Protein AF-M5RND0-F1 (afdb_monomer_lite)

Sequence (489 aa):
MNADRYARVRDLFFAADELSGPARQNFLENEIGDDKELMAEVLSLLGEHDAEHAQREGAKALPVPAPRELGQPVDVLEDAVEKAEPRRAAEATKVPSTSELTYPPRKKLSRKKSSRTKPSQPDPLDTKRGEKKVSASEITQRGAERTHASPKDFESRGSKDRTSPSELLLASKSRRARRINSGWLWLAAVLPTLVVGYLTYHSVSDSVQLALRNELTGVSNSVELATGRFLDDKAQLVQSWARQSLIRDSILGLVELSDRKSKLDVAESSPLAAQILSELKVLSGKPDVKFVVWNQSFTTIASWREDHSDLGQPVIPSGTSDVARVLRGETVVYGPDRGDGPASLTEVEVGTADESIEPMMACIVPIRDENSEVVAALLVNSIGLFKEFNELFHESSVTSGLDIYAINRDGKMISVSPHAASLFHRSQFDMDPDTIVASLRVSDPGAVITDSIRDQLVRRSLPLTESASSATLGESLVRLDPYSNYARR

Foldseek 3Di:
DDPVLVVVLVVLLVVLLPDDDPRSLVSLCVPVPPPPVSSVSSVVVSVVPPVVVVVVVVVVDDPDPPDPPPDDDPDDDDDDDDDDDDDDDDDDDDDDDDDDDDDDDDDDDDDDDDDDDDDDDDDDDDDDDDDDDDDDDDDDDDDDDDDDDDDDDDDDDDDDDDDDPDPPPPPPDDPPPPPDPPVVVVCVVVVVVVVVVVVVVVVVVVVVVVVVLVVLLVLVVVLVVVLVVLVVVVLVLVQVLLPDCLLLVLLVVLLVVVVVVPDPPVLLPDCSLVSNLVSCCVSLVHNPKWKWKAFPVQATSHTPDNVCPRHRPHFDPVLPVVQVVQLVFDKDKDDQAPPCGRRNVPDDPPPDPPPDLAGWIWIKHFRADPVRHGGMIMIITPSCSQVVSQVSQVVSCVVSVHFGFDAELLQQTQHFTPVQCVCVVVVLHVAHSSRRHNNDRWFFPVDADDPVCVVVDPRSPGHHDPCSVCVSVVHDDDDPDDGGISRGD

Structure (mmCIF, N/CA/C/O backbone):
data_AF-M5RND0-F1
#
_entry.id   AF-M5RND0-F1
#
loop_
_atom_site.group_PDB
_atom_site.id
_atom_site.type_symbol
_atom_site.label_atom_id
_atom_site.label_alt_id
_atom_site.label_comp_id
_atom_site.label_asym_id
_atom_site.label_entity_id
_atom_site.label_seq_id
_atom_site.pdbx_PDB_ins_code
_atom_site.Cartn_x
_atom_site.Cartn_y
_atom_site.Cartn_z
_atom_site.occupancy
_atom_site.B_iso_or_equiv
_atom_site.auth_seq_id
_atom_site.auth_comp_id
_atom_site.auth_asym_id
_atom_site.auth_atom_id
_atom_site.pdbx_PDB_model_num
ATOM 1 N N . MET A 1 1 ? -32.284 -32.608 -20.291 1.00 66.94 1 MET A N 1
ATOM 2 C CA . MET A 1 1 ? -31.852 -31.295 -20.806 1.00 66.94 1 MET A CA 1
ATOM 3 C C . MET A 1 1 ? -31.089 -31.534 -22.104 1.00 66.94 1 MET A C 1
ATOM 5 O O . MET A 1 1 ? -30.235 -32.412 -22.109 1.00 66.94 1 MET A O 1
ATOM 9 N N . ASN A 1 2 ? -31.435 -30.856 -23.201 1.00 93.06 2 ASN A N 1
ATOM 10 C CA . ASN A 1 2 ? -30.706 -31.000 -24.469 1.00 93.06 2 ASN A CA 1
ATOM 11 C C . ASN A 1 2 ? -29.373 -30.244 -24.394 1.00 93.06 2 ASN A C 1
ATOM 13 O O . ASN A 1 2 ? -29.317 -29.183 -23.773 1.00 93.06 2 ASN A O 1
ATOM 17 N N . ALA A 1 3 ? -28.325 -30.771 -25.033 1.00 90.56 3 ALA A N 1
ATOM 18 C CA . ALA A 1 3 ? -26.987 -30.171 -25.011 1.00 90.56 3 ALA A CA 1
ATOM 19 C C . ALA A 1 3 ? -26.990 -28.709 -25.501 1.00 90.56 3 ALA A C 1
ATOM 21 O O . ALA A 1 3 ? -26.355 -27.857 -24.885 1.00 90.56 3 ALA A O 1
ATOM 22 N N . ASP A 1 4 ? -27.788 -28.404 -26.528 1.00 95.12 4 ASP A N 1
ATOM 23 C CA . ASP A 1 4 ? -27.912 -27.048 -27.076 1.00 95.12 4 ASP A CA 1
ATOM 24 C C . ASP A 1 4 ? -28.575 -26.074 -26.091 1.00 95.12 4 ASP A C 1
ATOM 26 O O . ASP A 1 4 ? -28.142 -24.932 -25.952 1.00 95.12 4 ASP A O 1
ATOM 30 N N . ARG A 1 5 ? -29.590 -26.538 -25.344 1.00 95.94 5 ARG A N 1
ATOM 31 C CA . ARG A 1 5 ? -30.251 -25.726 -24.308 1.00 95.94 5 ARG A CA 1
ATOM 32 C C . ARG A 1 5 ? -29.283 -25.424 -23.167 1.00 95.94 5 ARG A C 1
ATOM 34 O O . ARG A 1 5 ? -29.218 -24.286 -22.727 1.00 95.94 5 ARG A O 1
ATOM 41 N N . TYR A 1 6 ? -28.486 -26.406 -22.744 1.00 94.62 6 TYR A N 1
ATOM 42 C CA . TYR A 1 6 ? -27.465 -26.199 -21.714 1.00 94.62 6 TYR A CA 1
ATOM 43 C C . TYR A 1 6 ? -26.387 -25.197 -22.154 1.00 94.62 6 TYR A C 1
ATOM 45 O O . TYR A 1 6 ? -26.042 -24.298 -21.391 1.00 94.62 6 TYR A O 1
ATOM 53 N N . ALA A 1 7 ? -25.887 -25.312 -23.390 1.00 94.25 7 ALA A N 1
ATOM 54 C CA . ALA A 1 7 ? -24.927 -24.354 -23.937 1.00 94.25 7 ALA A CA 1
ATOM 55 C C . ALA A 1 7 ? -25.505 -22.929 -23.950 1.00 94.25 7 ALA A C 1
ATOM 57 O O . ALA A 1 7 ? -24.847 -22.001 -23.486 1.00 94.25 7 ALA A O 1
ATOM 58 N N . ARG A 1 8 ? -26.768 -22.770 -24.375 1.00 97.31 8 ARG A N 1
ATOM 59 C CA . ARG A 1 8 ? -27.447 -21.467 -24.376 1.00 97.31 8 ARG A CA 1
ATOM 60 C C . ARG A 1 8 ? -27.646 -20.906 -22.964 1.00 97.31 8 ARG A C 1
ATOM 62 O O . ARG A 1 8 ? -27.377 -19.727 -22.765 1.00 97.31 8 ARG A O 1
ATOM 69 N N . VAL A 1 9 ? -28.061 -21.725 -21.990 1.00 97.19 9 VAL A N 1
ATOM 70 C CA . VAL A 1 9 ? -28.179 -21.317 -20.572 1.00 97.19 9 VAL A CA 1
ATOM 71 C C . VAL A 1 9 ? -26.840 -20.814 -20.043 1.00 97.19 9 VAL A C 1
ATOM 73 O O . VAL A 1 9 ? -26.784 -19.750 -19.436 1.00 97.19 9 VAL A O 1
ATOM 76 N N . ARG A 1 10 ? -25.756 -21.554 -20.297 1.00 95.44 10 ARG A N 1
ATOM 77 C CA . ARG A 1 10 ? -24.412 -21.206 -19.828 1.00 95.44 10 ARG A CA 1
ATOM 78 C C . ARG A 1 10 ? -23.929 -19.872 -20.401 1.00 95.44 10 ARG A C 1
ATOM 80 O O . ARG A 1 10 ? -23.399 -19.051 -19.661 1.00 95.44 10 ARG A O 1
ATOM 87 N N . ASP A 1 11 ? -24.108 -19.660 -21.701 1.00 96.56 11 ASP A N 1
ATOM 88 C CA . ASP A 1 11 ? -23.637 -18.441 -22.360 1.00 96.56 11 ASP A CA 1
ATOM 89 C C . ASP A 1 11 ? -24.455 -17.212 -21.904 1.00 96.56 11 ASP A C 1
ATOM 91 O O . ASP A 1 11 ? -23.884 -16.156 -21.634 1.00 96.56 11 ASP A O 1
ATOM 95 N N . LEU A 1 12 ? -25.777 -17.367 -21.726 1.00 97.56 12 LEU A N 1
ATOM 96 C CA . LEU A 1 12 ? -26.648 -16.325 -21.160 1.00 97.56 12 LEU A CA 1
ATOM 97 C C . LEU A 1 12 ? -26.305 -16.011 -19.702 1.00 97.56 12 LEU A C 1
ATOM 99 O O . LEU A 1 12 ? -26.307 -14.845 -19.318 1.00 97.56 12 LEU A O 1
ATOM 103 N N . PHE A 1 13 ? -26.001 -17.035 -18.903 1.00 97.06 13 PHE A N 1
ATOM 104 C CA . PHE A 1 13 ? -25.611 -16.884 -17.506 1.00 97.06 13 PHE A CA 1
ATOM 105 C C . PHE A 1 13 ? -24.348 -16.024 -17.370 1.00 97.06 13 PHE A C 1
ATOM 107 O O . PHE A 1 13 ? -24.379 -15.029 -16.653 1.00 97.06 13 PHE A O 1
ATOM 114 N N . PHE A 1 14 ? -23.273 -16.340 -18.102 1.00 94.19 14 PHE A N 1
ATOM 115 C CA . PHE A 1 14 ? -22.026 -15.570 -18.014 1.00 94.19 14 PHE A CA 1
ATOM 116 C C . PHE A 1 14 ? -22.185 -14.122 -18.485 1.00 94.19 14 PHE A C 1
ATOM 118 O O . PHE A 1 14 ? -21.657 -13.219 -17.847 1.00 94.19 14 PHE A O 1
ATOM 125 N N . ALA A 1 15 ? -22.942 -13.883 -19.559 1.00 95.69 15 ALA A N 1
ATOM 126 C CA . ALA A 1 15 ? -23.191 -12.524 -20.033 1.00 95.69 15 ALA A CA 1
ATOM 127 C C . ALA A 1 15 ? -24.067 -11.709 -19.059 1.00 95.69 15 ALA A C 1
ATOM 129 O O . ALA A 1 15 ? -23.870 -10.507 -18.896 1.00 95.69 15 ALA A O 1
ATOM 130 N N . ALA A 1 16 ? -25.030 -12.356 -18.396 1.00 96.19 16 ALA A N 1
ATOM 131 C CA . ALA A 1 16 ? -25.930 -11.711 -17.445 1.00 96.19 16 ALA A CA 1
ATOM 132 C C . ALA A 1 16 ? -25.289 -11.464 -16.065 1.00 96.19 16 ALA A C 1
ATOM 134 O O . ALA A 1 16 ? -25.651 -10.489 -15.401 1.00 96.19 16 ALA A O 1
ATOM 135 N N . ASP A 1 17 ? -24.347 -12.308 -15.636 1.00 95.00 17 ASP A N 1
ATOM 136 C CA . ASP A 1 17 ? -23.634 -12.173 -14.357 1.00 95.00 17 ASP A CA 1
ATOM 137 C C . ASP A 1 17 ? -22.833 -10.859 -14.277 1.00 95.00 17 ASP A C 1
ATOM 139 O O . ASP A 1 17 ? -22.801 -10.197 -13.239 1.00 95.00 17 ASP A O 1
ATOM 143 N N . GLU A 1 18 ? -22.292 -10.400 -15.408 1.00 89.62 18 GLU A N 1
ATOM 144 C CA . GLU A 1 18 ? -21.536 -9.144 -15.508 1.00 89.62 18 GLU A CA 1
ATOM 145 C C . GLU A 1 18 ? -22.409 -7.879 -15.412 1.00 89.62 18 GLU A C 1
ATOM 147 O O . GLU A 1 18 ? -21.898 -6.781 -15.172 1.00 89.62 18 GLU A O 1
ATOM 152 N N . LEU A 1 19 ? -23.727 -8.009 -15.588 1.00 92.62 19 LEU A N 1
ATOM 153 C CA . LEU A 1 19 ? -24.665 -6.889 -15.606 1.00 92.62 19 LEU A CA 1
ATOM 154 C C . LEU A 1 19 ? -25.348 -6.712 -14.244 1.00 92.62 19 LEU A C 1
ATOM 156 O O . LEU A 1 19 ? -25.730 -7.680 -13.582 1.00 92.62 19 LEU A O 1
ATOM 160 N N . SER A 1 20 ? -25.559 -5.460 -13.831 1.00 89.44 20 SER A N 1
ATOM 161 C CA . SER A 1 20 ? -26.235 -5.122 -12.573 1.00 89.44 20 SER A CA 1
ATOM 162 C C . SER A 1 20 ? -27.763 -5.054 -12.732 1.00 89.44 20 SER A C 1
ATOM 164 O O . SER A 1 20 ? -28.278 -4.601 -13.755 1.00 89.44 20 SER A O 1
ATOM 166 N N . GLY A 1 21 ? -28.488 -5.511 -11.701 1.00 87.56 21 GLY A N 1
ATOM 167 C CA . GLY A 1 21 ? -29.948 -5.431 -11.509 1.00 87.56 21 GLY A CA 1
ATOM 168 C C . GLY A 1 21 ? -30.809 -5.224 -12.772 1.00 87.56 21 GLY A C 1
ATOM 169 O O . GLY A 1 21 ? -31.097 -6.189 -13.480 1.00 87.56 21 GLY A O 1
ATOM 170 N N . PRO A 1 22 ? -31.248 -3.987 -13.074 1.00 93.50 22 PRO A N 1
ATOM 171 C CA . PRO A 1 22 ? -32.165 -3.720 -14.184 1.00 93.50 22 PRO A CA 1
ATOM 172 C C . PRO A 1 22 ? -31.542 -3.945 -15.573 1.00 93.50 22 PRO A C 1
ATOM 174 O O . PRO A 1 22 ? -32.249 -4.335 -16.500 1.00 93.50 22 PRO A O 1
ATOM 177 N N . ALA A 1 23 ? -30.227 -3.749 -15.737 1.00 94.38 23 ALA A N 1
ATOM 178 C CA . ALA A 1 23 ? -29.544 -4.003 -17.009 1.00 94.38 23 ALA A CA 1
ATOM 179 C C . ALA A 1 23 ? -29.507 -5.502 -17.335 1.00 94.38 23 ALA A C 1
ATOM 181 O O . ALA A 1 23 ? -29.701 -5.888 -18.486 1.00 94.38 23 ALA A O 1
ATOM 182 N N . ARG A 1 24 ? -29.336 -6.341 -16.307 1.00 96.06 24 ARG A N 1
ATOM 183 C CA . ARG A 1 24 ? -29.378 -7.805 -16.409 1.00 96.06 24 ARG A CA 1
ATOM 184 C C . ARG A 1 24 ? -30.735 -8.302 -16.897 1.00 96.06 24 ARG A C 1
ATOM 186 O O . ARG A 1 24 ? -30.794 -9.118 -17.810 1.00 96.06 24 ARG A O 1
ATOM 193 N N . GLN A 1 25 ? -31.821 -7.792 -16.318 1.00 95.62 25 GLN A N 1
ATOM 194 C CA . GLN A 1 25 ? -33.169 -8.207 -16.701 1.00 95.62 25 GLN A CA 1
ATOM 195 C C . GLN A 1 25 ? -33.511 -7.776 -18.135 1.00 95.62 25 GLN A C 1
ATOM 197 O O . GLN A 1 25 ? -33.952 -8.605 -18.925 1.00 95.62 25 GLN A O 1
ATOM 202 N N . ASN A 1 26 ? -33.191 -6.533 -18.508 1.00 96.31 26 ASN A N 1
ATOM 203 C CA . ASN A 1 26 ? -33.378 -6.046 -19.879 1.00 96.31 26 ASN A CA 1
ATOM 204 C C . ASN A 1 26 ? -32.550 -6.844 -20.902 1.00 96.31 26 ASN A C 1
ATOM 206 O O . ASN A 1 26 ? -33.016 -7.106 -22.009 1.00 96.31 26 ASN A O 1
ATOM 210 N N . PHE A 1 27 ? -31.318 -7.230 -20.552 1.00 97.88 27 PHE A N 1
ATOM 211 C CA . PHE A 1 27 ? -30.475 -8.069 -21.405 1.00 97.88 27 PHE A CA 1
ATOM 212 C C . PHE A 1 27 ? -31.101 -9.448 -21.635 1.00 97.88 27 PHE A C 1
ATOM 214 O O . PHE A 1 27 ? -31.217 -9.882 -22.779 1.00 97.88 27 PHE A O 1
ATOM 221 N N . LEU A 1 28 ? -31.559 -10.107 -20.565 1.00 97.56 28 LEU A N 1
ATOM 222 C CA . LEU A 1 28 ? -32.197 -11.420 -20.659 1.00 97.56 28 LEU A CA 1
ATOM 223 C C . LEU A 1 28 ? -33.506 -11.366 -21.459 1.00 97.56 28 LEU A C 1
ATOM 225 O O . LEU A 1 28 ? -33.722 -12.232 -22.301 1.00 97.56 28 LEU A O 1
ATOM 229 N N . GLU A 1 29 ? -34.337 -10.338 -21.265 1.00 97.25 29 GLU A N 1
ATOM 230 C CA . GLU A 1 29 ? -35.573 -10.147 -22.040 1.00 97.25 29 GLU A CA 1
ATOM 231 C C . GLU A 1 29 ? -35.289 -9.979 -23.544 1.00 97.25 29 GLU A C 1
ATOM 233 O O . GLU A 1 29 ? -35.990 -10.557 -24.377 1.00 97.25 29 GLU A O 1
ATOM 238 N N . ASN A 1 30 ? -34.220 -9.262 -23.903 1.00 97.81 30 ASN A N 1
ATOM 239 C CA . ASN A 1 30 ? -33.830 -9.059 -25.299 1.00 97.81 30 ASN A CA 1
ATOM 240 C C . ASN A 1 30 ? -33.213 -10.312 -25.951 1.00 97.81 30 ASN A C 1
ATOM 242 O O . ASN A 1 30 ? -33.497 -10.592 -27.114 1.00 97.81 30 ASN A O 1
ATOM 246 N N . GLU A 1 31 ? -32.370 -11.063 -25.233 1.00 98.00 31 GLU A N 1
ATOM 247 C CA . GLU A 1 31 ? -31.629 -12.213 -25.787 1.00 98.00 31 GLU A CA 1
ATOM 248 C C . GLU A 1 31 ? -32.408 -13.537 -25.786 1.00 98.00 31 GLU A C 1
ATOM 250 O O . GLU A 1 31 ? -32.096 -14.448 -26.566 1.00 98.00 31 GLU A O 1
ATOM 255 N N . ILE A 1 32 ? -33.385 -13.682 -24.888 1.00 97.50 32 ILE A N 1
ATOM 256 C CA . ILE A 1 32 ? -34.194 -14.901 -24.743 1.00 97.50 32 ILE A CA 1
ATOM 257 C C . ILE A 1 32 ? -35.490 -14.811 -25.561 1.00 97.50 32 ILE A C 1
ATOM 259 O O . ILE A 1 32 ? -35.977 -15.831 -26.056 1.00 97.50 32 ILE A O 1
ATOM 263 N N . GLY A 1 33 ? -36.035 -13.605 -25.749 1.00 95.69 33 GLY A N 1
ATOM 264 C CA . GLY A 1 33 ? -37.317 -13.401 -26.419 1.00 95.69 33 GLY A CA 1
ATOM 265 C C . GLY A 1 33 ? -38.484 -13.974 -25.606 1.00 95.69 33 GLY A C 1
ATOM 266 O O . GLY A 1 33 ? -38.606 -13.713 -24.412 1.00 95.69 33 GLY A O 1
ATOM 267 N N . ASP A 1 34 ? -39.348 -14.770 -26.243 1.00 97.38 34 ASP A N 1
ATOM 268 C CA . ASP A 1 34 ? -40.590 -15.278 -25.631 1.00 97.38 34 ASP A CA 1
ATOM 269 C C . ASP A 1 34 ? -40.420 -16.566 -24.788 1.00 97.38 34 ASP A C 1
ATOM 271 O O . ASP A 1 34 ? -41.399 -17.071 -24.226 1.00 97.38 34 ASP A O 1
ATOM 275 N N . ASP A 1 35 ? -39.207 -17.125 -24.674 1.00 97.50 35 ASP A N 1
ATOM 276 C CA . ASP A 1 35 ? -38.960 -18.363 -23.917 1.00 97.50 35 ASP A CA 1
ATOM 277 C C . ASP A 1 35 ? -38.870 -18.110 -22.400 1.00 97.50 35 ASP A C 1
ATOM 279 O O . ASP A 1 35 ? -37.803 -17.968 -21.795 1.00 97.50 35 ASP A O 1
ATOM 283 N N . LYS A 1 36 ? -40.042 -18.074 -21.759 1.00 97.31 36 LYS A N 1
ATOM 284 C CA . LYS A 1 36 ? -40.173 -17.838 -20.313 1.00 97.31 36 LYS A CA 1
ATOM 285 C C . LYS A 1 36 ? -39.525 -18.921 -19.451 1.00 97.31 36 LYS A C 1
ATOM 287 O O . LYS A 1 36 ? -39.136 -18.625 -18.323 1.00 97.31 36 LYS A O 1
ATOM 292 N N . GLU A 1 37 ? -39.425 -20.157 -19.944 1.00 97.00 37 GLU A N 1
ATOM 293 C CA . GLU A 1 37 ? -38.797 -21.242 -19.186 1.00 97.00 37 GLU A CA 1
ATOM 294 C C . GLU A 1 37 ? -37.285 -21.047 -19.115 1.00 97.00 37 GLU A C 1
ATOM 296 O O . GLU A 1 37 ? -36.703 -21.188 -18.040 1.00 97.00 37 GLU A O 1
ATOM 301 N N . LEU A 1 38 ? -36.660 -20.673 -20.236 1.00 97.06 38 LEU A N 1
ATOM 302 C CA . LEU A 1 38 ? -35.227 -20.389 -20.288 1.00 97.06 38 LEU A CA 1
ATOM 303 C C . LEU A 1 38 ? -34.859 -19.182 -19.412 1.00 97.06 38 LEU A C 1
ATOM 305 O O . LEU A 1 38 ? -33.856 -19.216 -18.702 1.00 97.06 38 LEU A O 1
ATOM 309 N N . MET A 1 39 ? -35.695 -18.139 -19.411 1.00 97.50 39 MET A N 1
ATOM 310 C CA . MET A 1 39 ? -35.486 -16.963 -18.561 1.00 97.50 39 MET A CA 1
ATOM 311 C C . MET A 1 39 ? -35.565 -17.306 -17.070 1.00 97.50 39 MET A C 1
ATOM 313 O O . MET A 1 39 ? -34.702 -16.887 -16.300 1.00 97.50 39 MET A O 1
ATOM 317 N N . ALA A 1 40 ? -36.562 -18.095 -16.657 1.00 97.00 40 ALA A N 1
ATOM 318 C CA . ALA A 1 40 ? -36.686 -18.541 -15.270 1.00 97.00 40 ALA A CA 1
ATOM 319 C C . ALA A 1 40 ? -35.495 -19.412 -14.836 1.00 97.00 40 ALA A C 1
ATOM 321 O O . ALA A 1 40 ? -35.010 -19.279 -13.716 1.00 97.00 40 ALA A O 1
ATOM 322 N N . GLU A 1 41 ? -34.998 -20.264 -15.733 1.00 97.19 41 GLU A N 1
ATOM 323 C CA . GLU A 1 41 ? -33.845 -21.134 -15.502 1.00 97.19 41 GLU A CA 1
ATOM 324 C C . GLU A 1 41 ? -32.547 -20.332 -15.295 1.00 97.19 41 GLU A C 1
ATOM 326 O O . GLU A 1 41 ? -31.840 -20.550 -14.311 1.00 97.19 41 GLU A O 1
ATOM 331 N N . VAL A 1 42 ? -32.271 -19.340 -16.151 1.00 96.94 42 VAL A N 1
ATOM 332 C CA . VAL A 1 42 ? -31.094 -18.462 -16.010 1.00 96.94 42 VAL A CA 1
ATOM 333 C C . VAL A 1 42 ? -31.196 -17.578 -14.761 1.00 96.94 42 VAL A C 1
ATOM 335 O O . VAL A 1 42 ? -30.213 -17.433 -14.037 1.00 96.94 42 VAL A O 1
ATOM 338 N N . LEU A 1 43 ? -32.378 -17.027 -14.456 1.00 95.12 43 LEU A N 1
ATOM 339 C CA . LEU A 1 43 ? -32.587 -16.227 -13.243 1.00 95.12 43 LEU A CA 1
ATOM 340 C C . LEU A 1 43 ? -32.458 -17.059 -11.961 1.00 95.12 43 LEU A C 1
ATOM 342 O O . LEU A 1 43 ? -31.914 -16.562 -10.978 1.00 95.12 43 LEU A O 1
ATOM 346 N N . SER A 1 44 ? -32.908 -18.318 -11.971 1.00 95.19 44 SER A N 1
ATOM 347 C CA . SER A 1 44 ? -32.714 -19.241 -10.848 1.00 95.19 44 SER A CA 1
ATOM 348 C C . SER A 1 44 ? -31.228 -19.493 -10.598 1.00 95.19 44 SER A C 1
ATOM 350 O O . SER A 1 44 ? -30.780 -19.396 -9.460 1.00 95.19 44 SER A O 1
ATOM 352 N N . LEU A 1 45 ? -30.451 -19.748 -11.658 1.00 95.12 45 LEU A N 1
ATOM 353 C CA . LEU A 1 45 ? -29.002 -19.947 -11.549 1.00 95.12 45 LEU A CA 1
ATOM 354 C C . LEU A 1 45 ? -28.281 -18.689 -11.055 1.00 95.12 45 LEU A C 1
ATOM 356 O O . LEU A 1 45 ? -27.397 -18.791 -10.214 1.00 95.12 45 LEU A O 1
ATOM 360 N N . LEU A 1 46 ? -28.663 -17.504 -11.538 1.00 93.62 46 LEU A N 1
ATOM 361 C CA . LEU A 1 46 ? -28.093 -16.232 -11.072 1.00 93.62 46 LEU A CA 1
ATOM 362 C C . LEU A 1 46 ? -28.465 -15.920 -9.617 1.00 93.62 46 LEU A C 1
ATOM 364 O O . LEU A 1 46 ? -27.696 -15.256 -8.931 1.00 93.62 46 LEU A O 1
ATOM 368 N N . GLY A 1 47 ? -29.626 -16.385 -9.146 1.00 90.38 47 GLY A N 1
ATOM 369 C CA . GLY A 1 47 ? -30.031 -16.271 -7.745 1.00 90.38 47 GLY A CA 1
ATOM 370 C C . GLY A 1 47 ? -29.267 -17.220 -6.819 1.00 90.38 47 GLY A C 1
ATOM 371 O O . GLY A 1 47 ? -28.935 -16.843 -5.700 1.00 90.38 47 GLY A O 1
ATOM 372 N N . GLU A 1 48 ? -28.960 -18.435 -7.281 1.00 88.62 48 GLU A N 1
ATOM 373 C CA . GLU A 1 48 ? -28.101 -19.378 -6.548 1.00 88.62 48 GLU A CA 1
ATOM 374 C C . GLU A 1 48 ? -26.624 -18.954 -6.579 1.00 88.62 48 GLU A C 1
ATOM 376 O O . GLU A 1 48 ? -25.902 -19.149 -5.604 1.00 88.62 48 GLU A O 1
ATOM 381 N N . HIS A 1 49 ? -26.186 -18.319 -7.669 1.00 84.12 49 HIS A N 1
ATOM 382 C CA . HIS A 1 49 ? -24.841 -17.774 -7.850 1.00 84.12 49 HIS A CA 1
ATOM 383 C C . HIS A 1 49 ? -24.736 -16.311 -7.388 1.00 84.12 49 HIS A C 1
ATOM 385 O O . HIS A 1 49 ? -24.063 -15.481 -8.003 1.00 84.12 49 HIS A O 1
ATOM 391 N N . ASP A 1 50 ? -25.401 -15.975 -6.286 1.00 77.06 50 ASP A N 1
ATOM 392 C CA . ASP A 1 50 ? -25.113 -14.733 -5.587 1.00 77.06 50 ASP A CA 1
ATOM 393 C C . ASP A 1 50 ? -23.705 -14.850 -4.982 1.00 77.06 50 ASP A C 1
ATOM 395 O O . ASP A 1 50 ? -23.446 -15.687 -4.110 1.00 77.06 50 ASP A O 1
ATOM 399 N N . ALA A 1 51 ? -22.775 -14.027 -5.474 1.00 68.88 51 ALA A N 1
ATOM 400 C CA . ALA A 1 51 ? -21.396 -13.994 -5.000 1.00 68.88 51 ALA A CA 1
ATOM 401 C C . ALA A 1 51 ? -21.334 -13.794 -3.478 1.00 68.88 51 ALA A C 1
ATOM 403 O O . ALA A 1 51 ? -20.477 -14.384 -2.819 1.00 68.88 51 ALA A O 1
ATOM 404 N N . GLU A 1 52 ? -22.281 -13.049 -2.900 1.00 71.06 52 GLU A N 1
ATOM 405 C CA . GLU A 1 52 ? -22.379 -12.899 -1.453 1.00 71.06 52 GLU A CA 1
ATOM 406 C C . GLU A 1 52 ? -22.840 -14.184 -0.762 1.00 71.06 52 GLU A C 1
ATOM 408 O O . GLU A 1 52 ? -22.399 -14.474 0.351 1.00 71.06 52 GLU A O 1
ATOM 413 N N . HIS A 1 53 ? -23.717 -14.972 -1.389 1.00 73.94 53 HIS A N 1
ATOM 414 C CA . HIS A 1 53 ? -24.163 -16.250 -0.842 1.00 73.94 53 HIS A CA 1
ATOM 415 C C . HIS A 1 53 ? -23.037 -17.285 -0.867 1.00 73.94 53 HIS A C 1
ATOM 417 O O . HIS A 1 53 ? -22.777 -17.915 0.158 1.00 73.94 53 HIS A O 1
ATOM 423 N N . ALA A 1 54 ? -22.288 -17.369 -1.971 1.00 70.38 54 ALA A N 1
ATOM 424 C CA . ALA A 1 54 ? -21.095 -18.209 -2.075 1.00 70.38 54 ALA A CA 1
ATOM 425 C C . ALA A 1 54 ? -20.016 -17.803 -1.053 1.00 70.38 54 ALA A C 1
ATOM 427 O O . ALA A 1 54 ? -19.381 -18.659 -0.435 1.00 70.38 54 ALA A O 1
ATOM 428 N N . GLN A 1 55 ? -19.838 -16.500 -0.809 1.00 70.50 55 GLN A N 1
ATOM 429 C CA . GLN A 1 55 ? -18.903 -15.997 0.199 1.00 70.50 55 GLN A CA 1
ATOM 430 C C . GLN A 1 55 ? -19.384 -16.305 1.630 1.00 70.50 55 GLN A C 1
ATOM 432 O O . GLN A 1 55 ? -18.587 -16.726 2.470 1.00 70.50 55 GLN A O 1
ATOM 437 N N . ARG A 1 56 ? -20.693 -16.185 1.902 1.00 77.62 56 ARG A N 1
ATOM 438 C CA . ARG A 1 56 ? -21.318 -16.561 3.186 1.00 77.62 56 ARG A CA 1
ATOM 439 C C . ARG A 1 56 ? -21.274 -18.069 3.446 1.00 77.62 56 ARG A C 1
ATOM 441 O O . ARG A 1 56 ? -21.113 -18.474 4.597 1.00 77.62 56 ARG A O 1
ATOM 448 N N . GLU A 1 57 ? -21.430 -18.899 2.420 1.00 76.75 57 GLU A N 1
ATOM 449 C CA . GLU A 1 57 ? -21.345 -20.359 2.526 1.00 76.75 57 GLU A CA 1
ATOM 450 C C . GLU A 1 57 ? -19.891 -20.819 2.694 1.00 76.75 57 GLU A C 1
ATOM 452 O O . GLU A 1 57 ? -19.595 -21.593 3.605 1.00 76.75 57 GLU A O 1
ATOM 457 N N . GLY A 1 58 ? -18.961 -20.253 1.919 1.00 75.62 58 GLY A N 1
ATOM 458 C CA . GLY A 1 58 ? -17.523 -20.480 2.078 1.00 75.62 58 GLY A CA 1
ATOM 459 C C . GLY A 1 58 ? -17.007 -20.074 3.461 1.00 75.62 58 GLY A C 1
ATOM 460 O O . GLY A 1 58 ? -16.213 -20.798 4.055 1.00 75.62 58 GLY A O 1
ATOM 461 N N . ALA A 1 59 ? -17.518 -18.979 4.031 1.00 74.25 59 ALA A N 1
ATOM 462 C CA . ALA A 1 59 ? -17.188 -18.555 5.393 1.00 74.25 59 ALA A CA 1
ATOM 463 C C . ALA A 1 59 ? -17.738 -19.496 6.484 1.00 74.25 59 ALA A C 1
ATOM 465 O O . ALA A 1 59 ? -17.213 -19.522 7.597 1.00 74.25 59 ALA A O 1
ATOM 466 N N . LYS A 1 60 ? -18.786 -20.277 6.185 1.00 79.50 60 LYS A N 1
ATOM 467 C CA . LYS A 1 60 ? -19.356 -21.287 7.095 1.00 79.50 60 LYS A CA 1
ATOM 468 C C . LYS A 1 60 ? -18.735 -22.672 6.926 1.00 79.50 60 LYS A C 1
ATOM 470 O O . LYS A 1 60 ? -18.982 -23.542 7.765 1.00 79.50 60 LYS A O 1
ATOM 475 N N . ALA A 1 61 ? -17.958 -22.901 5.869 1.00 71.06 61 ALA A N 1
ATOM 476 C CA . ALA A 1 61 ? -17.296 -24.175 5.655 1.00 71.06 61 ALA A CA 1
ATOM 477 C C . ALA A 1 61 ? -16.268 -24.415 6.770 1.00 71.06 61 ALA A C 1
ATOM 479 O O . ALA A 1 61 ? -15.315 -23.656 6.949 1.00 71.06 61 ALA A O 1
ATOM 480 N N . LEU A 1 62 ? -16.478 -25.484 7.542 1.00 63.56 62 LEU A N 1
ATOM 481 C CA . LEU A 1 62 ? -15.527 -25.932 8.555 1.00 63.56 62 LEU A CA 1
ATOM 482 C C . LEU A 1 62 ? -14.161 -26.165 7.890 1.00 63.56 62 LEU A C 1
ATOM 484 O O . LEU A 1 62 ? -14.112 -26.802 6.833 1.00 63.56 62 LEU A O 1
ATOM 488 N N . PRO A 1 63 ? -13.055 -25.690 8.490 1.00 62.78 63 PRO A N 1
ATOM 489 C CA . PRO A 1 63 ? -11.729 -25.898 7.933 1.00 62.78 63 PRO A CA 1
ATOM 490 C C . PRO A 1 63 ? -11.484 -27.399 7.792 1.00 62.78 63 PRO A C 1
ATOM 492 O O . PRO A 1 63 ? -11.470 -28.136 8.781 1.00 62.78 63 PRO A O 1
ATOM 495 N N . VAL A 1 64 ? -11.313 -27.860 6.551 1.00 63.72 64 VAL A N 1
ATOM 496 C CA . VAL A 1 64 ? -10.911 -29.239 6.287 1.00 63.72 64 VAL A CA 1
ATOM 497 C C . VAL A 1 64 ? -9.507 -29.389 6.870 1.00 63.72 64 VAL A C 1
ATOM 499 O O . VAL A 1 64 ? -8.608 -28.652 6.455 1.00 63.72 64 VAL A O 1
ATOM 502 N N . PRO A 1 65 ? -9.291 -30.284 7.850 1.00 58.28 65 PRO A N 1
ATOM 503 C CA . PRO A 1 65 ? -7.962 -30.499 8.389 1.00 58.28 65 PRO A CA 1
ATOM 504 C C . PRO A 1 65 ? -7.053 -30.911 7.234 1.00 58.28 65 PRO A C 1
ATOM 506 O O . PRO A 1 65 ? -7.345 -31.876 6.523 1.00 58.28 65 PRO A O 1
ATOM 509 N N . ALA A 1 66 ? -5.983 -30.141 7.027 1.00 56.12 66 ALA A N 1
ATOM 510 C CA . ALA A 1 66 ? -5.010 -30.420 5.984 1.00 56.12 66 ALA A CA 1
ATOM 511 C C . ALA A 1 66 ? -4.564 -31.891 6.090 1.00 56.12 66 ALA A C 1
ATOM 513 O O . ALA A 1 66 ? -4.350 -32.374 7.212 1.00 56.12 66 ALA A O 1
ATOM 514 N N . PRO A 1 67 ? -4.439 -32.618 4.963 1.00 58.78 67 PRO A N 1
ATOM 515 C CA . PRO A 1 67 ? -3.886 -33.962 4.968 1.00 58.78 67 PRO A CA 1
ATOM 516 C C . PRO A 1 67 ? -2.554 -33.923 5.710 1.00 58.78 67 PRO A C 1
ATOM 518 O O . PRO A 1 67 ? -1.637 -33.216 5.295 1.00 58.78 67 PRO A O 1
ATOM 521 N N . ARG A 1 68 ? -2.478 -34.625 6.847 1.00 53.09 68 ARG A N 1
ATOM 522 C CA . ARG A 1 68 ? -1.241 -34.752 7.620 1.00 53.09 68 ARG A CA 1
ATOM 523 C C . ARG A 1 68 ? -0.141 -35.182 6.660 1.00 53.09 68 ARG A C 1
ATOM 525 O O . ARG A 1 68 ? -0.271 -36.226 6.021 1.00 53.09 68 ARG A O 1
ATOM 532 N N . GLU A 1 69 ? 0.904 -34.369 6.562 1.00 49.81 69 GLU A N 1
ATOM 533 C CA . GLU A 1 69 ? 2.095 -34.683 5.788 1.00 49.81 69 GLU A CA 1
ATOM 534 C C . GLU A 1 69 ? 2.614 -36.063 6.214 1.00 49.81 69 GLU A C 1
ATOM 536 O O . GLU A 1 69 ? 3.101 -36.269 7.328 1.00 49.81 69 GLU A O 1
ATOM 541 N N . LEU A 1 70 ? 2.460 -37.034 5.315 1.00 50.81 70 LEU A N 1
ATOM 542 C CA . LEU A 1 70 ? 3.133 -38.325 5.354 1.00 50.81 70 LEU A CA 1
ATOM 543 C C . LEU A 1 70 ? 4.632 -38.063 5.175 1.00 50.81 70 LEU A C 1
ATOM 545 O O . LEU A 1 70 ? 5.137 -38.087 4.057 1.00 50.81 70 LEU A O 1
ATOM 549 N N . GLY A 1 71 ? 5.337 -37.747 6.261 1.00 46.16 71 GLY A N 1
ATOM 550 C CA . GLY A 1 71 ? 6.758 -37.423 6.144 1.00 46.16 71 GLY A CA 1
ATOM 551 C C . GLY A 1 71 ? 7.574 -37.272 7.421 1.00 46.16 71 GLY A C 1
ATOM 552 O O . GLY A 1 71 ? 8.782 -37.096 7.304 1.00 46.16 71 GLY A O 1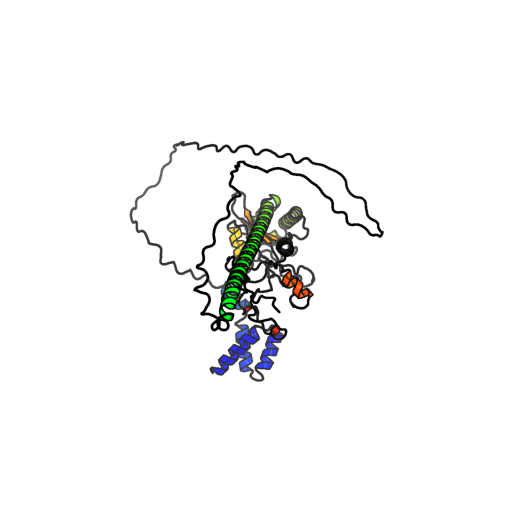
ATOM 553 N N . GLN A 1 72 ? 6.995 -37.367 8.623 1.00 44.62 72 GLN A N 1
ATOM 554 C CA . GLN A 1 72 ? 7.814 -37.405 9.839 1.00 44.62 72 GLN A CA 1
ATOM 555 C C . GLN A 1 72 ? 8.079 -38.854 10.270 1.00 44.62 72 GLN A C 1
ATOM 557 O O . GLN A 1 72 ? 7.122 -39.591 10.529 1.00 44.62 72 GLN A O 1
ATOM 562 N N . PRO A 1 73 ? 9.353 -39.291 10.334 1.00 43.91 73 PRO A N 1
ATOM 563 C CA . PRO A 1 73 ? 9.695 -40.587 10.890 1.00 43.91 73 PRO A CA 1
ATOM 564 C C . PRO A 1 73 ? 9.370 -40.572 12.384 1.00 43.91 73 PRO A C 1
ATOM 566 O O . PRO A 1 73 ? 9.853 -39.730 13.139 1.00 43.91 73 PRO A O 1
ATOM 569 N N . VAL A 1 74 ? 8.510 -41.499 12.793 1.00 43.09 74 VAL A N 1
ATOM 570 C CA . VAL A 1 74 ? 8.248 -41.791 14.199 1.00 43.09 74 VAL A CA 1
ATOM 571 C C . VAL A 1 74 ? 9.484 -42.510 14.728 1.00 43.09 74 VAL A C 1
ATOM 573 O O . VAL A 1 74 ? 9.646 -43.707 14.494 1.00 43.09 74 VAL A O 1
ATOM 576 N N . ASP A 1 75 ? 10.369 -41.773 15.398 1.00 42.25 75 ASP A N 1
ATOM 577 C CA . ASP A 1 75 ? 11.393 -42.387 16.236 1.00 42.25 75 ASP A CA 1
ATOM 578 C C . ASP A 1 75 ? 10.697 -43.012 17.445 1.00 42.25 75 ASP A C 1
ATOM 580 O O . ASP A 1 75 ? 10.127 -42.348 18.315 1.00 42.25 75 ASP A O 1
ATOM 584 N N . VAL A 1 76 ? 10.697 -44.337 17.420 1.00 52.09 76 VAL A N 1
ATOM 585 C CA . VAL A 1 76 ? 10.262 -45.217 18.490 1.00 52.09 76 VAL A CA 1
ATOM 586 C C . VAL A 1 76 ? 11.308 -45.149 19.595 1.00 52.09 76 VAL A C 1
ATOM 588 O O . VAL A 1 76 ? 12.441 -45.577 19.390 1.00 52.09 76 VAL A O 1
ATOM 591 N N . LEU A 1 77 ? 10.916 -44.694 20.783 1.00 46.78 77 LEU A N 1
ATOM 592 C CA . LEU A 1 77 ? 11.549 -45.155 22.013 1.00 46.78 77 LEU A CA 1
ATOM 593 C C . LEU A 1 77 ? 10.480 -45.420 23.076 1.00 46.78 77 LEU A C 1
ATOM 595 O O . LEU A 1 77 ? 9.886 -44.506 23.649 1.00 46.78 77 LEU A O 1
ATOM 599 N N . GLU A 1 78 ? 10.226 -46.713 23.263 1.00 44.41 78 GLU A N 1
ATOM 600 C CA . GLU A 1 78 ? 9.656 -47.309 24.467 1.00 44.41 78 GLU A CA 1
ATOM 601 C C . GLU A 1 78 ? 10.668 -47.265 25.630 1.00 44.41 78 GLU A C 1
ATOM 603 O O . GLU A 1 78 ? 11.870 -47.100 25.416 1.00 44.41 78 GLU A O 1
ATOM 608 N N . ASP A 1 79 ? 10.133 -47.490 26.836 1.00 41.38 79 ASP A N 1
ATOM 609 C CA . ASP A 1 79 ? 10.760 -47.610 28.165 1.00 41.38 79 ASP A CA 1
ATOM 610 C C . ASP A 1 79 ? 11.046 -46.273 28.892 1.00 41.38 79 ASP A C 1
ATOM 612 O O . ASP A 1 79 ? 11.727 -45.393 28.388 1.00 41.38 79 ASP A O 1
ATOM 616 N N . ALA A 1 80 ? 10.575 -46.001 30.116 1.00 37.19 80 ALA A N 1
ATOM 617 C CA . ALA A 1 80 ? 10.113 -46.883 31.179 1.00 37.19 80 ALA A CA 1
ATOM 618 C C . ALA A 1 80 ? 9.149 -46.175 32.154 1.00 37.19 80 ALA A C 1
ATOM 620 O O . ALA A 1 80 ? 9.220 -44.974 32.415 1.00 37.19 80 ALA A O 1
ATOM 621 N N . VAL A 1 81 ? 8.283 -46.995 32.743 1.00 47.19 81 VAL A N 1
ATOM 622 C CA . VAL A 1 81 ? 7.483 -46.749 33.945 1.00 47.19 81 VAL A CA 1
ATOM 623 C C . VAL A 1 81 ? 8.387 -46.825 35.183 1.00 47.19 81 VAL A C 1
ATOM 625 O O . VAL A 1 81 ? 8.977 -47.876 35.387 1.00 47.19 81 VAL A O 1
ATOM 628 N N . GLU A 1 82 ? 8.421 -45.804 36.054 1.00 37.56 82 GLU A N 1
ATOM 629 C CA . GLU A 1 82 ? 8.247 -45.995 37.510 1.00 37.56 82 GLU A CA 1
ATOM 630 C C . GLU A 1 82 ? 8.130 -44.694 38.330 1.00 37.56 82 GLU A C 1
ATOM 632 O O . GLU A 1 82 ? 8.585 -43.619 37.957 1.00 37.56 82 GLU A O 1
ATOM 637 N N . LYS A 1 83 ? 7.444 -44.849 39.464 1.00 44.16 83 LYS A N 1
ATOM 638 C CA . LYS A 1 83 ? 6.916 -43.877 40.433 1.00 44.16 83 LYS A CA 1
ATOM 639 C C . LYS A 1 83 ? 7.975 -43.023 41.152 1.00 44.16 83 LYS A C 1
ATOM 641 O O . LYS A 1 83 ? 9.014 -43.549 41.526 1.00 44.16 83 LYS A O 1
ATOM 646 N N . ALA A 1 84 ? 7.589 -41.801 41.551 1.00 31.30 84 ALA A N 1
ATOM 647 C CA . ALA A 1 84 ? 7.422 -41.367 42.958 1.00 31.30 84 ALA A CA 1
ATOM 648 C C . ALA A 1 84 ? 7.587 -39.838 43.135 1.00 31.30 84 ALA A C 1
ATOM 650 O O . ALA A 1 84 ? 8.645 -39.274 42.879 1.00 31.30 84 ALA A O 1
ATOM 651 N N . GLU A 1 85 ? 6.558 -39.182 43.671 1.00 40.53 85 GLU A N 1
ATOM 652 C CA . GLU A 1 85 ? 6.685 -37.956 44.480 1.00 40.53 85 GLU A CA 1
ATOM 653 C C . GLU A 1 85 ? 7.010 -38.327 45.951 1.00 40.53 85 GLU A C 1
ATOM 655 O O . GLU A 1 85 ? 6.833 -39.492 46.321 1.00 40.53 85 GLU A O 1
ATOM 660 N N . PRO A 1 86 ? 7.284 -37.382 46.883 1.00 64.31 86 PRO A N 1
ATOM 661 C CA . PRO A 1 86 ? 7.907 -36.051 46.779 1.00 64.31 86 PRO A CA 1
ATOM 662 C C . PRO A 1 86 ? 9.015 -35.848 47.850 1.00 64.31 86 PRO A C 1
ATOM 664 O O . PRO A 1 86 ? 9.027 -36.546 48.864 1.00 64.31 86 PRO A O 1
ATOM 667 N N . ARG A 1 87 ? 9.877 -34.817 47.732 1.00 32.47 87 ARG A N 1
ATOM 668 C CA . ARG A 1 87 ? 10.360 -34.021 48.895 1.00 32.47 87 ARG A CA 1
ATOM 669 C C . ARG A 1 87 ? 11.259 -32.828 48.540 1.00 32.47 87 ARG A C 1
ATOM 671 O O . ARG A 1 87 ? 12.167 -32.914 47.727 1.00 32.47 87 ARG A O 1
ATOM 678 N N . ARG A 1 88 ? 10.997 -31.744 49.280 1.00 37.38 88 ARG A N 1
ATOM 679 C CA . ARG A 1 88 ? 11.817 -30.547 49.543 1.00 37.38 88 ARG A CA 1
ATOM 680 C C . ARG A 1 88 ? 13.306 -30.852 49.772 1.00 37.38 88 ARG A C 1
ATOM 682 O O . ARG A 1 88 ? 13.599 -31.715 50.593 1.00 37.38 88 ARG A O 1
ATOM 689 N N . ALA A 1 89 ? 14.194 -30.000 49.259 1.00 33.56 89 ALA A N 1
ATOM 690 C CA . ALA A 1 89 ? 15.016 -29.052 50.033 1.00 33.56 89 ALA A CA 1
ATOM 691 C C . ALA A 1 89 ? 16.071 -28.385 49.132 1.00 33.56 89 ALA A C 1
ATOM 693 O O . ALA A 1 89 ? 16.457 -28.917 48.100 1.00 33.56 89 ALA A O 1
ATOM 694 N N . ALA A 1 90 ? 16.472 -27.188 49.552 1.00 39.00 90 ALA A N 1
ATOM 695 C CA . ALA A 1 90 ? 17.432 -26.283 48.940 1.00 39.00 90 ALA A CA 1
ATOM 696 C C . ALA A 1 90 ? 18.803 -26.903 48.633 1.00 39.00 90 ALA A C 1
ATOM 698 O O . ALA A 1 90 ? 19.288 -27.689 49.434 1.00 39.00 90 ALA A O 1
ATOM 699 N N . GLU A 1 91 ? 19.485 -26.403 47.598 1.00 33.91 91 GLU A N 1
ATOM 700 C CA . GLU A 1 91 ? 20.806 -25.793 47.781 1.00 33.91 91 GLU A CA 1
ATOM 701 C C . GLU A 1 91 ? 21.277 -25.023 46.547 1.00 33.91 91 GLU A C 1
ATOM 703 O O . GLU A 1 91 ? 20.892 -25.275 45.409 1.00 33.91 91 GLU A O 1
ATOM 708 N N . ALA A 1 92 ? 22.095 -24.022 46.842 1.00 40.62 92 ALA A N 1
ATOM 709 C CA . ALA A 1 92 ? 22.686 -23.068 45.934 1.00 40.62 92 ALA A CA 1
ATOM 710 C C . ALA A 1 92 ? 23.704 -23.707 44.985 1.00 40.62 92 ALA A C 1
ATOM 712 O O . ALA A 1 92 ? 24.510 -24.543 45.387 1.00 40.62 92 ALA A O 1
ATOM 713 N N . THR A 1 93 ? 23.801 -23.193 43.758 1.00 35.56 93 THR A N 1
ATOM 714 C CA . THR A 1 93 ? 25.055 -23.276 43.000 1.00 35.56 93 THR A CA 1
ATOM 715 C C . THR A 1 93 ? 25.245 -22.027 42.143 1.00 35.56 93 THR A C 1
ATOM 717 O O . THR A 1 93 ? 24.546 -21.787 41.165 1.00 35.56 93 THR A O 1
ATOM 720 N N . LYS A 1 94 ? 26.217 -21.217 42.573 1.00 38.72 94 LYS A N 1
ATOM 721 C CA . LYS A 1 94 ? 26.911 -20.175 41.809 1.00 38.72 94 LYS A CA 1
ATOM 722 C C . LYS A 1 94 ? 27.610 -20.790 40.597 1.00 38.72 94 LYS A C 1
ATOM 724 O O . LYS A 1 94 ? 28.380 -21.707 40.841 1.00 38.72 94 LYS A O 1
ATOM 729 N N . VAL A 1 95 ? 27.509 -20.194 39.405 1.00 38.72 95 VAL A N 1
ATOM 730 C CA . VAL A 1 95 ? 28.619 -19.993 38.433 1.00 38.72 95 VAL A CA 1
ATOM 731 C C . VAL A 1 95 ? 28.188 -18.915 37.387 1.00 38.72 95 VAL A C 1
ATOM 733 O O . VAL A 1 95 ? 27.048 -18.466 37.461 1.00 38.72 95 VAL A O 1
ATOM 736 N N . PRO A 1 96 ? 29.049 -18.390 36.486 1.00 43.38 96 PRO A N 1
ATOM 737 C CA . PRO A 1 96 ? 29.784 -17.148 36.688 1.00 43.38 96 PRO A CA 1
ATOM 738 C C . PRO A 1 96 ? 29.471 -16.033 35.666 1.00 43.38 96 PRO A C 1
ATOM 740 O O . PRO A 1 96 ? 28.939 -16.237 34.579 1.00 43.38 96 PRO A O 1
ATOM 743 N N . SER A 1 97 ? 29.941 -14.847 36.042 1.00 40.47 97 SER A N 1
ATOM 744 C CA . SER A 1 97 ? 30.219 -13.661 35.232 1.00 40.47 97 SER A CA 1
ATOM 745 C C . SER A 1 97 ? 30.739 -13.934 33.813 1.00 40.47 97 SER A C 1
ATOM 747 O O . SER A 1 97 ? 31.763 -14.599 33.643 1.00 40.47 97 SER A O 1
ATOM 749 N N . THR A 1 98 ? 30.120 -13.292 32.822 1.00 37.47 98 THR A N 1
ATOM 750 C CA . THR A 1 98 ? 30.694 -13.075 31.488 1.00 37.47 98 THR A CA 1
ATOM 751 C C . THR A 1 98 ? 30.576 -11.598 31.098 1.00 37.47 98 THR A C 1
ATOM 753 O O . THR A 1 98 ? 29.498 -11.080 30.841 1.00 37.47 98 THR A O 1
ATOM 756 N N . SER A 1 99 ? 31.743 -10.951 31.101 1.00 37.03 99 SER A N 1
ATOM 757 C CA . SER A 1 99 ? 32.248 -10.068 30.042 1.00 37.03 99 SER A CA 1
ATOM 758 C C . SER A 1 99 ? 31.449 -8.813 29.671 1.00 37.03 99 SER A C 1
ATOM 760 O O . SER A 1 99 ? 30.626 -8.813 28.760 1.00 37.03 99 SER A O 1
ATOM 762 N N . GLU A 1 100 ? 31.842 -7.700 30.292 1.00 33.25 100 GLU A N 1
ATOM 763 C CA . GLU A 1 100 ? 31.668 -6.342 29.777 1.00 33.25 100 GLU A CA 1
ATOM 764 C C . GLU A 1 100 ? 32.318 -6.189 28.389 1.00 33.25 100 GLU A C 1
ATOM 766 O O . GLU A 1 100 ? 33.521 -6.396 28.218 1.00 33.25 100 GLU A O 1
ATOM 771 N N . LEU A 1 101 ? 31.525 -5.775 27.400 1.00 36.41 101 LEU A N 1
ATOM 772 C CA . LEU A 1 101 ? 32.003 -5.265 26.116 1.00 36.41 101 LEU A CA 1
ATOM 773 C C . LEU A 1 101 ? 31.841 -3.742 26.112 1.00 36.41 101 LEU A C 1
ATOM 775 O O . LEU A 1 101 ? 30.783 -3.183 25.828 1.00 36.41 101 LEU A O 1
ATOM 779 N N . THR A 1 102 ? 32.933 -3.082 26.481 1.00 35.22 102 THR A N 1
ATOM 780 C CA . THR A 1 102 ? 33.125 -1.633 26.473 1.00 35.22 102 THR A CA 1
ATOM 781 C C . THR A 1 102 ? 33.138 -1.105 25.036 1.00 35.22 102 THR A C 1
ATOM 783 O O . THR A 1 102 ? 34.089 -1.333 24.291 1.00 35.22 102 THR A O 1
ATOM 786 N N . TYR A 1 103 ? 32.105 -0.355 24.647 1.00 46.12 103 TYR A N 1
ATOM 787 C CA . TYR A 1 103 ? 32.106 0.446 23.418 1.00 46.12 103 TYR A CA 1
ATOM 788 C C . TYR A 1 103 ? 32.727 1.834 23.669 1.00 46.12 103 TYR A C 1
ATOM 790 O O . TYR A 1 103 ? 32.461 2.447 24.706 1.00 46.12 103 TYR A O 1
ATOM 798 N N . PRO A 1 104 ? 33.530 2.381 22.736 1.00 55.28 104 PRO A N 1
ATOM 799 C CA . PRO A 1 104 ? 34.122 3.705 22.892 1.00 55.28 104 PRO A CA 1
ATOM 800 C C . PRO A 1 104 ? 33.091 4.831 22.667 1.00 55.28 104 PRO A C 1
ATOM 802 O O . PRO A 1 104 ? 32.181 4.696 21.843 1.00 55.28 104 PRO A O 1
ATOM 805 N N . PRO A 1 105 ? 33.237 5.988 23.343 1.00 49.06 105 PRO A N 1
ATOM 806 C CA . PRO A 1 105 ? 32.288 7.088 23.238 1.00 49.06 105 PRO A CA 1
ATOM 807 C C . PRO A 1 105 ? 32.409 7.823 21.896 1.00 49.06 105 PRO A C 1
ATOM 809 O O . PRO A 1 105 ? 33.471 8.308 21.496 1.00 49.06 105 PRO A O 1
ATOM 812 N N . ARG A 1 106 ? 31.270 7.952 21.211 1.00 40.72 106 ARG A N 1
ATOM 813 C CA . ARG A 1 106 ? 31.106 8.691 19.955 1.00 40.72 106 ARG A CA 1
ATOM 814 C C . ARG A 1 106 ? 31.213 10.201 20.223 1.00 40.72 106 ARG A C 1
ATOM 816 O O . ARG A 1 106 ? 30.451 10.765 21.009 1.00 40.72 106 ARG A O 1
ATOM 823 N N . LYS A 1 107 ? 32.175 10.862 19.570 1.00 40.16 107 LYS A N 1
ATOM 824 C CA . LYS A 1 107 ? 32.409 12.314 19.652 1.00 40.16 107 LYS A CA 1
ATOM 825 C C . LYS A 1 107 ? 31.182 13.100 19.173 1.00 40.16 107 LYS A C 1
ATOM 827 O O . LYS A 1 107 ? 30.710 12.918 18.055 1.00 40.16 107 LYS A O 1
ATOM 832 N N . LYS A 1 108 ? 30.713 14.014 20.026 1.00 36.56 108 LYS A N 1
ATOM 833 C CA . LYS A 1 108 ? 29.672 15.008 19.739 1.00 36.56 108 LYS A CA 1
ATOM 834 C C . LYS A 1 108 ? 30.224 16.064 18.772 1.00 36.56 108 LYS A C 1
ATOM 836 O O . LYS A 1 108 ? 31.105 16.833 19.145 1.00 36.56 108 LYS A O 1
ATOM 841 N N . LEU A 1 109 ? 29.696 16.117 17.550 1.00 43.38 109 LEU A N 1
ATOM 842 C CA . LEU A 1 109 ? 29.870 17.255 16.645 1.00 43.38 109 LEU A CA 1
ATOM 843 C C . LEU A 1 109 ? 28.866 18.342 17.041 1.00 43.38 109 LEU A C 1
ATOM 845 O O . LEU A 1 109 ? 27.655 18.195 16.881 1.00 43.38 109 LEU A O 1
ATOM 849 N N . SER A 1 110 ? 29.389 19.425 17.609 1.00 36.34 110 SER A N 1
ATOM 850 C CA . SER A 1 110 ? 28.652 20.631 17.963 1.00 36.34 110 SER A CA 1
ATOM 851 C C . SER A 1 110 ? 28.245 21.388 16.696 1.00 36.34 110 SER A C 1
ATOM 853 O O . SER A 1 110 ? 29.047 22.041 16.030 1.00 36.34 110 SER A O 1
ATOM 855 N N . ARG A 1 111 ? 26.958 21.314 16.348 1.00 38.97 111 ARG A N 1
ATOM 856 C CA . ARG A 1 111 ? 26.371 22.108 15.267 1.00 38.97 111 ARG A CA 1
ATOM 857 C C . ARG A 1 111 ? 26.061 23.511 15.796 1.00 38.97 111 ARG A C 1
ATOM 859 O O . ARG A 1 111 ? 25.154 23.718 16.599 1.00 38.97 111 ARG A O 1
ATOM 866 N N . LYS A 1 112 ? 26.888 24.463 15.368 1.00 38.88 112 LYS A N 1
ATOM 867 C CA . LYS A 1 112 ? 26.825 25.895 15.674 1.00 38.88 112 LYS A CA 1
ATOM 868 C C . LYS A 1 112 ? 25.526 26.485 15.108 1.00 38.88 112 LYS A C 1
ATOM 870 O O . LYS A 1 112 ? 25.303 26.455 13.902 1.00 38.88 112 LYS A O 1
ATOM 875 N N . LYS A 1 113 ? 24.669 27.005 15.992 1.00 36.81 113 LYS A N 1
ATOM 876 C CA . LYS A 1 113 ? 23.489 27.813 15.651 1.00 36.81 113 LYS A CA 1
ATOM 877 C C . LYS A 1 113 ? 23.953 29.184 15.150 1.00 36.81 113 LYS A C 1
ATOM 879 O O . LYS A 1 113 ? 24.604 29.910 15.896 1.00 36.81 113 LYS A O 1
ATOM 884 N N . SER A 1 114 ? 23.582 29.555 13.928 1.00 38.53 114 SER A N 1
ATOM 885 C CA . SER A 1 114 ? 23.542 30.950 13.482 1.00 38.53 114 SER A CA 1
ATOM 886 C C . SER A 1 114 ? 22.090 31.337 13.229 1.00 38.53 114 SER A C 1
ATOM 888 O O . SER A 1 114 ? 21.466 30.914 12.261 1.00 38.53 114 SER A O 1
ATOM 890 N N . SER A 1 115 ? 21.557 32.125 14.149 1.00 38.75 115 SER A N 1
ATOM 891 C CA . SER A 1 115 ? 20.326 32.891 14.018 1.00 38.75 115 SER A CA 1
ATOM 892 C C . SER A 1 115 ? 20.549 34.101 13.108 1.00 38.75 115 SER A C 1
ATOM 894 O O . SER A 1 115 ? 21.470 34.867 13.396 1.00 38.75 115 SER A O 1
ATOM 896 N N . ARG A 1 116 ? 19.673 34.355 12.124 1.00 38.88 116 ARG A N 1
ATOM 897 C CA . ARG A 1 116 ? 19.150 35.715 11.884 1.00 38.88 116 ARG A CA 1
ATOM 898 C C . ARG A 1 116 ? 18.015 35.797 10.846 1.00 38.88 116 ARG A C 1
ATOM 900 O O . ARG A 1 116 ? 18.197 35.455 9.690 1.00 38.88 116 ARG A O 1
ATOM 907 N N . THR A 1 117 ? 16.937 36.415 11.330 1.00 36.31 117 THR A N 1
ATOM 908 C CA . THR A 1 117 ? 15.986 37.355 10.696 1.00 36.31 117 THR A CA 1
ATOM 909 C C . THR A 1 117 ? 14.937 36.885 9.681 1.00 36.31 117 THR A C 1
ATOM 911 O O . THR A 1 117 ? 15.226 36.348 8.621 1.00 36.31 117 THR A O 1
ATOM 914 N N . LYS A 1 118 ? 13.697 37.209 10.069 1.00 44.72 118 LYS A N 1
ATOM 915 C CA . LYS A 1 118 ? 12.407 37.170 9.370 1.00 44.72 118 LYS A CA 1
ATOM 916 C C . LYS A 1 118 ? 12.234 38.348 8.371 1.00 44.72 118 LYS A C 1
ATOM 918 O O . LYS A 1 118 ? 13.093 39.230 8.354 1.00 44.72 118 LYS A O 1
ATOM 923 N N . PRO A 1 119 ? 11.144 38.357 7.569 1.00 50.50 119 PRO A N 1
ATOM 924 C CA . PRO A 1 119 ? 11.093 38.909 6.214 1.00 50.50 119 PRO A CA 1
ATOM 925 C C . PRO A 1 119 ? 10.408 40.280 6.113 1.00 50.50 119 PRO A C 1
ATOM 927 O O . PRO A 1 119 ? 9.647 40.674 6.995 1.00 50.50 119 PRO A O 1
ATOM 930 N N . SER A 1 120 ? 10.611 40.953 4.980 1.00 40.75 120 SER A N 1
ATOM 931 C CA . SER A 1 120 ? 9.805 42.087 4.519 1.00 40.75 120 SER A CA 1
ATOM 932 C C . SER A 1 120 ? 9.191 41.786 3.149 1.00 40.75 120 SER A C 1
ATOM 934 O O . SER A 1 120 ? 9.805 41.128 2.313 1.00 40.75 120 SER A O 1
ATOM 936 N N . GLN A 1 121 ? 7.954 42.250 3.003 1.00 45.31 121 GLN A N 1
ATOM 937 C CA . GLN A 1 121 ? 6.984 42.046 1.927 1.00 45.31 121 GLN A CA 1
ATOM 938 C C . GLN A 1 121 ? 7.372 42.620 0.542 1.00 45.31 121 GLN A C 1
ATOM 940 O O . GLN A 1 121 ? 8.360 43.350 0.448 1.00 45.31 121 GLN A O 1
ATOM 945 N N . PRO A 1 122 ? 6.604 42.268 -0.516 1.00 56.91 122 PRO A N 1
ATOM 946 C CA . PRO A 1 122 ? 6.922 42.518 -1.923 1.00 56.91 122 PRO A CA 1
ATOM 947 C C . PRO A 1 122 ? 6.259 43.793 -2.463 1.00 56.91 122 PRO A C 1
ATOM 949 O O . PRO A 1 122 ? 5.248 44.204 -1.905 1.00 56.91 122 PRO A O 1
ATOM 952 N N . ASP A 1 123 ? 6.812 44.368 -3.546 1.00 42.19 123 ASP A N 1
ATOM 953 C CA . ASP A 1 123 ? 6.061 44.972 -4.671 1.00 42.19 123 ASP A CA 1
ATOM 954 C C . ASP A 1 123 ? 6.992 45.532 -5.787 1.00 42.19 123 ASP A C 1
ATOM 956 O O . ASP A 1 123 ? 8.212 45.493 -5.608 1.00 42.19 123 ASP A O 1
ATOM 960 N N . PRO A 1 124 ? 6.485 45.909 -6.991 1.00 59.09 124 PRO A N 1
ATOM 961 C CA . PRO A 1 124 ? 6.877 45.243 -8.238 1.00 59.09 124 PRO A CA 1
ATOM 962 C C . PRO A 1 124 ? 7.555 46.156 -9.286 1.00 59.09 124 PRO A C 1
ATOM 964 O O . PRO A 1 124 ? 7.739 47.347 -9.067 1.00 59.09 124 PRO A O 1
ATOM 967 N N . LEU A 1 125 ? 7.800 45.563 -10.469 1.00 42.69 125 LEU A N 1
ATOM 968 C CA . LEU A 1 125 ? 8.150 46.180 -11.764 1.00 42.69 125 LEU A CA 1
ATOM 969 C C . LEU A 1 125 ? 9.572 46.771 -11.844 1.00 42.69 125 LEU A C 1
ATOM 971 O O . LEU A 1 125 ? 9.922 47.702 -11.137 1.00 42.69 125 LEU A O 1
ATOM 975 N N . ASP A 1 126 ? 10.412 46.287 -12.762 1.00 35.97 126 ASP A N 1
ATOM 976 C CA . ASP A 1 126 ? 10.473 46.804 -14.135 1.00 35.97 126 ASP A CA 1
ATOM 977 C C . ASP A 1 126 ? 11.696 46.246 -14.911 1.00 35.97 126 ASP A C 1
ATOM 979 O O . ASP A 1 126 ? 12.735 45.889 -14.367 1.00 35.97 126 ASP A O 1
ATOM 983 N N . THR A 1 127 ? 11.477 46.162 -16.216 1.00 39.66 127 THR A N 1
ATOM 984 C CA . THR A 1 127 ? 12.326 46.013 -17.409 1.00 39.66 127 THR A CA 1
ATOM 985 C C . THR A 1 127 ? 13.879 45.927 -17.404 1.00 39.66 127 THR A C 1
ATOM 987 O O . THR A 1 127 ? 14.598 46.650 -16.729 1.00 39.66 127 THR A O 1
ATOM 990 N N . LYS A 1 128 ? 14.346 45.191 -18.443 1.00 37.28 128 LYS A N 1
ATOM 991 C CA . LYS A 1 128 ? 15.539 45.379 -19.325 1.00 37.28 128 LYS A CA 1
ATOM 992 C C . LYS A 1 128 ? 16.862 44.622 -19.047 1.00 37.28 128 LYS A C 1
ATOM 994 O O . LYS A 1 128 ? 17.667 44.999 -18.216 1.00 37.28 128 LYS A O 1
ATOM 999 N N . ARG A 1 129 ? 17.133 43.684 -19.975 1.00 38.09 129 ARG A N 1
ATOM 1000 C CA . ARG A 1 129 ? 18.191 43.703 -21.025 1.00 38.09 129 ARG A CA 1
ATOM 1001 C C . ARG A 1 129 ? 19.682 43.771 -20.609 1.00 38.09 129 ARG A C 1
ATOM 1003 O O . ARG A 1 129 ? 20.147 44.791 -20.126 1.00 38.09 129 ARG A O 1
ATOM 1010 N N . GLY A 1 130 ? 20.441 42.768 -21.082 1.00 36.41 130 GLY A N 1
ATOM 1011 C CA . GLY A 1 130 ? 21.919 42.725 -21.160 1.00 36.41 130 GLY A CA 1
ATOM 1012 C C . GLY A 1 130 ? 22.541 42.029 -19.943 1.00 36.41 130 GLY A C 1
ATOM 1013 O O . GLY A 1 130 ? 22.018 42.152 -18.854 1.00 36.41 130 GLY A O 1
ATOM 1014 N N . GLU A 1 131 ? 23.606 41.236 -19.981 1.00 37.75 131 GLU A N 1
ATOM 1015 C CA . GLU A 1 131 ? 24.637 40.899 -20.959 1.00 37.75 131 GLU A CA 1
ATOM 1016 C C . GLU A 1 131 ? 25.272 39.568 -20.508 1.00 37.75 131 GLU A C 1
ATOM 1018 O O . GLU A 1 131 ? 25.301 39.241 -19.322 1.00 37.75 131 GLU A O 1
ATOM 1023 N N . LYS A 1 132 ? 25.843 38.818 -21.456 1.00 46.59 132 LYS A N 1
ATOM 1024 C CA . LYS A 1 132 ? 26.744 37.692 -21.181 1.00 46.59 132 LYS A CA 1
ATOM 1025 C C . LYS A 1 132 ? 28.007 38.182 -20.463 1.00 46.59 132 LYS A C 1
ATOM 1027 O O . LYS A 1 132 ? 28.748 38.973 -21.041 1.00 46.59 132 LYS A O 1
ATOM 1032 N N . LYS A 1 133 ? 28.339 37.598 -19.306 1.00 42.44 133 LYS A N 1
ATOM 1033 C CA . LYS A 1 133 ? 29.724 37.506 -18.815 1.00 42.44 133 LYS A CA 1
ATOM 1034 C C . LYS A 1 133 ? 30.002 36.121 -18.239 1.00 42.44 133 LYS A C 1
ATOM 1036 O O . LYS A 1 133 ? 29.406 35.697 -17.259 1.00 42.44 133 LYS A O 1
ATOM 1041 N N . VAL A 1 134 ? 30.926 35.440 -18.907 1.00 45.06 134 VAL A N 1
ATOM 1042 C CA . VAL A 1 134 ? 31.632 34.242 -18.453 1.00 45.06 134 VAL A CA 1
ATOM 1043 C C . VAL A 1 134 ? 32.579 34.677 -17.334 1.00 45.06 134 VAL A C 1
ATOM 1045 O O . VAL A 1 134 ? 33.357 35.608 -17.548 1.00 45.06 134 VAL A O 1
ATOM 1048 N N . SER A 1 135 ? 32.532 34.032 -16.164 1.00 44.97 135 SER A N 1
ATOM 1049 C CA . SER A 1 135 ? 33.557 34.216 -15.132 1.00 44.97 135 SER A CA 1
ATOM 1050 C C . SER A 1 135 ? 34.489 33.015 -15.075 1.00 44.97 135 SER A C 1
ATOM 1052 O O . SER A 1 135 ? 34.070 31.883 -14.839 1.00 44.97 135 SER A O 1
ATOM 1054 N N . ALA A 1 136 ? 35.766 33.318 -15.261 1.00 43.69 136 ALA A N 1
ATOM 1055 C CA . ALA A 1 136 ? 36.890 32.486 -14.901 1.00 43.69 136 ALA A CA 1
ATOM 1056 C C . ALA A 1 136 ? 37.046 32.424 -13.373 1.00 43.69 136 ALA A C 1
ATOM 1058 O O . ALA A 1 136 ? 37.016 33.453 -12.702 1.00 43.69 136 ALA A O 1
ATOM 1059 N N . SER A 1 137 ? 37.289 31.225 -12.854 1.00 48.81 137 SER A N 1
ATOM 1060 C CA . SER A 1 137 ? 37.967 31.007 -11.575 1.00 48.81 137 SER A CA 1
ATOM 1061 C C . SER A 1 137 ? 38.771 29.708 -11.666 1.00 48.81 137 SER A C 1
ATOM 1063 O O . SER A 1 137 ? 38.274 28.611 -11.437 1.00 48.81 137 SER A O 1
ATOM 1065 N N . GLU A 1 138 ? 39.973 29.867 -12.205 1.00 43.81 138 GLU A N 1
ATOM 1066 C CA . GLU A 1 138 ? 41.262 29.457 -11.643 1.00 43.81 138 GLU A CA 1
ATOM 1067 C C . GLU A 1 138 ? 41.313 28.532 -10.398 1.00 43.81 138 GLU A C 1
ATOM 1069 O O . GLU A 1 138 ? 40.596 28.724 -9.422 1.00 43.81 138 GLU A O 1
ATOM 1074 N N . ILE A 1 139 ? 42.345 27.667 -10.422 1.00 41.19 139 ILE A N 1
ATOM 1075 C CA . ILE A 1 139 ? 43.095 27.049 -9.303 1.00 41.19 139 ILE A CA 1
ATOM 1076 C C . ILE A 1 139 ? 42.731 25.594 -8.936 1.00 41.19 139 ILE A C 1
ATOM 1078 O O . ILE A 1 139 ? 41.925 25.308 -8.060 1.00 41.19 139 ILE A O 1
ATOM 1082 N N . THR A 1 140 ? 43.486 24.642 -9.497 1.00 49.22 140 THR A N 1
ATOM 1083 C CA . THR A 1 140 ? 44.559 23.956 -8.740 1.00 49.22 140 THR A CA 1
ATOM 1084 C C . THR A 1 140 ? 45.521 23.210 -9.672 1.00 49.22 140 THR A C 1
ATOM 1086 O O . THR A 1 140 ? 45.156 22.324 -10.436 1.00 49.22 140 THR A O 1
ATOM 1089 N N . GLN A 1 141 ? 46.789 23.619 -9.598 1.00 52.22 141 GLN A N 1
ATOM 1090 C CA . GLN A 1 141 ? 47.960 22.936 -10.140 1.00 52.22 141 GLN A CA 1
ATOM 1091 C C . GLN A 1 141 ? 48.262 21.666 -9.330 1.00 52.22 141 GLN A C 1
ATOM 1093 O O . GLN A 1 141 ? 48.204 21.715 -8.103 1.00 52.22 141 GLN A O 1
ATOM 1098 N N . ARG A 1 142 ? 48.759 20.616 -9.995 1.00 42.97 142 ARG A N 1
ATOM 1099 C CA . ARG A 1 142 ? 50.104 20.011 -9.817 1.00 42.97 142 ARG A CA 1
ATOM 1100 C C . ARG A 1 142 ? 50.083 18.536 -10.224 1.00 42.97 142 ARG A C 1
ATOM 1102 O O . ARG A 1 142 ? 49.238 17.781 -9.768 1.00 42.97 142 ARG A O 1
ATOM 1109 N N . GLY A 1 143 ? 51.069 18.134 -11.025 1.00 41.16 143 GLY A N 1
ATOM 1110 C CA . GLY A 1 143 ? 51.349 16.722 -11.297 1.00 41.16 143 GLY A CA 1
ATOM 1111 C C . GLY A 1 143 ? 52.066 16.471 -12.619 1.00 41.16 143 GLY A C 1
ATOM 1112 O O . GLY A 1 143 ? 51.628 15.632 -13.393 1.00 41.16 143 GLY A O 1
ATOM 1113 N N . ALA A 1 144 ? 53.130 17.225 -12.910 1.00 47.09 144 ALA A N 1
ATOM 1114 C CA . ALA A 1 144 ? 54.039 16.931 -14.013 1.00 47.09 144 ALA A CA 1
ATOM 1115 C C . ALA A 1 144 ? 55.299 16.279 -13.435 1.00 47.09 144 ALA A C 1
ATOM 1117 O O . ALA A 1 144 ? 56.165 16.978 -12.912 1.00 47.09 144 ALA A O 1
ATOM 1118 N N . GLU A 1 145 ? 55.404 14.958 -13.543 1.00 56.41 145 GLU A N 1
ATOM 1119 C CA . GLU A 1 145 ? 56.666 14.248 -13.358 1.00 56.41 145 GLU A CA 1
ATOM 1120 C C . GLU A 1 145 ? 57.247 13.922 -14.733 1.00 56.41 145 GLU A C 1
ATOM 1122 O O . GLU A 1 145 ? 56.740 13.101 -15.495 1.00 56.41 145 GLU A O 1
ATOM 1127 N N . ARG A 1 146 ? 58.306 14.663 -15.063 1.00 48.19 146 ARG A N 1
ATOM 1128 C CA . ARG A 1 146 ? 59.246 14.375 -16.140 1.00 48.19 146 ARG A CA 1
ATOM 1129 C C . ARG A 1 146 ? 60.385 13.545 -15.553 1.00 48.19 146 ARG A C 1
ATOM 1131 O O . ARG A 1 146 ? 61.043 14.000 -14.624 1.00 48.19 146 ARG A O 1
ATOM 1138 N N . THR A 1 147 ? 60.697 12.419 -16.178 1.00 56.69 147 THR A N 1
ATOM 1139 C CA . THR A 1 147 ? 62.019 11.778 -16.137 1.00 56.69 147 THR A CA 1
ATOM 1140 C C . THR A 1 147 ? 62.440 11.567 -17.595 1.00 56.69 147 THR A C 1
ATOM 1142 O O . THR A 1 147 ? 61.684 11.047 -18.403 1.00 56.69 147 THR A O 1
ATOM 1145 N N . HIS A 1 148 ? 63.398 12.354 -18.085 1.00 52.38 148 HIS A N 1
ATOM 1146 C CA . HIS A 1 148 ? 64.849 12.135 -18.061 1.00 52.38 148 HIS A CA 1
ATOM 1147 C C . HIS A 1 148 ? 65.340 11.092 -19.081 1.00 52.38 148 HIS A C 1
ATOM 1149 O O . HIS A 1 148 ? 64.957 9.933 -19.028 1.00 52.38 148 HIS A O 1
ATOM 1155 N N . ALA A 1 149 ? 66.299 11.561 -19.892 1.00 47.22 149 ALA A N 1
ATOM 1156 C CA . ALA A 1 149 ? 67.452 10.855 -20.467 1.00 47.22 149 ALA A CA 1
ATOM 1157 C C . ALA A 1 149 ? 67.506 10.717 -22.007 1.00 47.22 149 ALA A C 1
ATOM 1159 O O . ALA A 1 149 ? 66.709 10.051 -22.652 1.00 47.22 149 ALA A O 1
ATOM 1160 N N . SER A 1 150 ? 68.525 11.400 -22.540 1.00 53.97 150 SER A N 1
ATOM 1161 C CA . SER A 1 150 ? 69.131 11.409 -23.887 1.00 53.97 150 SER A CA 1
ATOM 1162 C C . SER A 1 150 ? 69.942 10.105 -24.166 1.00 53.97 150 SER A C 1
ATOM 1164 O O . SER A 1 150 ? 69.981 9.311 -23.226 1.00 53.97 150 SER A O 1
ATOM 1166 N N . PRO A 1 151 ? 70.688 9.864 -25.288 1.00 54.91 151 PRO A N 1
ATOM 1167 C CA . PRO A 1 151 ? 71.504 10.821 -26.063 1.00 54.91 151 PRO A CA 1
ATOM 1168 C C . PRO A 1 151 ? 71.614 10.621 -27.599 1.00 54.91 151 PRO A C 1
ATOM 1170 O O . PRO A 1 151 ? 71.056 9.711 -28.200 1.00 54.91 151 PRO A O 1
ATOM 1173 N N . LYS A 1 152 ? 72.357 11.575 -28.182 1.00 48.19 152 LYS A N 1
ATOM 1174 C CA . LYS A 1 152 ? 72.993 11.665 -29.510 1.00 48.19 152 LYS A CA 1
ATOM 1175 C C . LYS A 1 152 ? 73.564 10.339 -30.043 1.00 48.19 152 LYS A C 1
ATOM 1177 O O . LYS A 1 152 ? 74.063 9.559 -29.246 1.00 48.19 152 LYS A O 1
ATOM 1182 N N . ASP A 1 153 ? 73.641 10.191 -31.372 1.00 38.72 153 ASP A N 1
ATOM 1183 C CA . ASP A 1 153 ? 74.939 10.212 -32.072 1.00 38.72 153 ASP A CA 1
ATOM 1184 C C . ASP A 1 153 ? 74.850 10.254 -33.610 1.00 38.72 153 ASP A C 1
ATOM 1186 O O . ASP A 1 153 ? 73.802 10.077 -34.225 1.00 38.72 153 ASP A O 1
ATOM 1190 N N . PHE A 1 154 ? 76.004 10.638 -34.153 1.00 44.75 154 PHE A N 1
ATOM 1191 C CA . PHE A 1 154 ? 76.458 10.867 -35.521 1.00 44.75 154 PHE A CA 1
ATOM 1192 C C . PHE A 1 154 ? 76.039 9.834 -36.581 1.00 44.75 154 PHE A C 1
ATOM 1194 O O . PHE A 1 154 ? 75.966 8.650 -36.293 1.00 44.75 154 PHE A O 1
ATOM 1201 N N . GLU A 1 155 ? 75.915 10.291 -37.837 1.00 39.50 155 GLU A N 1
ATOM 1202 C CA . GLU A 1 155 ? 76.756 9.890 -38.993 1.00 39.50 155 GLU A CA 1
ATOM 1203 C C . GLU A 1 155 ? 76.147 10.462 -40.295 1.00 39.50 155 GLU A C 1
ATOM 1205 O O . GLU A 1 155 ? 74.965 10.328 -40.580 1.00 39.50 155 GLU A O 1
ATOM 1210 N N . SER A 1 156 ? 76.809 11.422 -40.939 1.00 43.59 156 SER A N 1
ATOM 1211 C CA . SER A 1 156 ? 77.836 11.261 -41.982 1.00 43.59 156 SER A CA 1
ATOM 1212 C C . SER A 1 156 ? 77.243 11.493 -43.387 1.00 43.59 156 SER A C 1
ATOM 1214 O O . SER A 1 156 ? 76.608 10.668 -44.034 1.00 43.59 156 SER A O 1
ATOM 1216 N N . ARG A 1 157 ? 77.446 12.725 -43.866 1.00 44.56 157 ARG A N 1
ATOM 1217 C CA . ARG A 1 157 ? 77.395 13.067 -45.289 1.00 44.56 157 ARG A CA 1
ATOM 1218 C C . ARG A 1 157 ? 78.641 12.479 -45.950 1.00 44.56 157 ARG A C 1
ATOM 1220 O O . ARG A 1 157 ? 79.741 12.876 -45.577 1.00 44.56 157 ARG A O 1
ATOM 1227 N N . GLY A 1 158 ? 78.477 11.671 -46.996 1.00 47.94 158 GLY A N 1
ATOM 1228 C CA . GLY A 1 158 ? 79.523 11.500 -48.008 1.00 47.94 158 GLY A CA 1
ATOM 1229 C C . GLY A 1 158 ? 79.541 10.159 -48.742 1.00 47.94 158 GLY A C 1
ATOM 1230 O O . GLY A 1 158 ? 79.799 9.132 -48.131 1.00 47.94 158 GLY A O 1
ATOM 1231 N N . SER A 1 159 ? 79.379 10.251 -50.070 1.00 44.47 159 SER A N 1
ATOM 1232 C CA . SER A 1 159 ? 79.630 9.293 -51.179 1.00 44.47 159 SER A CA 1
ATOM 1233 C C . SER A 1 159 ? 78.318 9.019 -51.935 1.00 44.47 159 SER A C 1
ATOM 1235 O O . SER A 1 159 ? 77.327 8.640 -51.335 1.00 44.47 159 SER A O 1
ATOM 1237 N N . LYS A 1 160 ? 78.106 9.373 -53.213 1.00 50.41 160 LYS A N 1
ATOM 1238 C CA . LYS A 1 160 ? 78.931 9.233 -54.426 1.00 50.41 160 LYS A CA 1
ATOM 1239 C C . LYS A 1 160 ? 79.560 7.850 -54.509 1.00 50.41 160 LYS A C 1
ATOM 1241 O O . LYS A 1 160 ? 80.731 7.711 -54.199 1.00 50.41 160 LYS A O 1
ATOM 1246 N N . ASP A 1 161 ? 78.781 6.880 -54.986 1.00 40.44 161 ASP A N 1
ATOM 1247 C CA . ASP A 1 161 ? 79.260 6.001 -56.047 1.00 40.44 161 ASP A CA 1
ATOM 1248 C C . ASP A 1 161 ? 78.149 5.173 -56.719 1.00 40.44 161 ASP A C 1
ATOM 1250 O O . ASP A 1 161 ? 77.287 4.588 -56.076 1.00 40.44 161 ASP A O 1
ATOM 1254 N N . ARG A 1 162 ? 78.273 5.119 -58.050 1.00 44.22 162 ARG A N 1
ATOM 1255 C CA . ARG A 1 162 ? 78.112 3.934 -58.908 1.00 44.22 162 ARG A CA 1
ATOM 1256 C C . ARG A 1 162 ? 76.713 3.348 -59.122 1.00 44.22 162 ARG A C 1
ATOM 1258 O O . ARG A 1 162 ? 76.249 2.438 -58.450 1.00 44.22 162 ARG A O 1
ATOM 1265 N N . THR A 1 163 ? 76.137 3.799 -60.237 1.00 50.62 163 THR A N 1
ATOM 1266 C CA . THR A 1 163 ? 75.745 2.947 -61.377 1.00 50.62 163 THR A CA 1
ATOM 1267 C C . THR A 1 163 ? 75.825 1.431 -61.131 1.00 50.62 163 THR A C 1
ATOM 1269 O O . THR A 1 163 ? 76.903 0.843 -61.240 1.00 50.62 163 THR A O 1
ATOM 1272 N N . SER A 1 164 ? 74.673 0.793 -60.918 1.00 46.34 164 SER A N 1
ATOM 1273 C CA . SER A 1 164 ? 74.476 -0.626 -61.227 1.00 46.34 164 SER A CA 1
ATOM 1274 C C . SER A 1 164 ? 73.466 -0.741 -62.384 1.00 46.34 164 SER A C 1
ATOM 1276 O O . SER A 1 164 ? 72.341 -0.252 -62.277 1.00 46.34 164 SER A O 1
ATOM 1278 N N . PRO A 1 165 ? 73.860 -1.303 -63.540 1.00 53.53 165 PRO A N 1
ATOM 1279 C CA . PRO A 1 165 ? 72.972 -1.513 -64.671 1.00 53.53 165 PRO A CA 1
ATOM 1280 C C . PRO A 1 165 ? 72.385 -2.925 -64.588 1.00 53.53 165 PRO A C 1
ATOM 1282 O O . PRO A 1 165 ? 72.907 -3.862 -65.186 1.00 53.53 165 PRO A O 1
ATOM 1285 N N . SER A 1 166 ? 71.301 -3.101 -63.838 1.00 49.31 166 SER A N 1
ATOM 1286 C CA . SER A 1 166 ? 70.517 -4.347 -63.890 1.00 49.31 166 SER A CA 1
ATOM 1287 C C . SER A 1 166 ? 68.999 -4.146 -63.824 1.00 49.31 166 SER A C 1
ATOM 1289 O O . SER A 1 166 ? 68.254 -5.117 -63.924 1.00 49.31 166 SER A O 1
ATOM 1291 N N . GLU A 1 167 ? 68.506 -2.903 -63.809 1.00 47.44 167 GLU A N 1
ATOM 1292 C CA . GLU A 1 167 ? 67.061 -2.607 -63.829 1.00 47.44 167 GLU A CA 1
ATOM 1293 C C . GLU A 1 167 ? 66.398 -2.655 -65.225 1.00 47.44 167 GLU A C 1
ATOM 1295 O O . GLU A 1 167 ? 65.222 -2.330 -65.371 1.00 47.44 167 GLU A O 1
ATOM 1300 N N . LEU A 1 168 ? 67.101 -3.092 -66.276 1.00 51.03 168 LEU A N 1
ATOM 1301 C CA . LEU A 1 168 ? 66.594 -3.033 -67.660 1.00 51.03 168 LEU A CA 1
ATOM 1302 C C . LEU A 1 168 ? 66.177 -4.376 -68.284 1.00 51.03 168 LEU A C 1
ATOM 1304 O O . LEU A 1 168 ? 65.954 -4.434 -69.491 1.00 51.03 168 LEU A O 1
ATOM 1308 N N . LEU A 1 169 ? 65.995 -5.445 -67.498 1.00 53.53 169 LEU A N 1
ATOM 1309 C CA . LEU A 1 169 ? 65.549 -6.752 -68.026 1.00 53.53 169 LEU A CA 1
ATOM 1310 C C . LEU A 1 169 ? 64.277 -7.332 -67.386 1.00 53.53 169 LEU A C 1
ATOM 1312 O O . LEU A 1 169 ? 63.988 -8.513 -67.548 1.00 53.53 169 LEU A O 1
ATOM 1316 N N . LEU A 1 170 ? 63.453 -6.498 -66.745 1.00 54.50 170 LEU A N 1
ATOM 1317 C CA . LEU A 1 170 ? 62.101 -6.874 -66.287 1.00 54.50 170 LEU A CA 1
ATOM 1318 C C . LEU A 1 170 ? 61.012 -5.877 -66.732 1.00 54.50 170 LEU A C 1
ATOM 1320 O O . LEU A 1 170 ? 59.916 -5.838 -66.179 1.00 54.50 170 LEU A O 1
ATOM 1324 N N . ALA A 1 171 ? 61.282 -5.082 -67.774 1.00 53.94 171 ALA A N 1
ATOM 1325 C CA . ALA A 1 171 ? 60.399 -4.002 -68.227 1.00 53.94 171 ALA A CA 1
ATOM 1326 C C . ALA A 1 171 ? 59.477 -4.349 -69.420 1.00 53.94 171 ALA A C 1
ATOM 1328 O O . ALA A 1 171 ? 58.797 -3.466 -69.944 1.00 53.94 171 ALA A O 1
ATOM 1329 N N . SER A 1 172 ? 59.398 -5.607 -69.870 1.00 54.47 172 SER A N 1
ATOM 1330 C CA . SER A 1 172 ? 58.710 -5.932 -71.133 1.00 54.47 172 SER A CA 1
ATOM 1331 C C . SER A 1 172 ? 57.761 -7.132 -71.080 1.00 54.47 172 SER A C 1
ATOM 1333 O O . SER A 1 172 ? 57.745 -7.942 -71.999 1.00 54.47 172 SER A O 1
ATOM 1335 N N . LYS A 1 173 ? 56.893 -7.244 -70.060 1.00 52.62 173 LYS A N 1
ATOM 1336 C CA . LYS A 1 173 ? 55.713 -8.138 -70.155 1.00 52.62 173 LYS A CA 1
ATOM 1337 C C . LYS A 1 173 ? 54.611 -7.871 -69.114 1.00 52.62 173 LYS A C 1
ATOM 1339 O O . LYS A 1 173 ? 54.328 -8.720 -68.284 1.00 52.62 173 LYS A O 1
ATOM 1344 N N . SER A 1 174 ? 53.922 -6.722 -69.141 1.00 54.41 174 SER A N 1
ATOM 1345 C CA . SER A 1 174 ? 52.677 -6.591 -68.336 1.00 54.41 174 SER A CA 1
ATOM 1346 C C . SER A 1 174 ? 51.662 -5.524 -68.777 1.00 54.41 174 SER A C 1
ATOM 1348 O O . SER A 1 174 ? 50.817 -5.100 -67.990 1.00 54.41 174 SER A O 1
ATOM 1350 N N . ARG A 1 175 ? 51.646 -5.098 -70.048 1.00 54.47 175 ARG A N 1
ATOM 1351 C CA . ARG A 1 175 ? 50.661 -4.092 -70.512 1.00 54.47 175 ARG A CA 1
ATOM 1352 C C . ARG A 1 175 ? 49.254 -4.636 -70.817 1.00 54.47 175 ARG A C 1
ATOM 1354 O O . ARG A 1 175 ? 48.385 -3.846 -71.163 1.00 54.47 175 ARG A O 1
ATOM 1361 N N . ARG A 1 176 ? 48.985 -5.941 -70.648 1.00 53.09 176 ARG A N 1
ATOM 1362 C CA . ARG A 1 176 ? 47.674 -6.549 -70.977 1.00 53.09 176 ARG A CA 1
ATOM 1363 C C . ARG A 1 176 ? 46.846 -7.073 -69.792 1.00 53.09 176 ARG A C 1
ATOM 1365 O O . ARG A 1 176 ? 45.781 -7.622 -70.025 1.00 53.09 176 ARG A O 1
ATOM 1372 N N . ALA A 1 177 ? 47.275 -6.850 -68.546 1.00 53.00 177 ALA A N 1
ATOM 1373 C CA . ALA A 1 177 ? 46.574 -7.331 -67.341 1.00 53.00 177 ALA A CA 1
ATOM 1374 C C . ALA A 1 177 ? 45.950 -6.215 -66.463 1.00 53.00 177 ALA A C 1
ATOM 1376 O O . ALA A 1 177 ? 45.497 -6.475 -65.355 1.00 53.00 177 ALA A O 1
ATOM 1377 N N . ARG A 1 178 ? 45.909 -4.955 -66.928 1.00 54.91 178 ARG A N 1
ATOM 1378 C CA . ARG A 1 178 ? 45.543 -3.782 -66.096 1.00 54.91 178 ARG A CA 1
ATOM 1379 C C . ARG A 1 178 ? 44.048 -3.435 -66.011 1.00 54.91 178 ARG A C 1
ATOM 1381 O O . ARG A 1 178 ? 43.725 -2.349 -65.545 1.00 54.91 178 ARG A O 1
ATOM 1388 N N . ARG A 1 179 ? 43.127 -4.296 -66.455 1.00 58.81 179 ARG A N 1
ATOM 1389 C CA . ARG A 1 179 ? 41.686 -3.956 -66.462 1.00 58.81 179 ARG A CA 1
ATOM 1390 C C . ARG A 1 179 ? 40.756 -4.904 -65.707 1.00 58.81 179 ARG A C 1
ATOM 1392 O O . ARG A 1 179 ? 39.561 -4.652 -65.726 1.00 58.81 179 ARG A O 1
ATOM 1399 N N . ILE A 1 180 ? 41.259 -5.945 -65.035 1.00 58.78 180 ILE A N 1
ATOM 1400 C CA . ILE A 1 180 ? 40.362 -6.980 -64.478 1.00 58.78 180 ILE A CA 1
ATOM 1401 C C . ILE A 1 180 ? 40.294 -7.019 -62.936 1.00 58.78 180 ILE A C 1
ATOM 1403 O O . ILE A 1 180 ? 39.329 -7.552 -62.420 1.00 58.78 180 ILE A O 1
ATOM 1407 N N . ASN A 1 181 ? 41.169 -6.353 -62.166 1.00 59.12 181 ASN A N 1
ATOM 1408 C CA . ASN A 1 181 ? 41.163 -6.509 -60.691 1.00 59.12 181 ASN A CA 1
ATOM 1409 C C . ASN A 1 181 ? 41.034 -5.221 -59.845 1.00 59.12 181 ASN A C 1
ATOM 1411 O O . ASN A 1 181 ? 41.384 -5.237 -58.668 1.00 59.12 181 ASN A O 1
ATOM 1415 N N . SER A 1 182 ? 40.509 -4.104 -60.366 1.00 70.12 182 SER A N 1
ATOM 1416 C CA . SER A 1 182 ? 40.254 -2.920 -59.513 1.00 70.12 182 SER A CA 1
ATOM 1417 C C . SER A 1 182 ? 39.040 -3.088 -58.589 1.00 70.12 182 SER A C 1
ATOM 1419 O O . SER A 1 182 ? 39.028 -2.526 -57.496 1.00 70.12 182 SER A O 1
ATOM 1421 N N . GLY A 1 183 ? 38.041 -3.883 -58.992 1.00 81.50 183 GLY A N 1
ATOM 1422 C CA . GLY A 1 183 ? 36.834 -4.118 -58.188 1.00 81.50 183 GLY A CA 1
ATOM 1423 C C . GLY A 1 183 ? 37.109 -4.871 -56.883 1.00 81.50 183 GLY A C 1
ATOM 1424 O O . GLY A 1 183 ? 36.533 -4.548 -55.849 1.00 81.50 183 GLY A O 1
ATOM 1425 N N . TRP A 1 184 ? 38.047 -5.824 -56.900 1.00 86.38 184 TRP A N 1
ATOM 1426 C CA . TRP A 1 184 ? 38.385 -6.613 -55.712 1.00 86.38 184 TRP A CA 1
ATOM 1427 C C . TRP A 1 184 ? 39.130 -5.795 -54.647 1.00 86.38 184 TRP A C 1
ATOM 1429 O O . TRP A 1 184 ? 38.873 -5.959 -53.460 1.00 86.38 184 TRP A O 1
ATOM 1439 N N . LEU A 1 185 ? 39.989 -4.853 -55.057 1.00 88.38 185 LEU A N 1
ATOM 1440 C CA . LEU A 1 185 ? 40.679 -3.958 -54.120 1.00 88.38 185 LEU A CA 1
ATOM 1441 C C . LEU A 1 185 ? 39.720 -2.979 -53.427 1.00 88.38 185 LEU A C 1
ATOM 1443 O O . LEU A 1 185 ? 39.900 -2.689 -52.248 1.00 88.38 185 LEU A O 1
ATOM 1447 N N . TRP A 1 186 ? 38.674 -2.511 -54.118 1.00 92.06 186 TRP A N 1
ATOM 1448 C CA . TRP A 1 186 ? 37.624 -1.700 -53.491 1.00 92.06 186 TRP A CA 1
ATOM 1449 C C . TRP A 1 186 ? 36.826 -2.496 -52.456 1.00 92.06 186 TRP A C 1
ATOM 1451 O O . TRP A 1 186 ? 36.611 -2.008 -51.349 1.00 92.06 186 TRP A O 1
ATOM 1461 N N . LEU A 1 187 ? 36.451 -3.739 -52.771 1.00 93.00 187 LEU A N 1
ATOM 1462 C CA . LEU A 1 187 ? 35.807 -4.631 -51.803 1.00 93.00 187 LEU A CA 1
ATOM 1463 C C . LEU A 1 187 ? 36.704 -4.900 -50.589 1.00 93.00 187 LEU A C 1
ATOM 1465 O O . LEU A 1 187 ? 36.228 -4.827 -49.461 1.00 93.00 187 LEU A O 1
ATOM 1469 N N . ALA A 1 188 ? 38.002 -5.136 -50.802 1.00 92.56 188 ALA A N 1
ATOM 1470 C CA . ALA A 1 188 ? 38.962 -5.350 -49.720 1.00 92.56 188 ALA A CA 1
ATOM 1471 C C . ALA A 1 188 ? 39.136 -4.121 -48.808 1.00 92.56 188 ALA A C 1
ATOM 1473 O O . ALA A 1 188 ? 39.486 -4.286 -47.645 1.00 92.56 188 ALA A O 1
ATOM 1474 N N . ALA A 1 189 ? 38.878 -2.907 -49.304 1.00 93.94 189 ALA A N 1
ATOM 1475 C CA . ALA A 1 189 ? 38.923 -1.685 -48.502 1.00 93.94 189 ALA A CA 1
ATOM 1476 C C . ALA A 1 189 ? 37.598 -1.392 -47.773 1.00 93.94 189 ALA A C 1
ATOM 1478 O O . ALA A 1 189 ? 37.612 -0.948 -46.628 1.00 93.94 189 ALA A O 1
ATOM 1479 N N . VAL A 1 190 ? 36.452 -1.643 -48.415 1.00 97.00 190 VAL A N 1
ATOM 1480 C CA . VAL A 1 190 ? 35.119 -1.334 -47.861 1.00 97.00 190 VAL A CA 1
ATOM 1481 C C . VAL A 1 190 ? 34.641 -2.400 -46.876 1.00 97.00 190 VAL A C 1
ATOM 1483 O O . VAL A 1 190 ? 33.986 -2.091 -45.887 1.00 97.00 190 VAL A O 1
ATOM 1486 N N . LEU A 1 191 ? 34.963 -3.670 -47.111 1.00 97.12 191 LEU A N 1
ATOM 1487 C CA . LEU A 1 191 ? 34.465 -4.752 -46.265 1.00 97.12 191 LEU A CA 1
ATOM 1488 C C . LEU A 1 191 ? 34.988 -4.657 -44.818 1.00 97.12 191 LEU A C 1
ATOM 1490 O O . LEU A 1 191 ? 34.165 -4.736 -43.907 1.00 97.12 191 LEU A O 1
ATOM 1494 N N . PRO A 1 192 ? 36.286 -4.404 -44.550 1.00 96.25 192 PRO A N 1
ATOM 1495 C CA . PRO A 1 192 ? 36.772 -4.242 -43.181 1.00 96.25 192 PRO A CA 1
ATOM 1496 C C . PRO A 1 192 ? 36.151 -3.044 -42.462 1.00 96.25 192 PRO A C 1
ATOM 1498 O O . PRO A 1 192 ? 35.870 -3.134 -41.272 1.00 96.25 192 PRO A O 1
ATOM 1501 N N . THR A 1 193 ? 35.900 -1.934 -43.164 1.00 96.94 193 THR A N 1
ATOM 1502 C CA . THR A 1 193 ? 35.280 -0.754 -42.545 1.00 96.94 193 THR A CA 1
ATOM 1503 C C . THR A 1 193 ? 33.816 -1.005 -42.202 1.00 96.94 193 THR A C 1
ATOM 1505 O O . THR A 1 193 ? 33.388 -0.624 -41.115 1.00 96.94 193 THR A O 1
ATOM 1508 N N . LEU A 1 194 ? 33.070 -1.717 -43.056 1.00 98.06 194 LEU A N 1
ATOM 1509 C CA . LEU A 1 194 ? 31.713 -2.171 -42.738 1.00 98.06 194 LEU A CA 1
ATOM 1510 C C . LEU A 1 194 ? 31.697 -3.125 -41.539 1.00 98.06 194 LEU A C 1
ATOM 1512 O O . LEU A 1 194 ? 30.862 -2.967 -40.652 1.00 98.06 194 LEU A O 1
ATOM 1516 N N . VAL A 1 195 ? 32.641 -4.070 -41.472 1.00 97.88 195 VAL A N 1
ATOM 1517 C CA . VAL A 1 195 ? 32.758 -5.005 -40.341 1.00 97.88 195 VAL A CA 1
ATOM 1518 C C . VAL A 1 195 ? 33.078 -4.261 -39.043 1.00 97.88 195 VAL A C 1
ATOM 1520 O O . VAL A 1 195 ? 32.393 -4.465 -38.045 1.00 97.88 195 VAL A O 1
ATOM 1523 N N . VAL A 1 196 ? 34.063 -3.357 -39.039 1.00 97.88 196 VAL A N 1
ATOM 1524 C CA . VAL A 1 196 ? 34.400 -2.549 -37.851 1.00 97.88 196 VAL A CA 1
ATOM 1525 C C . VAL A 1 196 ? 33.230 -1.655 -37.440 1.00 97.88 196 VAL A C 1
ATOM 1527 O O . VAL A 1 196 ? 32.948 -1.538 -36.248 1.00 97.88 196 VAL A O 1
ATOM 1530 N N . GLY A 1 197 ? 32.521 -1.062 -38.404 1.00 97.81 197 GLY A N 1
ATOM 1531 C CA . GLY A 1 197 ? 31.331 -0.252 -38.150 1.00 97.81 197 GLY A CA 1
ATOM 1532 C C . GLY A 1 197 ? 30.217 -1.057 -37.482 1.00 97.81 197 GLY A C 1
ATOM 1533 O O . GLY A 1 197 ? 29.686 -0.629 -36.462 1.00 97.81 197 GLY A O 1
ATOM 1534 N N . TYR A 1 198 ? 29.927 -2.251 -38.002 1.00 97.94 198 TYR A N 1
ATOM 1535 C CA . TYR A 1 198 ? 28.954 -3.178 -37.423 1.00 97.94 198 TYR A CA 1
ATOM 1536 C C . TYR A 1 198 ? 29.342 -3.613 -36.002 1.00 97.94 198 TYR A C 1
ATOM 1538 O O . TYR A 1 198 ? 28.521 -3.538 -35.090 1.00 97.94 198 TYR A O 1
ATOM 1546 N N . LEU A 1 199 ? 30.607 -3.991 -35.777 1.00 98.06 199 LEU A N 1
ATOM 1547 C CA . LEU A 1 199 ? 31.099 -4.387 -34.451 1.00 98.06 199 LEU A CA 1
ATOM 1548 C C . LEU A 1 199 ? 31.044 -3.235 -33.441 1.00 98.06 199 LEU A C 1
ATOM 1550 O O . LEU A 1 199 ? 30.648 -3.435 -32.295 1.00 98.06 199 LEU A O 1
ATOM 1554 N N . THR A 1 200 ? 31.409 -2.025 -33.868 1.00 97.69 200 THR A N 1
ATOM 1555 C CA . THR A 1 200 ? 31.352 -0.832 -33.014 1.00 97.69 200 THR A CA 1
ATOM 1556 C C . THR A 1 200 ? 29.907 -0.484 -32.677 1.00 97.69 200 THR A C 1
ATOM 1558 O O . THR A 1 200 ? 29.608 -0.205 -31.521 1.00 97.69 200 THR A O 1
ATOM 1561 N N . TYR A 1 201 ? 28.998 -0.549 -33.655 1.00 97.50 201 TYR A N 1
ATOM 1562 C CA . TYR A 1 201 ? 27.571 -0.324 -33.432 1.00 97.50 201 TYR A CA 1
ATOM 1563 C C . TYR A 1 201 ? 26.998 -1.298 -32.396 1.00 97.50 201 TYR A C 1
ATOM 1565 O O . TYR A 1 201 ? 26.352 -0.855 -31.449 1.00 97.50 201 TYR A O 1
ATOM 1573 N N . HIS A 1 202 ? 27.296 -2.595 -32.520 1.00 97.56 202 HIS A N 1
ATOM 1574 C CA . HIS A 1 202 ? 26.864 -3.591 -31.538 1.00 97.56 202 HIS A CA 1
ATOM 1575 C C . HIS A 1 202 ? 27.463 -3.341 -30.154 1.00 97.56 202 HIS A C 1
ATOM 1577 O O . HIS A 1 202 ? 26.725 -3.285 -29.180 1.00 97.56 202 HIS A O 1
ATOM 1583 N N . SER A 1 203 ? 28.768 -3.076 -30.061 1.00 96.75 203 SER A N 1
ATOM 1584 C CA . SER A 1 203 ? 29.415 -2.792 -28.776 1.00 96.75 203 SER A CA 1
ATOM 1585 C C . SER A 1 203 ? 28.849 -1.542 -28.088 1.00 96.75 203 SER A C 1
ATOM 1587 O O . SER A 1 203 ? 28.670 -1.542 -26.868 1.00 96.75 203 SER A O 1
ATOM 1589 N N . VAL A 1 204 ? 28.532 -0.489 -28.850 1.00 97.38 204 VAL A N 1
ATOM 1590 C CA . VAL A 1 204 ? 27.883 0.719 -28.319 1.00 97.38 204 VAL A CA 1
ATOM 1591 C C . VAL A 1 20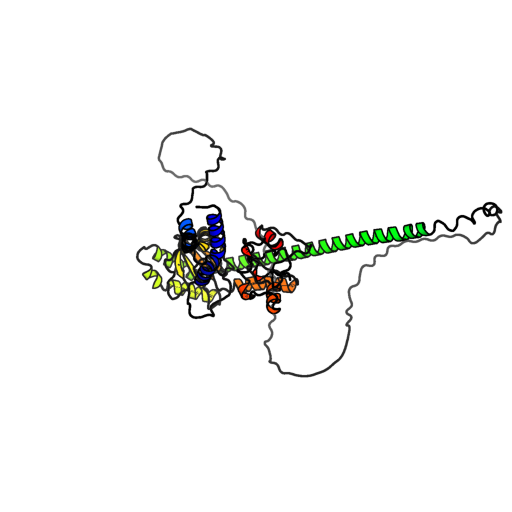4 ? 26.450 0.415 -27.889 1.00 97.38 204 VAL A C 1
ATOM 1593 O O . VAL A 1 204 ? 26.066 0.817 -26.795 1.00 97.38 204 VAL A O 1
ATOM 1596 N N . SER A 1 205 ? 25.679 -0.317 -28.699 1.00 95.94 205 SER A N 1
ATOM 1597 C CA . SER A 1 205 ? 24.311 -0.723 -28.355 1.00 95.94 205 SER A CA 1
ATOM 1598 C C . SER A 1 205 ? 24.279 -1.533 -27.058 1.00 95.94 205 SER A C 1
ATOM 1600 O O . SER A 1 205 ? 23.528 -1.193 -26.148 1.00 95.94 205 SER A O 1
ATOM 1602 N N . ASP A 1 206 ? 25.144 -2.540 -26.931 1.00 96.38 206 ASP A N 1
ATOM 1603 C CA . ASP A 1 206 ? 25.230 -3.391 -25.742 1.00 96.38 206 ASP A CA 1
ATOM 1604 C C . ASP A 1 206 ? 25.658 -2.583 -24.510 1.00 96.38 206 ASP A C 1
ATOM 1606 O O . ASP A 1 206 ? 25.111 -2.758 -23.423 1.00 96.38 206 ASP A O 1
ATOM 1610 N N . SER A 1 207 ? 26.594 -1.642 -24.676 1.00 96.56 207 SER A N 1
ATOM 1611 C CA . SER A 1 207 ? 27.038 -0.761 -23.588 1.00 96.56 207 SER A CA 1
ATOM 1612 C C . SER A 1 207 ? 25.928 0.185 -23.124 1.00 96.56 207 SER A C 1
ATOM 1614 O O . SER A 1 207 ? 25.759 0.386 -21.922 1.00 96.56 207 SER A O 1
ATOM 1616 N N . VAL A 1 208 ? 25.155 0.751 -24.058 1.00 96.44 208 VAL A N 1
ATOM 1617 C CA . VAL A 1 208 ? 23.998 1.606 -23.747 1.00 96.44 208 VAL A CA 1
ATOM 1618 C C . VAL A 1 208 ? 22.908 0.792 -23.053 1.00 96.44 208 VAL A C 1
ATOM 1620 O O . VAL A 1 208 ? 22.384 1.232 -22.034 1.00 96.44 208 VAL A O 1
ATOM 1623 N N . GLN A 1 209 ? 22.607 -0.414 -23.540 1.00 96.12 209 GLN A N 1
ATOM 1624 C CA . GLN A 1 209 ? 21.644 -1.311 -22.902 1.00 96.12 209 GLN A CA 1
ATOM 1625 C C . GLN A 1 209 ? 22.081 -1.704 -21.485 1.00 96.12 209 GLN A C 1
ATOM 1627 O O . GLN A 1 209 ? 21.282 -1.633 -20.554 1.00 96.12 209 GLN A O 1
ATOM 1632 N N . LEU A 1 210 ? 23.353 -2.056 -21.284 1.00 96.31 210 LEU A N 1
ATOM 1633 C CA . LEU A 1 210 ? 23.896 -2.367 -19.961 1.00 96.31 210 LEU A CA 1
ATOM 1634 C C . LEU A 1 210 ? 23.794 -1.161 -19.013 1.00 96.31 210 LEU A C 1
ATOM 1636 O O . LEU A 1 210 ? 23.400 -1.321 -17.859 1.00 96.31 210 LEU A O 1
ATOM 1640 N N . ALA A 1 211 ? 24.120 0.042 -19.495 1.00 96.56 211 ALA A N 1
ATOM 1641 C CA . ALA A 1 211 ? 24.015 1.269 -18.712 1.00 96.56 211 ALA A CA 1
ATOM 1642 C C . ALA A 1 211 ? 22.564 1.551 -18.291 1.00 96.56 211 ALA A C 1
ATOM 1644 O O . ALA A 1 211 ? 22.316 1.754 -17.104 1.00 96.56 211 ALA A O 1
ATOM 1645 N N . LEU A 1 212 ? 21.611 1.462 -19.226 1.00 95.62 212 LEU A N 1
ATOM 1646 C CA . LEU A 1 212 ? 20.179 1.620 -18.947 1.00 95.62 212 LEU A CA 1
ATOM 1647 C C . LEU A 1 212 ? 19.674 0.569 -17.958 1.00 95.62 212 LEU A C 1
ATOM 1649 O O . LEU A 1 212 ? 18.947 0.889 -17.024 1.00 95.62 212 LEU A O 1
ATOM 1653 N N . ARG A 1 213 ? 20.089 -0.692 -18.116 1.00 95.75 213 ARG A N 1
ATOM 1654 C CA . ARG A 1 213 ? 19.719 -1.761 -17.184 1.00 95.75 213 ARG A CA 1
ATOM 1655 C C . ARG A 1 213 ? 20.211 -1.469 -15.769 1.00 95.75 213 ARG A C 1
ATOM 1657 O O . ARG A 1 213 ? 19.456 -1.647 -14.814 1.00 95.75 213 ARG A O 1
ATOM 1664 N N . ASN A 1 214 ? 21.456 -1.020 -15.635 1.00 95.56 214 ASN A N 1
ATOM 1665 C CA . ASN A 1 214 ? 22.036 -0.664 -14.343 1.00 95.56 214 ASN A CA 1
ATOM 1666 C C . ASN A 1 214 ? 21.334 0.550 -13.720 1.00 95.56 214 ASN A C 1
ATOM 1668 O O . ASN A 1 214 ? 21.087 0.550 -12.517 1.00 95.56 214 ASN A O 1
ATOM 1672 N N . GLU A 1 215 ? 20.976 1.549 -14.527 1.00 95.38 215 GLU A N 1
ATOM 1673 C CA . GLU A 1 215 ? 20.219 2.722 -14.087 1.00 95.38 215 GLU A CA 1
ATOM 1674 C C . GLU A 1 215 ? 18.827 2.334 -13.575 1.00 95.38 215 GLU A C 1
ATOM 1676 O O . GLU A 1 215 ? 18.493 2.646 -12.433 1.00 95.38 215 GLU A O 1
ATOM 1681 N N . LEU A 1 216 ? 18.053 1.574 -14.359 1.00 94.94 216 LEU A N 1
ATOM 1682 C CA . LEU A 1 216 ? 16.715 1.109 -13.974 1.00 94.94 216 LEU A CA 1
ATOM 1683 C C . LEU A 1 216 ? 16.750 0.244 -12.709 1.00 94.94 216 LEU A C 1
ATOM 1685 O O . LEU A 1 216 ? 15.931 0.429 -11.810 1.00 94.94 216 LEU A O 1
ATOM 1689 N N . THR A 1 217 ? 17.733 -0.654 -12.603 1.00 94.56 217 THR A N 1
ATOM 1690 C CA . THR A 1 217 ? 17.938 -1.468 -11.393 1.00 94.56 217 THR A CA 1
ATOM 1691 C C . THR A 1 217 ? 18.266 -0.581 -10.189 1.00 94.56 217 THR A C 1
ATOM 1693 O O . THR A 1 217 ? 17.738 -0.785 -9.099 1.00 94.56 217 THR A O 1
ATOM 1696 N N . GLY A 1 218 ? 19.117 0.432 -10.378 1.00 95.25 218 GLY A N 1
ATOM 1697 C CA . GLY A 1 218 ? 19.474 1.390 -9.336 1.00 95.25 218 GLY A CA 1
ATOM 1698 C C . GLY A 1 218 ? 18.274 2.198 -8.840 1.00 95.25 218 GLY A C 1
ATOM 1699 O O . GLY A 1 218 ? 18.085 2.319 -7.629 1.00 95.25 218 GLY A O 1
ATOM 1700 N N . VAL A 1 219 ? 17.440 2.699 -9.757 1.00 95.06 219 VAL A N 1
ATOM 1701 C CA . VAL A 1 219 ? 16.204 3.420 -9.420 1.00 95.06 219 VAL A CA 1
ATOM 1702 C C . VAL A 1 219 ? 15.231 2.501 -8.684 1.00 95.06 219 VAL A C 1
ATOM 1704 O O . VAL A 1 219 ? 14.762 2.875 -7.612 1.00 95.06 219 VAL A O 1
ATOM 1707 N N . SER A 1 220 ? 14.990 1.286 -9.190 1.00 93.44 220 SER A N 1
ATOM 1708 C CA . SER A 1 220 ? 14.102 0.308 -8.547 1.00 93.44 220 SER A CA 1
ATOM 1709 C C . SER A 1 220 ? 14.532 0.010 -7.109 1.00 93.44 220 SER A C 1
ATOM 1711 O O . SER A 1 220 ? 13.731 0.148 -6.189 1.00 93.44 220 SER A O 1
ATOM 1713 N N . ASN A 1 221 ? 15.812 -0.310 -6.894 1.00 94.25 221 ASN A N 1
ATOM 1714 C CA . ASN A 1 221 ? 16.344 -0.607 -5.560 1.00 94.25 221 ASN A CA 1
ATOM 1715 C C . ASN A 1 221 ? 16.270 0.608 -4.623 1.00 94.25 221 ASN A C 1
ATOM 1717 O O . ASN A 1 221 ? 16.042 0.466 -3.422 1.00 94.25 221 ASN A O 1
ATOM 1721 N N . SER A 1 222 ? 16.478 1.817 -5.155 1.00 95.69 222 SER A N 1
ATOM 1722 C CA . SER A 1 222 ? 16.367 3.049 -4.372 1.00 95.69 222 SER A CA 1
ATOM 1723 C C . SER A 1 222 ? 14.927 3.304 -3.928 1.00 95.69 222 SER A C 1
ATOM 1725 O O . SER A 1 222 ? 14.711 3.661 -2.770 1.00 95.69 222 SER A O 1
ATOM 1727 N N . VAL A 1 223 ? 13.951 3.114 -4.822 1.00 95.50 223 VAL A N 1
ATOM 1728 C CA . VAL A 1 223 ? 12.522 3.280 -4.515 1.00 95.50 223 VAL A CA 1
ATOM 1729 C C . VAL A 1 223 ? 12.053 2.213 -3.532 1.00 95.50 223 VAL A C 1
ATOM 1731 O O . VAL A 1 223 ? 11.372 2.549 -2.566 1.00 95.50 223 VAL A O 1
ATOM 1734 N N . GLU A 1 224 ? 12.462 0.956 -3.714 1.00 94.75 224 GLU A N 1
ATOM 1735 C CA . GLU A 1 224 ? 12.163 -0.138 -2.784 1.00 94.75 224 GLU A CA 1
ATOM 1736 C C . GLU A 1 224 ? 12.687 0.175 -1.375 1.00 94.75 224 GLU A C 1
ATOM 1738 O O . GLU A 1 224 ? 11.935 0.132 -0.402 1.00 94.75 224 GLU A O 1
ATOM 1743 N N . LEU A 1 225 ? 13.953 0.591 -1.262 1.00 96.25 225 LEU A N 1
ATOM 1744 C CA . LEU A 1 225 ? 14.563 0.949 0.019 1.00 96.25 225 LEU A CA 1
ATOM 1745 C C . LEU A 1 225 ? 13.898 2.171 0.668 1.00 96.25 225 LEU A C 1
ATOM 1747 O O . LEU A 1 225 ? 13.713 2.194 1.886 1.00 96.25 225 LEU A O 1
ATOM 1751 N N . ALA A 1 226 ? 13.573 3.199 -0.120 1.00 96.75 226 ALA A N 1
ATOM 1752 C CA . ALA A 1 226 ? 12.893 4.393 0.373 1.00 96.75 226 ALA A CA 1
ATOM 1753 C C . ALA A 1 226 ? 11.486 4.056 0.881 1.00 96.75 226 ALA A C 1
ATOM 1755 O O . ALA A 1 226 ? 11.119 4.472 1.979 1.00 96.75 226 ALA A O 1
ATOM 1756 N N . THR A 1 227 ? 10.743 3.248 0.124 1.00 96.50 227 THR A N 1
ATOM 1757 C CA . THR A 1 227 ? 9.392 2.801 0.479 1.00 96.50 227 THR A CA 1
ATOM 1758 C C . THR A 1 227 ? 9.414 1.935 1.734 1.00 96.50 227 THR A C 1
ATOM 1760 O O . THR A 1 227 ? 8.649 2.191 2.658 1.00 96.50 227 THR A O 1
ATOM 1763 N N . GLY A 1 228 ? 10.326 0.960 1.819 1.00 96.44 228 GLY A N 1
ATOM 1764 C CA . GLY A 1 228 ? 10.469 0.107 3.001 1.00 96.44 228 GLY A CA 1
ATOM 1765 C C . GLY A 1 228 ? 10.751 0.918 4.266 1.00 96.44 228 GLY A C 1
ATOM 1766 O O . GLY A 1 228 ? 10.041 0.782 5.258 1.00 96.44 228 GLY A O 1
ATOM 1767 N N . ARG A 1 229 ? 11.710 1.852 4.201 1.00 97.88 229 ARG A N 1
ATOM 1768 C CA . ARG A 1 229 ? 12.006 2.763 5.321 1.00 97.88 229 ARG A CA 1
ATOM 1769 C C . ARG A 1 229 ? 10.814 3.627 5.706 1.00 97.88 229 ARG A C 1
ATOM 1771 O O . ARG A 1 229 ? 10.541 3.780 6.887 1.00 97.88 229 ARG A O 1
ATOM 1778 N N . PHE A 1 230 ? 10.110 4.183 4.723 1.00 97.69 230 PHE A N 1
ATOM 1779 C CA . PHE A 1 230 ? 8.922 4.991 4.970 1.00 97.69 230 PHE A CA 1
ATOM 1780 C C . PHE A 1 230 ? 7.846 4.199 5.729 1.00 97.69 230 PHE A C 1
ATOM 1782 O O . PHE A 1 230 ? 7.321 4.683 6.733 1.00 97.69 230 PHE A O 1
ATOM 1789 N N . LEU A 1 231 ? 7.545 2.975 5.284 1.00 97.25 231 LEU A N 1
ATOM 1790 C CA . LEU A 1 231 ? 6.557 2.115 5.935 1.00 97.25 231 LEU A CA 1
ATOM 1791 C C . LEU A 1 231 ? 7.000 1.723 7.353 1.00 97.25 231 LEU A C 1
ATOM 1793 O O . LEU A 1 231 ? 6.193 1.804 8.279 1.00 97.25 231 LEU A O 1
ATOM 1797 N N . ASP A 1 232 ? 8.277 1.380 7.542 1.00 97.69 232 ASP A N 1
ATOM 1798 C CA . ASP A 1 232 ? 8.849 1.057 8.853 1.00 97.69 232 ASP A CA 1
ATOM 1799 C C . ASP A 1 232 ? 8.786 2.248 9.820 1.00 97.69 232 ASP A C 1
ATOM 1801 O O . ASP A 1 232 ? 8.360 2.096 10.967 1.00 97.69 232 ASP A O 1
ATOM 1805 N N . ASP A 1 233 ? 9.159 3.446 9.366 1.00 97.94 233 ASP A N 1
ATOM 1806 C CA . ASP A 1 233 ? 9.136 4.666 10.177 1.00 97.94 233 ASP A CA 1
ATOM 1807 C C . ASP A 1 233 ? 7.703 5.002 10.619 1.00 97.94 233 ASP A C 1
ATOM 1809 O O . ASP A 1 233 ? 7.462 5.351 11.780 1.00 97.94 233 ASP A O 1
ATOM 1813 N N . LYS A 1 234 ? 6.720 4.849 9.721 1.00 97.06 234 LYS A N 1
ATOM 1814 C CA . LYS A 1 234 ? 5.298 5.072 10.029 1.00 97.06 234 LYS A CA 1
ATOM 1815 C C . LYS A 1 234 ? 4.739 4.008 10.970 1.00 97.06 234 LYS A C 1
ATOM 1817 O O . LYS A 1 234 ? 4.010 4.349 11.904 1.00 97.06 234 LYS A O 1
ATOM 1822 N N . ALA A 1 235 ? 5.113 2.746 10.784 1.00 97.56 235 ALA A N 1
ATOM 1823 C CA . ALA A 1 235 ? 4.756 1.659 11.688 1.00 97.56 235 ALA A CA 1
ATOM 1824 C C . ALA A 1 235 ? 5.320 1.893 13.101 1.00 97.56 235 ALA A C 1
ATOM 1826 O O . ALA A 1 235 ? 4.589 1.785 14.088 1.00 97.56 235 ALA A O 1
ATOM 1827 N N . GLN A 1 236 ? 6.594 2.283 13.213 1.00 98.19 236 GLN A N 1
ATOM 1828 C CA . GLN A 1 236 ? 7.240 2.604 14.490 1.00 98.19 236 GLN A CA 1
ATOM 1829 C C . GLN A 1 236 ? 6.626 3.835 15.161 1.00 98.19 236 GLN A C 1
ATOM 1831 O O . GLN A 1 236 ? 6.447 3.844 16.382 1.00 98.19 236 GLN A O 1
ATOM 1836 N N . LEU A 1 237 ? 6.266 4.859 14.381 1.00 98.06 237 LEU A N 1
ATOM 1837 C CA . LEU A 1 237 ? 5.588 6.050 14.883 1.00 98.06 237 LEU A CA 1
ATOM 1838 C C . LEU A 1 237 ? 4.255 5.685 15.548 1.00 98.06 237 LEU A C 1
ATOM 1840 O O . LEU A 1 237 ? 4.050 6.017 16.715 1.00 98.06 237 LEU A O 1
ATOM 1844 N N . VAL A 1 238 ? 3.386 4.942 14.858 1.00 98.25 238 VAL A N 1
ATOM 1845 C CA . VAL A 1 238 ? 2.086 4.523 15.413 1.00 98.25 238 VAL A CA 1
ATOM 1846 C C . VAL A 1 238 ? 2.272 3.569 16.596 1.00 98.25 238 VAL A C 1
ATOM 1848 O O . VAL A 1 238 ? 1.582 3.686 17.609 1.00 98.25 238 VAL A O 1
ATOM 1851 N N . GLN A 1 239 ? 3.274 2.688 16.541 1.00 98.19 239 GLN A N 1
ATOM 1852 C CA . GLN A 1 239 ? 3.618 1.826 17.671 1.00 98.19 239 GLN A CA 1
ATOM 1853 C C . GLN A 1 239 ? 4.062 2.638 18.900 1.00 98.19 239 GLN A C 1
ATOM 1855 O O . GLN A 1 239 ? 3.786 2.247 20.033 1.00 98.19 239 GLN A O 1
ATOM 1860 N N . SER A 1 240 ? 4.733 3.776 18.706 1.00 98.25 240 SER A N 1
ATOM 1861 C CA . SER A 1 240 ? 5.105 4.669 19.806 1.00 98.25 240 SER A CA 1
ATOM 1862 C C . SER A 1 240 ? 3.888 5.333 20.459 1.00 98.25 240 SER A C 1
ATOM 1864 O O . SER A 1 240 ? 3.885 5.518 21.675 1.00 98.25 240 SER A O 1
ATOM 1866 N N . TRP A 1 241 ? 2.835 5.625 19.687 1.00 98.38 241 TRP A N 1
ATOM 1867 C CA . TRP A 1 241 ? 1.573 6.167 20.201 1.00 98.38 241 TRP A CA 1
ATOM 1868 C C . TRP A 1 241 ? 0.815 5.130 21.027 1.00 98.38 241 TRP A C 1
ATOM 1870 O O . TRP A 1 241 ? 0.403 5.421 22.145 1.00 98.38 241 TRP A O 1
ATOM 1880 N N . ALA A 1 242 ? 0.741 3.890 20.540 1.00 97.88 242 ALA A N 1
ATOM 1881 C CA . ALA A 1 242 ? 0.149 2.765 21.266 1.00 97.88 242 ALA A CA 1
ATOM 1882 C C . ALA A 1 242 ? 0.802 2.484 22.634 1.00 97.88 242 ALA A C 1
ATOM 1884 O O . ALA A 1 242 ? 0.173 1.903 23.515 1.00 97.88 242 ALA A O 1
ATOM 1885 N N . ARG A 1 243 ? 2.065 2.887 22.828 1.00 97.88 243 ARG A N 1
ATOM 1886 C CA . ARG A 1 243 ? 2.796 2.731 24.099 1.00 97.88 243 ARG A CA 1
ATOM 1887 C C . ARG A 1 243 ? 2.546 3.857 25.099 1.00 97.88 243 ARG A C 1
ATOM 1889 O O . ARG A 1 243 ? 3.026 3.765 26.229 1.00 97.88 243 ARG A O 1
ATOM 1896 N N . GLN A 1 244 ? 1.859 4.924 24.706 1.00 98.50 244 GLN A N 1
ATOM 1897 C CA . GLN A 1 244 ? 1.557 6.009 25.630 1.00 98.50 244 GLN A CA 1
ATOM 1898 C C . GLN A 1 244 ? 0.571 5.536 26.685 1.00 98.50 244 GLN A C 1
ATOM 1900 O O . GLN A 1 244 ? -0.418 4.885 26.355 1.00 98.50 244 GLN A O 1
ATOM 1905 N N . SER A 1 245 ? 0.842 5.875 27.947 1.00 97.81 245 SER A N 1
ATOM 1906 C CA . SER A 1 245 ? 0.048 5.395 29.079 1.00 97.81 245 SER A CA 1
ATOM 1907 C C . SER A 1 245 ? -1.426 5.745 28.916 1.00 97.81 245 SER A C 1
ATOM 1909 O O . SER A 1 245 ? -2.258 4.870 29.057 1.00 97.81 245 SER A O 1
ATOM 1911 N N . LEU A 1 246 ? -1.759 6.971 28.499 1.00 98.06 246 LEU A N 1
ATOM 1912 C CA . LEU A 1 246 ? -3.156 7.386 28.334 1.00 98.06 246 LEU A CA 1
ATOM 1913 C C . LEU A 1 246 ? -3.916 6.530 27.311 1.00 98.06 246 LEU A C 1
ATOM 1915 O O . LEU A 1 246 ? -5.013 6.063 27.608 1.00 98.06 246 LEU A O 1
ATOM 1919 N N . ILE A 1 247 ? -3.326 6.271 26.140 1.00 98.31 247 ILE A N 1
ATOM 1920 C CA . ILE A 1 247 ? -3.944 5.432 25.101 1.00 98.31 247 ILE A CA 1
ATOM 1921 C C . ILE A 1 247 ? -4.020 3.980 25.576 1.00 98.31 247 ILE A C 1
ATOM 1923 O O . ILE A 1 247 ? -5.086 3.369 25.530 1.00 98.31 247 ILE A O 1
ATOM 1927 N N . ARG A 1 248 ? -2.905 3.432 26.067 1.00 98.38 248 ARG A N 1
ATOM 1928 C CA . ARG A 1 248 ? -2.819 2.041 26.519 1.00 98.38 248 ARG A CA 1
ATOM 1929 C C . ARG A 1 248 ? -3.789 1.760 27.665 1.00 98.38 248 ARG A C 1
ATOM 1931 O O . ARG A 1 248 ? -4.540 0.798 27.587 1.00 98.38 248 ARG A O 1
ATOM 1938 N N . ASP A 1 249 ? -3.791 2.593 28.699 1.00 98.25 249 ASP A N 1
ATOM 1939 C CA . ASP A 1 249 ? -4.602 2.399 29.902 1.00 98.25 249 ASP A CA 1
ATOM 1940 C C . ASP A 1 249 ? -6.099 2.576 29.579 1.00 98.25 249 ASP A C 1
ATOM 1942 O O . ASP A 1 249 ? -6.930 1.827 30.090 1.00 98.25 249 ASP A O 1
ATOM 1946 N N . SER A 1 250 ? -6.446 3.480 28.649 1.00 98.00 250 SER A N 1
ATOM 1947 C CA . SER A 1 250 ? -7.819 3.604 28.135 1.00 98.00 250 SER A CA 1
ATOM 1948 C C . SER A 1 250 ? -8.270 2.350 27.386 1.00 98.00 250 SER A C 1
ATOM 1950 O O . SER A 1 250 ? -9.385 1.876 27.592 1.00 98.00 250 SER A O 1
ATOM 1952 N N . ILE A 1 251 ? -7.401 1.776 26.548 1.00 97.94 251 ILE A N 1
ATOM 1953 C CA . ILE A 1 251 ? -7.700 0.529 25.833 1.00 97.94 251 ILE A CA 1
ATOM 1954 C C . ILE A 1 251 ? -7.818 -0.643 26.812 1.00 97.94 251 ILE A C 1
ATOM 1956 O O . ILE A 1 251 ? -8.756 -1.424 26.696 1.00 97.94 251 ILE A O 1
ATOM 1960 N N . LEU A 1 252 ? -6.929 -0.749 27.803 1.00 98.00 252 LEU A N 1
ATOM 1961 C CA . LEU A 1 252 ? -7.001 -1.7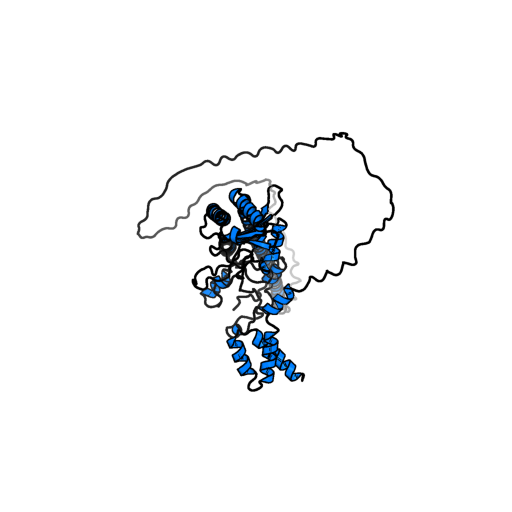84 28.841 1.00 98.00 252 LEU A CA 1
ATOM 1962 C C . LEU A 1 252 ? -8.313 -1.705 29.631 1.00 98.00 252 LEU A C 1
ATOM 1964 O O . LEU A 1 252 ? -8.959 -2.730 29.843 1.00 98.00 252 LEU A O 1
ATOM 1968 N N . GLY A 1 253 ? -8.749 -0.495 29.992 1.00 96.38 253 GLY A N 1
ATOM 1969 C CA . GLY A 1 253 ? -10.046 -0.283 30.634 1.00 96.38 253 GLY A CA 1
ATOM 1970 C C . GLY A 1 253 ? -11.222 -0.724 29.755 1.00 96.38 253 GLY A C 1
ATOM 1971 O O . GLY A 1 253 ? -12.159 -1.345 30.252 1.00 96.38 253 GLY A O 1
ATOM 1972 N N . LEU A 1 254 ? -11.169 -0.464 28.444 1.00 95.56 254 LEU A N 1
ATOM 1973 C CA . LEU A 1 254 ? -12.195 -0.924 27.497 1.00 95.56 254 LEU A CA 1
ATOM 1974 C C . LEU A 1 254 ? -12.193 -2.448 27.316 1.00 95.56 254 LEU A C 1
ATOM 1976 O O . LEU A 1 254 ? -13.266 -3.047 27.254 1.00 95.56 254 LEU A O 1
ATOM 1980 N N . VAL A 1 255 ? -11.019 -3.088 27.287 1.00 95.88 255 VAL A N 1
ATOM 1981 C CA . VAL A 1 255 ? -10.902 -4.556 27.249 1.00 95.88 255 VAL A CA 1
ATOM 1982 C C . VAL A 1 255 ? -11.550 -5.168 28.495 1.00 95.88 255 VAL A C 1
ATOM 1984 O O . VAL A 1 255 ? -12.412 -6.037 28.361 1.00 95.88 255 VAL A O 1
ATOM 1987 N N . GLU A 1 256 ? -11.238 -4.651 29.689 1.00 94.69 256 GLU A N 1
ATOM 1988 C CA . GLU A 1 256 ? -11.819 -5.135 30.949 1.00 94.69 256 GLU A CA 1
ATOM 1989 C C . GLU A 1 256 ? -13.348 -4.963 30.997 1.00 94.69 256 GLU A C 1
ATOM 1991 O O . GLU A 1 256 ? -14.065 -5.841 31.488 1.00 94.69 256 GLU A O 1
ATOM 1996 N N . LEU A 1 257 ? -13.867 -3.850 30.467 1.00 93.62 257 LEU A N 1
ATOM 1997 C CA . LEU A 1 257 ? -15.309 -3.630 30.334 1.00 93.62 257 LEU A CA 1
ATOM 1998 C C . LEU A 1 257 ? -15.952 -4.621 29.354 1.00 93.62 257 LEU A C 1
ATOM 2000 O O . LEU A 1 257 ? -17.048 -5.103 29.631 1.00 93.62 257 LEU A O 1
ATOM 2004 N N . SER A 1 258 ? -15.274 -4.958 28.253 1.00 92.44 258 SER A N 1
ATOM 2005 C CA . SER A 1 258 ? -15.788 -5.897 27.247 1.00 92.44 258 SER A CA 1
ATOM 2006 C C . SER A 1 258 ? -15.858 -7.348 27.748 1.00 92.44 258 SER A C 1
ATOM 2008 O O . SER A 1 258 ? -16.809 -8.065 27.431 1.00 92.44 258 SER A O 1
ATOM 2010 N N . ASP A 1 259 ? -14.911 -7.770 28.594 1.00 90.19 259 ASP A N 1
ATOM 2011 C CA . ASP A 1 259 ? -14.862 -9.132 29.148 1.00 90.19 259 ASP A CA 1
ATOM 2012 C C . ASP A 1 259 ? -15.953 -9.384 30.196 1.00 90.19 259 ASP A C 1
ATOM 2014 O O . ASP A 1 259 ? -16.458 -10.504 30.366 1.00 90.19 259 ASP A O 1
ATOM 2018 N N . ARG A 1 260 ? -16.373 -8.326 30.896 1.00 89.62 260 ARG A N 1
ATOM 2019 C CA . ARG A 1 260 ? -17.516 -8.354 31.808 1.00 89.62 260 ARG A CA 1
ATOM 2020 C C . ARG A 1 260 ? -18.795 -8.363 30.968 1.00 89.62 260 ARG A C 1
ATOM 2022 O O . ARG A 1 260 ? -19.442 -7.335 30.851 1.00 89.62 260 ARG A O 1
ATOM 2029 N N . LYS A 1 261 ? -19.152 -9.541 30.422 1.00 64.38 261 LYS A N 1
ATOM 2030 C CA . LYS A 1 261 ? -20.283 -9.925 29.522 1.00 64.38 261 LYS A CA 1
ATOM 2031 C C . LYS A 1 261 ? -21.622 -9.157 29.610 1.00 64.38 261 LYS A C 1
ATOM 2033 O O . LYS A 1 261 ? -22.499 -9.352 28.772 1.00 64.38 261 LYS A O 1
ATOM 2038 N N . SER A 1 262 ? -21.837 -8.319 30.611 1.00 56.38 262 SER A N 1
ATOM 2039 C CA . SER A 1 262 ? -22.962 -7.406 30.753 1.00 56.38 262 SER A CA 1
ATOM 2040 C C . SER A 1 262 ? -22.708 -6.059 30.054 1.00 56.38 262 SER A C 1
ATOM 2042 O O . SER A 1 262 ? -22.331 -5.084 30.698 1.00 56.38 262 SER A O 1
ATOM 2044 N N . LYS A 1 263 ? -23.074 -6.046 28.763 1.00 62.09 263 LYS A N 1
ATOM 2045 C CA . LYS A 1 263 ? -23.527 -4.913 27.930 1.00 62.09 263 LYS A CA 1
ATOM 2046 C C . LYS A 1 263 ? -22.469 -3.974 27.335 1.00 62.09 263 LYS A C 1
ATOM 2048 O O . LYS A 1 263 ? -21.937 -3.094 28.004 1.00 62.09 263 LYS A O 1
ATOM 2053 N N . LEU A 1 264 ? -22.334 -4.087 26.012 1.00 68.44 264 LEU A N 1
ATOM 2054 C CA . LEU A 1 264 ? -21.775 -3.079 25.102 1.00 68.44 264 LEU A CA 1
ATOM 2055 C C . LEU A 1 264 ? -22.307 -1.657 25.358 1.00 68.44 264 LEU A C 1
ATOM 2057 O O . LEU A 1 264 ? -21.539 -0.711 25.219 1.00 68.44 264 LEU A O 1
ATOM 2061 N N . ASP A 1 265 ? -23.540 -1.520 25.864 1.00 76.56 265 ASP A N 1
ATOM 2062 C CA . ASP A 1 265 ? -24.134 -0.251 26.318 1.00 76.56 265 ASP A CA 1
ATOM 2063 C C . ASP A 1 265 ? -23.207 0.540 27.279 1.00 76.56 265 ASP A C 1
ATOM 2065 O O . ASP A 1 265 ? -23.218 1.771 27.315 1.00 76.56 265 ASP A O 1
ATOM 2069 N N . VAL A 1 266 ? -22.390 -0.156 28.086 1.00 75.69 266 VAL A N 1
ATOM 2070 C CA . VAL A 1 266 ? -21.456 0.473 29.040 1.00 75.69 266 VAL A CA 1
ATOM 2071 C C . VAL A 1 266 ? -20.199 0.997 28.342 1.00 75.69 266 VAL A C 1
ATOM 2073 O O . VAL A 1 266 ? -19.651 2.016 28.762 1.00 75.69 266 VAL A O 1
ATOM 2076 N N . ALA A 1 267 ? -19.745 0.325 27.281 1.00 77.06 267 ALA A N 1
ATOM 2077 C CA . ALA A 1 267 ? -18.607 0.777 26.484 1.00 77.06 267 ALA A CA 1
ATOM 2078 C C . ALA A 1 267 ? -18.972 2.022 25.661 1.00 77.06 267 ALA A C 1
ATOM 2080 O O . ALA A 1 267 ? -18.171 2.949 25.593 1.00 77.06 267 ALA A O 1
ATOM 2081 N N . GLU A 1 268 ? -20.199 2.079 25.139 1.00 82.44 268 GLU A N 1
ATOM 2082 C CA . GLU A 1 268 ? -20.742 3.229 24.402 1.00 82.44 268 GLU A CA 1
ATOM 2083 C C . GLU A 1 268 ? -20.764 4.509 25.255 1.00 82.44 268 GLU A C 1
ATOM 2085 O O . GLU A 1 268 ? -20.381 5.585 24.812 1.00 82.44 268 GLU A O 1
ATOM 2090 N N . SER A 1 269 ? -21.126 4.389 26.535 1.00 86.06 269 SER A N 1
ATOM 2091 C CA . SER A 1 269 ? -21.153 5.530 27.465 1.00 86.06 269 SER A CA 1
ATOM 2092 C C . SER A 1 269 ? -19.777 5.888 28.050 1.00 86.06 269 SER A C 1
ATOM 2094 O O . SER A 1 269 ? -19.669 6.795 28.882 1.00 86.06 269 SER A O 1
ATOM 2096 N N . SER A 1 270 ? -18.722 5.150 27.693 1.00 90.69 270 SER A N 1
ATOM 2097 C CA . SER A 1 270 ? -17.410 5.289 28.317 1.00 90.69 270 SER A CA 1
ATOM 2098 C C . SER A 1 270 ? -16.630 6.476 27.738 1.00 90.69 270 SER A C 1
ATOM 2100 O O . SER A 1 270 ? -16.426 6.553 26.527 1.00 90.69 270 SER A O 1
ATOM 2102 N N . PRO A 1 271 ? -16.066 7.369 28.575 1.00 95.69 271 PRO A N 1
ATOM 2103 C CA . PRO A 1 271 ? -15.234 8.472 28.091 1.00 95.69 271 PRO A CA 1
ATOM 2104 C C . PRO A 1 271 ? -13.887 8.005 27.509 1.00 95.69 271 PRO A C 1
ATOM 2106 O O . PRO A 1 271 ? -13.151 8.818 26.953 1.00 95.69 271 PRO A O 1
ATOM 2109 N N . LEU A 1 272 ? -13.540 6.718 27.641 1.00 96.25 272 LEU A N 1
ATOM 2110 C CA . LEU A 1 272 ? -12.240 6.171 27.243 1.00 96.25 272 LEU A CA 1
ATOM 2111 C C . LEU A 1 272 ? -12.013 6.231 25.724 1.00 96.25 272 LEU A C 1
ATOM 2113 O O . LEU A 1 272 ? -10.915 6.575 25.291 1.00 96.25 272 LEU A O 1
ATOM 2117 N N . ALA A 1 273 ? -13.036 5.970 24.901 1.00 95.69 273 ALA A N 1
ATOM 2118 C CA . ALA A 1 273 ? -12.912 6.067 23.442 1.00 95.69 273 ALA A CA 1
ATOM 2119 C C . ALA A 1 273 ? -12.632 7.514 22.991 1.00 95.69 273 ALA A C 1
ATOM 2121 O O . ALA A 1 273 ? -11.726 7.764 22.193 1.00 95.69 273 ALA A O 1
ATOM 2122 N N . ALA A 1 274 ? -13.338 8.483 23.583 1.00 96.06 274 ALA A N 1
ATOM 2123 C CA . ALA A 1 274 ? -13.113 9.906 23.335 1.00 96.06 274 ALA A CA 1
ATOM 2124 C C . ALA A 1 274 ? -11.716 10.364 23.796 1.00 96.06 274 ALA A C 1
ATOM 2126 O O . ALA A 1 274 ? -11.077 11.173 23.118 1.00 96.06 274 ALA A O 1
ATOM 2127 N N . GLN A 1 275 ? -11.211 9.821 24.911 1.00 97.75 275 GLN A N 1
ATOM 2128 C CA . GLN A 1 275 ? -9.843 10.071 25.373 1.00 97.75 275 GLN A CA 1
ATOM 2129 C C . GLN A 1 275 ? -8.811 9.560 24.362 1.00 97.75 275 GLN A C 1
ATOM 2131 O O . GLN A 1 275 ? -7.949 10.340 23.954 1.00 97.75 275 GLN A O 1
ATOM 2136 N N . ILE A 1 276 ? -8.944 8.317 23.880 1.00 97.88 276 ILE A N 1
ATOM 2137 C CA . ILE A 1 276 ? -8.062 7.749 22.843 1.00 97.88 276 ILE A CA 1
ATOM 2138 C C . ILE A 1 276 ? -8.048 8.648 21.602 1.00 97.88 276 ILE A C 1
ATOM 2140 O O . ILE A 1 276 ? -6.974 9.018 21.123 1.00 97.88 276 ILE A O 1
ATOM 2144 N N . LEU A 1 277 ? -9.225 9.052 21.114 1.00 97.31 277 LEU A N 1
ATOM 2145 C CA . LEU A 1 277 ? -9.341 9.930 19.951 1.00 97.31 277 LEU A CA 1
ATOM 2146 C C . LEU A 1 277 ? -8.639 11.274 20.175 1.00 97.31 277 LEU A C 1
ATOM 2148 O O . LEU A 1 277 ? -7.908 11.746 19.304 1.00 97.31 277 LEU A O 1
ATOM 2152 N N . SER A 1 278 ? -8.860 11.898 21.335 1.00 97.88 278 SER A N 1
ATOM 2153 C CA . SER A 1 278 ? -8.273 13.199 21.662 1.00 97.88 278 SER A CA 1
ATOM 2154 C C . SER A 1 278 ? -6.745 13.147 21.701 1.00 97.88 278 SER A C 1
ATOM 2156 O O . SER A 1 278 ? -6.091 13.997 21.096 1.00 97.88 278 SER A O 1
ATOM 2158 N N . GLU A 1 279 ? -6.176 12.103 22.306 1.00 98.25 279 GLU A N 1
ATOM 2159 C CA . GLU A 1 279 ? -4.731 11.896 22.358 1.00 98.25 279 GLU A CA 1
ATOM 2160 C C . GLU A 1 279 ? -4.169 11.623 20.960 1.00 98.25 279 GLU A C 1
ATOM 2162 O O . GLU A 1 279 ? -3.201 12.257 20.545 1.00 98.25 279 GLU A O 1
ATOM 2167 N N . LEU A 1 280 ? -4.814 10.769 20.159 1.00 98.06 280 LEU A N 1
ATOM 2168 C CA . LEU A 1 280 ? -4.382 10.511 18.782 1.00 98.06 280 LEU A CA 1
ATOM 2169 C C . LEU A 1 280 ? -4.409 11.775 17.905 1.00 98.06 280 LEU A C 1
ATOM 2171 O O . LEU A 1 280 ? -3.494 11.981 17.099 1.00 98.06 280 LEU A O 1
ATOM 2175 N N . LYS A 1 281 ? -5.396 12.664 18.077 1.00 97.69 281 LYS A N 1
ATOM 2176 C CA . LYS A 1 281 ? -5.435 13.974 17.398 1.00 97.69 281 LYS A CA 1
ATOM 2177 C C . LYS A 1 281 ? -4.263 14.867 17.818 1.00 97.69 281 LYS A C 1
ATOM 2179 O O . LYS A 1 281 ? -3.636 15.495 16.964 1.00 97.69 281 LYS A O 1
ATOM 2184 N N . VAL A 1 282 ? -3.922 14.891 19.108 1.00 98.00 282 VAL A N 1
ATOM 2185 C CA . VAL A 1 282 ? -2.770 15.650 19.629 1.00 98.00 282 VAL A CA 1
ATOM 2186 C C . VAL A 1 282 ? -1.450 15.107 19.075 1.00 98.00 282 VAL A C 1
ATOM 2188 O O . VAL A 1 282 ? -0.612 15.886 18.620 1.00 98.00 282 VAL A O 1
ATOM 2191 N N . LEU A 1 283 ? -1.266 13.785 19.067 1.00 97.75 283 LEU A N 1
ATOM 2192 C CA . LEU A 1 283 ? -0.022 13.139 18.634 1.00 97.75 283 LEU A CA 1
ATOM 2193 C C . LEU A 1 283 ? 0.220 13.215 17.133 1.00 97.75 283 LEU A C 1
ATOM 2195 O O . LEU A 1 283 ? 1.350 13.432 16.695 1.00 97.75 283 LEU A O 1
ATOM 2199 N N . SER A 1 284 ? -0.833 13.025 16.345 1.00 96.94 284 SER A N 1
ATOM 2200 C CA . SER A 1 284 ? -0.764 13.120 14.887 1.00 96.94 284 SER A CA 1
ATOM 2201 C C . SER A 1 284 ? -0.669 14.566 14.394 1.00 96.94 284 SER A C 1
ATOM 2203 O O . SER A 1 284 ? -0.193 14.808 13.284 1.00 96.94 284 SER A O 1
ATOM 2205 N N . GLY A 1 285 ? -1.167 15.530 15.180 1.00 97.25 285 GLY A N 1
ATOM 2206 C CA . GLY A 1 285 ? -1.390 16.903 14.733 1.00 97.25 285 GLY A CA 1
ATOM 2207 C C . GLY A 1 285 ? -2.457 17.021 13.636 1.00 97.25 285 GLY A C 1
ATOM 2208 O O . GLY A 1 285 ? -2.481 18.020 12.914 1.00 97.25 285 GLY A O 1
ATOM 2209 N N . LYS A 1 286 ? -3.310 16.001 13.465 1.00 95.75 286 LYS A N 1
ATOM 2210 C CA . LYS A 1 286 ? -4.380 15.954 12.462 1.00 95.75 286 LYS A CA 1
ATOM 2211 C C . LYS A 1 286 ? -5.748 15.937 13.155 1.00 95.75 286 LYS A C 1
ATOM 2213 O O . LYS A 1 286 ? -5.938 15.176 14.101 1.00 95.75 286 LYS A O 1
ATOM 2218 N N . PRO A 1 287 ? -6.717 16.752 12.702 1.00 93.19 287 PRO A N 1
ATOM 2219 C CA . PRO A 1 287 ? -8.052 16.772 13.299 1.00 93.19 287 PRO A CA 1
ATOM 2220 C C . PRO A 1 287 ? -8.904 15.554 12.914 1.00 93.19 287 PRO A C 1
ATOM 2222 O O . PRO A 1 287 ? -9.808 15.202 13.667 1.00 93.19 287 PRO A O 1
ATOM 2225 N N . ASP A 1 288 ? -8.602 14.922 11.779 1.00 92.12 288 ASP A N 1
ATOM 2226 C CA . ASP A 1 288 ? -9.387 13.842 11.169 1.00 92.12 288 ASP A CA 1
ATOM 2227 C C . ASP A 1 288 ? -8.743 12.461 11.375 1.00 92.12 288 ASP A C 1
ATOM 2229 O O . ASP A 1 288 ? -8.716 11.633 10.478 1.00 92.12 288 ASP A O 1
ATOM 2233 N N . VAL A 1 289 ? -8.134 12.196 12.536 1.00 94.94 289 VAL A N 1
ATOM 2234 C CA . VAL A 1 289 ? -7.622 10.842 12.808 1.00 94.94 289 VAL A CA 1
ATOM 2235 C C . VAL A 1 289 ? -8.781 9.883 13.030 1.00 94.94 289 VAL A C 1
ATOM 2237 O O . VAL A 1 289 ? -9.634 10.126 13.882 1.00 94.94 289 VAL A O 1
ATOM 2240 N N . LYS A 1 290 ? -8.746 8.757 12.318 1.00 94.56 290 LYS A N 1
ATOM 2241 C CA . LYS A 1 290 ? -9.688 7.645 12.466 1.00 94.56 290 LYS A CA 1
ATOM 2242 C C . LYS A 1 290 ? -8.962 6.474 13.132 1.00 94.56 290 LYS A C 1
ATOM 2244 O O . LYS A 1 290 ? -7.798 6.215 12.818 1.00 94.56 290 LYS A O 1
ATOM 2249 N N . PHE A 1 291 ? -9.605 5.780 14.066 1.00 96.81 291 PHE A N 1
ATOM 2250 C CA . PHE A 1 291 ? -8.993 4.662 14.791 1.00 96.81 291 PHE A CA 1
ATOM 2251 C C . PHE A 1 291 ? -10.021 3.601 15.167 1.00 96.81 291 PHE A C 1
ATOM 2253 O O . PHE A 1 291 ? -11.152 3.942 15.491 1.00 96.81 291 PHE A O 1
ATOM 2260 N N . VAL A 1 292 ? -9.615 2.335 15.190 1.00 96.88 292 VAL A N 1
ATOM 2261 C CA . VAL A 1 292 ? -10.454 1.222 15.662 1.00 96.88 292 VAL A CA 1
ATOM 2262 C C . VAL A 1 292 ? -9.654 0.339 16.594 1.00 96.88 292 VAL A C 1
ATOM 2264 O O . VAL A 1 292 ? -8.456 0.143 16.390 1.00 96.88 292 VAL A O 1
ATOM 2267 N N . VAL A 1 293 ? -10.307 -0.182 17.626 1.00 97.56 293 VAL A N 1
ATOM 2268 C CA . VAL A 1 293 ? -9.703 -1.110 18.575 1.00 97.56 293 VAL A CA 1
ATOM 2269 C C . VAL A 1 293 ? -10.477 -2.417 18.577 1.00 97.56 293 VAL A C 1
ATOM 2271 O O . VAL A 1 293 ? -11.688 -2.422 18.798 1.00 97.56 293 VAL A O 1
ATOM 2274 N N . TRP A 1 294 ? -9.756 -3.522 18.407 1.00 97.69 294 TRP A N 1
ATOM 2275 C CA . TRP A 1 294 ? -10.300 -4.874 18.522 1.00 97.69 294 TRP A CA 1
ATOM 2276 C C . TRP A 1 294 ? -9.680 -5.619 19.692 1.00 97.69 294 TRP A C 1
ATOM 2278 O O . TRP A 1 294 ? -8.472 -5.534 19.914 1.00 97.69 294 TRP A O 1
ATOM 2288 N N . ASN A 1 295 ? -10.493 -6.381 20.418 1.00 97.12 295 ASN A N 1
ATOM 2289 C CA . ASN A 1 295 ? -10.004 -7.303 21.444 1.00 97.12 295 ASN A CA 1
ATOM 2290 C C . ASN A 1 295 ? -9.550 -8.649 20.838 1.00 97.12 295 ASN A C 1
ATOM 2292 O O . ASN A 1 295 ? -9.659 -8.888 19.633 1.00 97.12 295 ASN A O 1
ATOM 2296 N N . GLN A 1 296 ? -9.079 -9.567 21.688 1.00 96.81 296 GLN A N 1
ATOM 2297 C CA . GLN A 1 296 ? -8.668 -10.923 21.287 1.00 96.81 296 GLN A CA 1
ATOM 2298 C C . GLN A 1 296 ? -9.794 -11.766 20.657 1.00 96.81 296 GLN A C 1
ATOM 2300 O O . GLN A 1 296 ? -9.512 -12.741 19.965 1.00 96.81 296 GLN A O 1
ATOM 2305 N N . SER A 1 297 ? -11.060 -11.392 20.872 1.00 96.00 297 SER A N 1
ATOM 2306 C CA . SER A 1 297 ? -12.224 -12.058 20.273 1.00 96.00 297 SER A CA 1
ATOM 2307 C C . SER A 1 297 ? -12.566 -11.529 18.876 1.00 96.00 297 SER A C 1
ATOM 2309 O O . SER A 1 297 ? -13.615 -11.883 18.346 1.00 96.00 297 SER A O 1
ATOM 2311 N N . PHE A 1 298 ? -11.711 -10.687 18.279 1.00 96.12 298 PHE A N 1
ATOM 2312 C CA . PHE A 1 298 ? -11.967 -10.018 16.998 1.00 96.12 298 PHE A CA 1
ATOM 2313 C C . PHE A 1 298 ? -13.254 -9.184 17.013 1.00 96.12 298 PHE A C 1
ATOM 2315 O O . PHE A 1 298 ? -13.923 -9.065 15.993 1.00 96.12 298 PHE A O 1
ATOM 2322 N N . THR A 1 299 ? -13.615 -8.612 18.163 1.00 94.75 299 THR A N 1
ATOM 2323 C CA . THR A 1 299 ? -14.775 -7.717 18.284 1.00 94.75 299 THR A CA 1
ATOM 2324 C C . THR A 1 299 ? -14.312 -6.284 18.472 1.00 94.75 299 THR A C 1
ATOM 2326 O O . THR A 1 299 ? -13.341 -6.036 19.196 1.00 94.75 299 THR A O 1
ATOM 2329 N N . THR A 1 300 ? -14.982 -5.347 17.807 1.00 95.56 300 THR A N 1
ATOM 2330 C CA . THR A 1 300 ? -14.703 -3.916 17.936 1.00 95.56 300 THR A CA 1
ATOM 2331 C C . THR A 1 300 ? -15.125 -3.439 19.322 1.00 95.56 300 THR A C 1
ATOM 2333 O O . THR A 1 300 ? -16.291 -3.550 19.694 1.00 95.56 300 THR A O 1
ATOM 2336 N N . ILE A 1 301 ? -14.182 -2.910 20.100 1.00 96.00 301 ILE A N 1
ATOM 2337 C CA . ILE A 1 301 ? -14.430 -2.402 21.462 1.00 96.00 301 ILE A CA 1
ATOM 2338 C C . ILE A 1 301 ? -14.347 -0.876 21.554 1.00 96.00 301 ILE A C 1
ATOM 2340 O O . ILE A 1 301 ? -14.790 -0.298 22.543 1.00 96.00 301 ILE A O 1
ATOM 2344 N N . ALA A 1 302 ? -13.766 -0.227 20.545 1.00 95.94 302 ALA A N 1
ATOM 2345 C CA . ALA A 1 302 ? -13.689 1.223 20.442 1.00 95.94 302 ALA A CA 1
ATOM 2346 C C . ALA A 1 302 ? -13.558 1.637 18.977 1.00 95.94 302 ALA A C 1
ATOM 2348 O O . ALA A 1 302 ? -12.860 0.969 18.209 1.00 95.94 302 ALA A O 1
ATOM 2349 N N . SER A 1 303 ? -14.145 2.774 18.623 1.00 95.50 303 SER A N 1
ATOM 2350 C CA . SER A 1 303 ? -14.019 3.372 17.300 1.00 95.50 303 SER A CA 1
ATOM 2351 C C . SER A 1 303 ? -14.040 4.896 17.376 1.00 95.50 303 SER A C 1
ATOM 2353 O O . SER A 1 303 ? -14.364 5.488 18.407 1.00 95.50 303 SER A O 1
ATOM 2355 N N . TRP A 1 304 ? -13.657 5.538 16.274 1.00 94.50 304 TRP A N 1
ATOM 2356 C CA . TRP A 1 304 ? -13.722 6.989 16.113 1.00 94.50 304 TRP A CA 1
ATOM 2357 C C . TRP A 1 304 ? -15.135 7.497 15.803 1.00 94.50 304 TRP A C 1
ATOM 2359 O O . TRP A 1 304 ? -15.341 8.711 15.831 1.00 94.50 304 TRP A O 1
ATOM 2369 N N . ARG A 1 305 ? -16.074 6.602 15.464 1.00 92.00 305 ARG A N 1
ATOM 2370 C CA . ARG A 1 305 ? -17.444 6.966 15.096 1.00 92.00 305 ARG A CA 1
ATOM 2371 C C . ARG A 1 305 ? -18.193 7.466 16.327 1.00 92.00 305 ARG A C 1
ATOM 2373 O O . ARG A 1 305 ? -18.151 6.837 17.381 1.00 92.00 305 ARG A O 1
ATOM 2380 N N . GLU A 1 306 ? -18.901 8.582 16.178 1.00 90.56 306 GLU A N 1
ATOM 2381 C CA . GLU A 1 306 ? -19.726 9.153 17.253 1.00 90.56 306 GLU A CA 1
ATOM 2382 C C . GLU A 1 306 ? -21.007 8.343 17.493 1.00 90.56 306 GLU A C 1
ATOM 2384 O O . GLU A 1 306 ? -21.541 8.349 18.596 1.00 90.56 306 GLU A O 1
ATOM 2389 N N . ASP A 1 307 ? -21.490 7.636 16.465 1.00 89.81 307 ASP A N 1
ATOM 2390 C CA . ASP A 1 307 ? -22.698 6.809 16.532 1.00 89.81 307 ASP A CA 1
ATOM 2391 C C . ASP A 1 307 ? -22.475 5.446 17.200 1.00 89.81 307 ASP A C 1
ATOM 2393 O O . ASP A 1 307 ? -23.447 4.748 17.481 1.00 89.81 307 ASP A O 1
ATOM 2397 N N . HIS A 1 308 ? -21.211 5.060 17.418 1.00 89.94 308 HIS A N 1
ATOM 2398 C CA . HIS A 1 308 ? -20.809 3.781 18.005 1.00 89.94 308 HIS A CA 1
ATOM 2399 C C . HIS A 1 308 ? -21.437 2.540 17.339 1.00 89.94 308 HIS A C 1
ATOM 2401 O O . HIS A 1 308 ? -21.485 1.461 17.933 1.00 89.94 308 HIS A O 1
ATOM 2407 N N . SER A 1 309 ? -21.901 2.671 16.095 1.00 89.00 309 SER A N 1
ATOM 2408 C CA . SER A 1 309 ? -22.661 1.633 15.383 1.00 89.00 309 SER A CA 1
ATOM 2409 C C . SER A 1 309 ? -21.845 0.369 15.092 1.00 89.00 309 SER A C 1
ATOM 2411 O O . SER A 1 309 ? -22.400 -0.716 14.908 1.00 89.00 309 SER A O 1
ATOM 2413 N N . ASP A 1 310 ? -20.522 0.497 15.090 1.00 90.25 310 ASP A N 1
ATOM 2414 C CA . ASP A 1 310 ? -19.564 -0.574 14.857 1.00 90.25 310 ASP A CA 1
ATOM 2415 C C . ASP A 1 310 ? -19.123 -1.297 16.139 1.00 90.25 310 ASP A C 1
ATOM 2417 O O . ASP A 1 310 ? -18.460 -2.335 16.056 1.00 90.25 310 ASP A O 1
ATOM 2421 N N . LEU A 1 311 ? -19.500 -0.811 17.328 1.00 92.94 311 LEU A N 1
ATOM 2422 C CA . LEU A 1 311 ? -19.152 -1.470 18.586 1.00 92.94 311 LEU A CA 1
ATOM 2423 C C . LEU A 1 311 ? -19.807 -2.853 18.686 1.00 92.94 311 LEU A C 1
ATOM 2425 O O . LEU A 1 311 ? -20.998 -3.043 18.446 1.00 92.94 311 LEU A O 1
ATOM 2429 N N . GLY A 1 312 ? -19.010 -3.847 19.075 1.00 92.12 312 GLY A N 1
ATOM 2430 C CA . GLY A 1 312 ? -19.434 -5.239 19.231 1.00 92.12 312 GLY A CA 1
ATOM 2431 C C . GLY A 1 312 ? -19.532 -6.016 17.926 1.00 92.12 312 GLY A C 1
ATOM 2432 O O . GLY A 1 312 ? -19.697 -7.237 17.971 1.00 92.12 312 GLY A O 1
ATOM 2433 N N . GLN A 1 313 ? -19.385 -5.350 16.779 1.00 92.44 313 GLN A N 1
ATOM 2434 C CA . GLN A 1 313 ? -19.316 -6.032 15.496 1.00 92.44 313 GLN A CA 1
ATOM 2435 C C . GLN A 1 313 ? -17.999 -6.811 15.381 1.00 92.44 313 GLN A C 1
ATOM 2437 O O . GLN A 1 313 ? -16.962 -6.370 15.898 1.00 92.44 313 GLN A O 1
ATOM 2442 N N . PRO A 1 314 ? -18.015 -7.988 14.735 1.00 93.88 314 PRO A N 1
ATOM 2443 C CA . PRO A 1 314 ? -16.790 -8.704 14.430 1.00 93.88 314 PRO A CA 1
ATOM 2444 C C . PRO A 1 314 ? -15.957 -7.939 13.390 1.00 93.88 314 PRO A C 1
ATOM 2446 O O . PRO A 1 314 ? -16.496 -7.223 12.547 1.00 93.88 314 PRO A O 1
ATOM 2449 N N . VAL A 1 315 ? -14.637 -8.139 13.414 1.00 93.06 315 VAL A N 1
ATOM 2450 C CA . VAL A 1 315 ? -13.730 -7.716 12.335 1.00 93.06 315 VAL A CA 1
ATOM 2451 C C . VAL A 1 315 ? -14.237 -8.290 11.015 1.00 93.06 315 VAL A C 1
ATOM 2453 O O . VAL A 1 315 ? -14.586 -9.472 10.941 1.00 93.06 315 VAL A O 1
ATOM 2456 N N . ILE A 1 316 ? -14.247 -7.481 9.955 1.00 90.81 316 ILE A N 1
ATOM 2457 C CA . ILE A 1 316 ? -14.702 -7.980 8.661 1.00 90.81 316 ILE A CA 1
ATOM 2458 C C . ILE A 1 316 ? -13.740 -9.043 8.092 1.00 90.81 316 ILE A C 1
ATOM 2460 O O . ILE A 1 316 ? -12.531 -9.006 8.360 1.00 90.81 316 ILE A O 1
ATOM 2464 N N . PRO A 1 317 ? -14.227 -9.995 7.274 1.00 89.62 317 PRO A N 1
ATOM 2465 C CA . PRO A 1 317 ? -13.409 -11.114 6.803 1.00 89.62 317 PRO A CA 1
ATOM 2466 C C . PRO A 1 317 ? -12.105 -10.704 6.104 1.00 89.62 317 PRO A C 1
ATOM 2468 O O . PRO A 1 317 ? -11.072 -11.334 6.329 1.00 89.62 317 PRO A O 1
ATOM 2471 N N . SER A 1 318 ? -12.115 -9.624 5.316 1.00 86.25 318 SER A N 1
ATOM 2472 C CA . SER A 1 318 ? -10.927 -9.124 4.605 1.00 86.25 318 SER A CA 1
ATOM 2473 C C . SER A 1 318 ? -9.835 -8.589 5.539 1.00 86.25 318 SER A C 1
ATOM 2475 O O . SER A 1 318 ? -8.658 -8.685 5.206 1.00 86.25 318 SER A O 1
ATOM 2477 N N . GLY A 1 319 ? -10.197 -8.075 6.719 1.00 90.19 319 GLY A N 1
ATOM 2478 C CA . GLY A 1 319 ? -9.259 -7.563 7.724 1.00 90.19 319 GLY A CA 1
ATOM 2479 C C . GLY A 1 319 ? -8.812 -8.587 8.766 1.00 90.19 319 GLY A C 1
ATOM 2480 O O . GLY A 1 319 ? -7.859 -8.347 9.510 1.00 90.19 319 GLY A O 1
ATOM 2481 N N . THR A 1 320 ? -9.483 -9.739 8.836 1.00 94.38 320 THR A N 1
ATOM 2482 C CA . THR A 1 320 ? -9.291 -10.720 9.915 1.00 94.38 320 THR A CA 1
ATOM 2483 C C . THR A 1 320 ? -7.860 -11.259 9.954 1.00 94.38 320 THR A C 1
ATOM 2485 O O . THR A 1 320 ? -7.289 -11.409 11.036 1.00 94.38 320 THR A O 1
ATOM 2488 N N . SER A 1 321 ? -7.239 -11.504 8.794 1.00 95.00 321 SER A N 1
ATOM 2489 C CA . SER A 1 321 ? -5.855 -11.992 8.730 1.00 95.00 321 SER A CA 1
ATOM 2490 C C . SER A 1 321 ? -4.851 -10.988 9.291 1.00 95.00 321 SER A C 1
ATOM 2492 O O . SER A 1 321 ? -3.916 -11.383 9.987 1.00 95.00 321 SER A O 1
ATOM 2494 N N . ASP A 1 322 ? -5.046 -9.698 9.026 1.00 96.19 322 ASP A N 1
ATOM 2495 C CA . ASP A 1 322 ? -4.137 -8.654 9.493 1.00 96.19 322 ASP A CA 1
ATOM 2496 C C . ASP A 1 322 ? -4.303 -8.408 10.990 1.00 96.19 322 ASP A C 1
ATOM 2498 O O . ASP A 1 322 ? -3.308 -8.363 11.716 1.00 96.19 322 ASP A O 1
ATOM 2502 N N . VAL A 1 323 ? -5.544 -8.370 11.487 1.00 97.00 323 VAL A N 1
ATOM 2503 C CA . VAL A 1 323 ? -5.808 -8.286 12.931 1.00 97.00 323 VAL A CA 1
ATOM 2504 C C . VAL A 1 323 ? -5.238 -9.505 13.661 1.00 97.00 323 VAL A C 1
ATOM 2506 O O . VAL A 1 323 ? -4.596 -9.348 14.697 1.00 97.00 323 VAL A O 1
ATOM 2509 N N . ALA A 1 324 ? -5.369 -10.713 13.103 1.00 97.69 324 ALA A N 1
ATOM 2510 C CA . ALA A 1 324 ? -4.810 -11.925 13.702 1.00 97.69 324 ALA A CA 1
ATOM 2511 C C . ALA A 1 324 ? -3.281 -11.855 13.824 1.00 97.69 324 ALA A C 1
ATOM 2513 O O . ALA A 1 324 ? -2.723 -12.223 14.857 1.00 97.69 324 ALA A O 1
ATOM 2514 N N . ARG A 1 325 ? -2.590 -11.350 12.796 1.00 98.06 325 ARG A N 1
ATOM 2515 C CA . ARG A 1 325 ? -1.136 -11.122 12.842 1.00 98.06 325 ARG A CA 1
ATOM 2516 C C . ARG A 1 325 ? -0.759 -10.137 13.943 1.00 98.06 325 ARG A C 1
ATOM 2518 O O . ARG A 1 325 ? 0.188 -10.388 14.688 1.00 98.06 325 ARG A O 1
ATOM 2525 N N . VAL A 1 326 ? -1.531 -9.064 14.092 1.00 98.44 326 VAL A N 1
ATOM 2526 C CA . VAL A 1 326 ? -1.297 -8.067 15.139 1.00 98.44 326 VAL A CA 1
ATOM 2527 C C . VAL A 1 326 ? -1.540 -8.624 16.532 1.00 98.44 326 VAL A C 1
ATOM 2529 O O . VAL A 1 326 ? -0.730 -8.393 17.425 1.00 98.44 326 VAL A O 1
ATOM 2532 N N . LEU A 1 327 ? -2.579 -9.435 16.721 1.00 98.25 327 LEU A N 1
ATOM 2533 C CA . LEU A 1 327 ? -2.826 -10.123 17.990 1.00 98.25 327 LEU A CA 1
ATOM 2534 C C . LEU A 1 327 ? -1.711 -11.128 18.348 1.00 98.25 327 LEU A C 1
ATOM 2536 O O . LEU A 1 327 ? -1.515 -11.422 19.521 1.00 98.25 327 LEU A O 1
ATOM 2540 N N . ARG A 1 328 ? -0.902 -11.583 17.377 1.00 98.19 328 ARG A N 1
ATOM 2541 C CA . ARG A 1 328 ? 0.353 -12.333 17.624 1.00 98.19 328 ARG A CA 1
ATOM 2542 C C . ARG A 1 328 ? 1.561 -11.441 17.937 1.00 98.19 328 ARG A C 1
ATOM 2544 O O . ARG A 1 328 ? 2.666 -11.939 18.140 1.00 98.19 328 ARG A O 1
ATOM 2551 N N . GLY A 1 329 ? 1.367 -10.128 17.986 1.00 98.00 329 GLY A N 1
ATOM 2552 C CA . GLY A 1 329 ? 2.388 -9.140 18.317 1.00 98.00 329 GLY A CA 1
ATOM 2553 C C . GLY A 1 329 ? 3.130 -8.541 17.125 1.00 98.00 329 GLY A C 1
ATOM 2554 O O . GLY A 1 329 ? 4.099 -7.814 17.361 1.00 98.00 329 GLY A O 1
ATOM 2555 N N . GLU A 1 330 ? 2.707 -8.818 15.887 1.00 98.38 330 GLU A N 1
ATOM 2556 C CA . GLU A 1 330 ? 3.239 -8.162 14.686 1.00 98.38 330 GLU A CA 1
ATOM 2557 C C . GLU A 1 330 ? 2.668 -6.738 14.541 1.00 98.38 330 GLU A C 1
ATOM 2559 O O . GLU A 1 330 ? 1.569 -6.449 15.000 1.00 98.38 330 GLU A O 1
ATOM 2564 N N . THR A 1 331 ? 3.393 -5.838 13.875 1.00 98.06 331 THR A N 1
ATOM 2565 C CA . THR A 1 331 ? 2.822 -4.576 13.373 1.00 98.06 331 THR A CA 1
ATOM 2566 C C . THR A 1 331 ? 2.526 -4.753 11.890 1.00 98.06 331 THR A C 1
ATOM 2568 O O . THR A 1 331 ? 3.376 -5.257 11.155 1.00 98.06 331 THR A O 1
ATOM 2571 N N . VAL A 1 332 ? 1.343 -4.340 11.441 1.00 97.50 332 VAL A N 1
ATOM 2572 C CA . VAL A 1 332 ? 0.906 -4.499 10.049 1.00 97.50 332 VAL A CA 1
ATOM 2573 C C . VAL A 1 332 ? 0.550 -3.139 9.457 1.00 97.50 332 VAL A C 1
ATOM 2575 O O . VAL A 1 332 ? -0.122 -2.338 10.100 1.00 97.50 332 VAL A O 1
ATOM 2578 N N . VAL A 1 333 ? 0.991 -2.877 8.227 1.00 96.62 333 VAL A N 1
ATOM 2579 C CA . VAL A 1 333 ? 0.508 -1.745 7.426 1.00 96.62 333 VAL A CA 1
ATOM 2580 C C . VAL A 1 333 ? -0.513 -2.280 6.427 1.00 96.62 333 VAL A C 1
ATOM 2582 O O . VAL A 1 333 ? -0.204 -3.193 5.664 1.00 96.62 333 VAL A O 1
ATOM 2585 N N . TYR A 1 334 ? -1.723 -1.734 6.470 1.00 94.25 334 TYR A N 1
ATOM 2586 C CA . TYR A 1 334 ? -2.841 -2.072 5.597 1.00 94.25 334 TYR A CA 1
ATOM 2587 C C . TYR A 1 334 ? -2.966 -1.067 4.447 1.00 94.25 334 TYR A C 1
ATOM 2589 O O . TYR A 1 334 ? -2.745 0.134 4.635 1.00 94.25 334 TYR A O 1
ATOM 2597 N N . GLY A 1 335 ? -3.420 -1.552 3.292 1.00 90.00 335 GLY A N 1
ATOM 2598 C CA . GLY A 1 335 ? -3.703 -0.747 2.106 1.00 90.00 335 GLY A CA 1
ATOM 2599 C C . GLY A 1 335 ? -2.467 -0.501 1.238 1.00 90.00 335 GLY A C 1
ATOM 2600 O O . GLY A 1 335 ? -1.420 -1.118 1.460 1.00 90.00 335 GLY A O 1
ATOM 2601 N N . PRO A 1 336 ? -2.558 0.391 0.237 1.00 92.12 336 PRO A N 1
ATOM 2602 C CA . PRO A 1 336 ? -3.711 1.206 -0.178 1.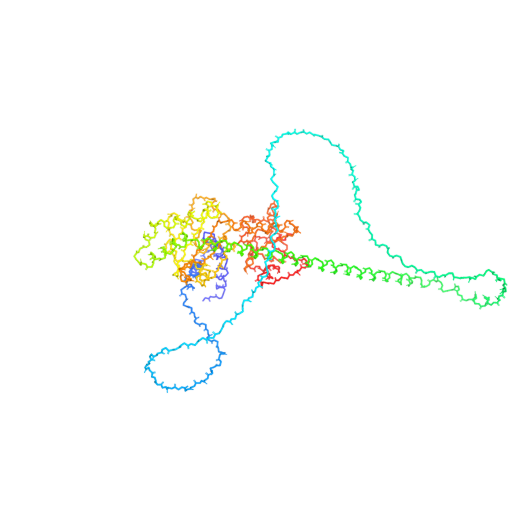00 92.12 336 PRO A CA 1
ATOM 2603 C C . PRO A 1 336 ? -4.887 0.371 -0.693 1.00 92.12 336 PRO A C 1
ATOM 2605 O O . PRO A 1 336 ? -4.700 -0.471 -1.570 1.00 92.12 336 PRO A O 1
ATOM 2608 N N . ASP A 1 337 ? -6.093 0.619 -0.187 1.00 88.00 337 ASP A N 1
ATOM 2609 C CA . ASP A 1 337 ? -7.315 -0.054 -0.645 1.00 88.00 337 ASP A CA 1
ATOM 2610 C C . ASP A 1 337 ? -8.518 0.905 -0.652 1.00 88.00 337 ASP A C 1
ATOM 2612 O O . ASP A 1 337 ? -8.571 1.849 0.134 1.00 88.00 337 ASP A O 1
ATOM 2616 N N . ARG A 1 338 ? -9.470 0.675 -1.560 1.00 81.62 338 ARG A N 1
ATOM 2617 C CA . ARG A 1 338 ? -10.755 1.395 -1.642 1.00 81.62 338 ARG A CA 1
ATOM 2618 C C . ARG A 1 338 ? -11.954 0.568 -1.185 1.00 81.62 338 ARG A C 1
ATOM 2620 O O . ARG A 1 338 ? -13.067 1.082 -1.195 1.00 81.62 338 ARG A O 1
ATOM 2627 N N . GLY A 1 339 ? -11.742 -0.705 -0.851 1.00 70.50 339 GLY A N 1
ATOM 2628 C CA . GLY A 1 339 ? -12.778 -1.550 -0.269 1.00 70.50 339 GLY A CA 1
ATOM 2629 C C . GLY A 1 339 ? -13.141 -1.144 1.159 1.00 70.50 339 GLY A C 1
ATOM 2630 O O . GLY A 1 339 ? -12.677 -0.130 1.680 1.00 70.50 339 GLY A O 1
ATOM 2631 N N . ASP A 1 340 ? -13.934 -1.988 1.816 1.00 63.56 340 ASP A N 1
ATOM 2632 C CA . ASP A 1 340 ? -14.475 -1.728 3.156 1.00 63.56 340 ASP A CA 1
ATOM 2633 C C . ASP A 1 340 ? -13.405 -1.562 4.257 1.00 63.56 340 ASP A C 1
ATOM 2635 O O . ASP A 1 340 ? -13.710 -1.127 5.369 1.00 63.56 340 ASP A O 1
ATOM 2639 N N . GLY A 1 341 ? -12.128 -1.840 3.950 1.00 64.94 341 GLY A N 1
ATOM 2640 C CA . GLY A 1 341 ? -11.010 -1.779 4.893 1.00 64.94 341 GLY A CA 1
ATOM 2641 C C . GLY A 1 341 ? -11.205 -2.749 6.065 1.00 64.94 341 GLY A C 1
ATOM 2642 O O . GLY A 1 341 ? -12.295 -3.240 6.292 1.00 64.94 341 GLY A O 1
ATOM 2643 N N . PRO A 1 342 ? -10.212 -3.040 6.911 1.00 70.56 342 PRO A N 1
ATOM 2644 C CA . PRO A 1 342 ? -10.372 -4.031 7.988 1.00 70.56 342 PRO A CA 1
ATOM 2645 C C . PRO A 1 342 ? -11.432 -3.660 9.046 1.00 70.56 342 PRO A C 1
ATOM 2647 O O . PRO A 1 342 ? -11.764 -4.474 9.903 1.00 70.56 342 PRO A O 1
ATOM 2650 N N . ALA A 1 343 ? -11.947 -2.434 8.997 1.00 64.75 343 ALA A N 1
ATOM 2651 C CA . ALA A 1 343 ? -12.825 -1.833 9.984 1.00 64.75 343 ALA A CA 1
ATOM 2652 C C . ALA A 1 343 ? -14.225 -1.485 9.454 1.00 64.75 343 ALA A C 1
ATOM 2654 O O . ALA A 1 343 ? -14.945 -0.778 10.150 1.00 64.75 343 ALA A O 1
ATOM 2655 N N . SER A 1 344 ? -14.612 -1.943 8.255 1.00 62.25 344 SER A N 1
ATOM 2656 C CA . SER A 1 344 ? -15.841 -1.473 7.591 1.00 62.25 344 SER A CA 1
ATOM 2657 C C . SER A 1 344 ? -15.950 0.056 7.665 1.00 62.25 344 SER A C 1
ATOM 2659 O O . SER A 1 344 ? -16.957 0.617 8.097 1.00 62.25 344 SER A O 1
ATOM 2661 N N . LEU A 1 345 ? -14.857 0.754 7.322 1.00 61.16 345 LEU A N 1
ATOM 2662 C CA . LEU A 1 345 ? -14.818 2.221 7.405 1.00 61.16 345 LEU A CA 1
ATOM 2663 C C . LEU A 1 345 ? -15.793 2.874 6.411 1.00 61.16 345 LEU A C 1
ATOM 2665 O O . LEU A 1 345 ? -15.995 4.086 6.462 1.00 61.16 345 LEU A O 1
ATOM 2669 N N . THR A 1 346 ? -16.336 2.079 5.490 1.00 53.69 346 THR A N 1
ATOM 2670 C CA . THR A 1 346 ? -16.977 2.532 4.257 1.00 53.69 346 THR A CA 1
ATOM 2671 C C . THR A 1 346 ? -18.507 2.502 4.331 1.00 53.69 346 THR A C 1
ATOM 2673 O O . THR A 1 346 ? -19.173 2.951 3.399 1.00 53.69 346 THR A O 1
ATOM 2676 N N . GLU A 1 347 ? -19.105 2.082 5.452 1.00 49.97 347 GLU A N 1
ATOM 2677 C CA . GLU A 1 347 ? -20.555 2.210 5.626 1.00 49.97 347 GLU A CA 1
ATOM 2678 C C . GLU A 1 347 ? -20.969 3.639 6.024 1.00 49.97 347 GLU A C 1
ATOM 2680 O O . GLU A 1 347 ? -21.171 3.963 7.194 1.00 49.97 347 GLU A O 1
ATOM 2685 N N . VAL A 1 348 ? -21.142 4.457 4.977 1.00 44.78 348 VAL A N 1
ATOM 2686 C CA . VAL A 1 348 ? -22.416 5.131 4.678 1.00 44.78 348 VAL A CA 1
ATOM 2687 C C . VAL A 1 348 ? -22.898 6.136 5.742 1.00 44.78 348 VAL A C 1
ATOM 2689 O O . VAL A 1 348 ? -23.865 5.903 6.458 1.00 44.78 348 VAL A O 1
ATOM 2692 N N . GLU A 1 349 ? -22.359 7.358 5.690 1.00 41.19 349 GLU A N 1
ATOM 2693 C CA . GLU A 1 349 ? -23.245 8.527 5.585 1.00 41.19 349 GLU A CA 1
ATOM 2694 C C . GLU A 1 349 ? -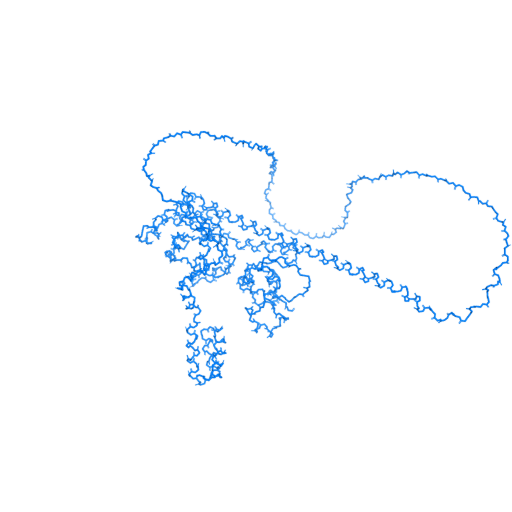23.499 8.788 4.091 1.00 41.19 349 GLU A C 1
ATOM 2696 O O . GLU A 1 349 ? -22.837 9.583 3.425 1.00 41.19 349 GLU A O 1
ATOM 2701 N N . VAL A 1 350 ? -24.469 8.064 3.523 1.00 41.53 350 VAL A N 1
ATOM 2702 C CA . VAL A 1 350 ? -25.041 8.357 2.199 1.00 41.53 350 VAL A CA 1
ATOM 2703 C C . VAL A 1 350 ? -25.778 9.690 2.331 1.00 41.53 350 VAL A C 1
ATOM 2705 O O . VAL A 1 350 ? -26.958 9.742 2.666 1.00 41.53 350 VAL A O 1
ATOM 2708 N N . GLY A 1 351 ? -25.055 10.793 2.152 1.00 42.38 351 GLY A N 1
ATOM 2709 C CA . GLY A 1 351 ? -25.619 12.135 2.290 1.00 42.38 351 GLY A CA 1
ATOM 2710 C C . GLY A 1 351 ? -24.648 13.281 2.018 1.00 42.38 351 GLY A C 1
ATOM 2711 O O . GLY A 1 351 ? -25.078 14.332 1.546 1.00 42.38 351 GLY A O 1
ATOM 2712 N N . THR A 1 352 ? -23.349 13.083 2.232 1.00 46.47 352 THR A N 1
ATOM 2713 C CA . THR A 1 352 ? -22.316 14.110 2.028 1.00 46.47 352 THR A CA 1
ATOM 2714 C C . THR A 1 352 ? -21.262 13.584 1.057 1.00 46.47 352 THR A C 1
ATOM 2716 O O . THR A 1 352 ? -20.315 12.900 1.421 1.00 46.47 352 THR A O 1
ATOM 2719 N N . ALA A 1 353 ? -21.456 13.892 -0.226 1.00 49.22 353 ALA A N 1
ATOM 2720 C CA . ALA A 1 353 ? -20.705 13.382 -1.378 1.00 49.22 353 ALA A CA 1
ATOM 2721 C C . ALA A 1 353 ? -19.196 13.741 -1.444 1.00 49.22 353 ALA A C 1
ATOM 2723 O O . ALA A 1 353 ? -18.606 13.606 -2.510 1.00 49.22 353 ALA A O 1
ATOM 2724 N N . ASP A 1 354 ? -18.574 14.180 -0.347 1.00 53.56 354 ASP A N 1
ATOM 2725 C CA . ASP A 1 354 ? -17.206 14.721 -0.327 1.00 53.56 354 ASP A CA 1
ATOM 2726 C C . ASP A 1 354 ? -16.238 13.989 0.624 1.00 53.56 354 ASP A C 1
ATOM 2728 O O . ASP A 1 354 ? -15.047 14.312 0.646 1.00 53.56 354 ASP A O 1
ATOM 2732 N N . GLU A 1 355 ? -16.678 12.986 1.395 1.00 52.31 355 GLU A N 1
ATOM 2733 C CA . GLU A 1 355 ? -15.753 12.233 2.253 1.00 52.31 355 GLU A CA 1
ATOM 2734 C C . GLU A 1 355 ? -14.961 11.175 1.462 1.00 52.31 355 GLU A C 1
ATOM 2736 O O . GLU A 1 355 ? -15.310 10.004 1.382 1.00 52.31 355 GLU A O 1
ATOM 2741 N N . SER A 1 356 ? -13.825 11.632 0.924 1.00 55.69 356 SER A N 1
ATOM 2742 C CA . SER A 1 356 ? -12.616 10.860 0.609 1.00 55.69 356 SER A CA 1
ATOM 2743 C C . SER A 1 356 ? -12.746 9.749 -0.446 1.00 55.69 356 SER A C 1
ATOM 2745 O O . SER A 1 356 ? -12.751 8.559 -0.143 1.00 55.69 356 SER A O 1
ATOM 2747 N N . ILE A 1 357 ? -12.626 10.149 -1.717 1.00 68.62 357 ILE A N 1
ATOM 2748 C CA . ILE A 1 357 ? -12.262 9.277 -2.859 1.00 68.62 357 ILE A CA 1
ATOM 2749 C C . ILE A 1 357 ? -10.848 8.655 -2.674 1.00 68.62 357 ILE A C 1
ATOM 2751 O O . ILE A 1 357 ? -10.446 7.724 -3.387 1.00 68.62 357 ILE A O 1
ATOM 2755 N N . GLU A 1 358 ? -10.071 9.149 -1.701 1.00 82.81 358 GLU A N 1
ATOM 2756 C CA . GLU A 1 358 ? -8.715 8.681 -1.435 1.00 82.81 358 GLU A CA 1
ATOM 2757 C C . GLU A 1 358 ? -8.693 7.236 -0.890 1.00 82.81 358 GLU A C 1
ATOM 2759 O O . GLU A 1 358 ? -9.412 6.908 0.054 1.00 82.81 358 GLU A O 1
ATOM 2764 N N . PRO A 1 359 ? -7.837 6.361 -1.450 1.00 88.81 359 PRO A N 1
ATOM 2765 C CA . PRO A 1 359 ? -7.544 5.048 -0.891 1.00 88.81 359 PRO A CA 1
ATOM 2766 C C . PRO A 1 359 ? -7.103 5.112 0.571 1.00 88.81 359 PRO A C 1
ATOM 2768 O O . PRO A 1 359 ? -6.255 5.917 0.963 1.00 88.81 359 PRO A O 1
ATOM 2771 N N . MET A 1 360 ? -7.616 4.182 1.365 1.00 88.31 360 MET A N 1
ATOM 2772 C CA . MET A 1 360 ? -7.241 4.018 2.756 1.00 88.31 360 MET A CA 1
ATOM 2773 C C . MET A 1 360 ? -5.873 3.339 2.867 1.00 88.31 360 MET A C 1
ATOM 2775 O O . MET A 1 360 ? -5.655 2.254 2.326 1.00 88.31 360 MET A O 1
ATOM 2779 N N . MET A 1 361 ? -4.985 3.928 3.668 1.00 94.25 361 MET A N 1
ATOM 2780 C CA . MET A 1 361 ? -3.825 3.245 4.241 1.00 94.25 361 MET A CA 1
ATOM 2781 C C . MET A 1 361 ? -3.810 3.435 5.752 1.00 94.25 361 MET A C 1
ATOM 2783 O O . MET A 1 361 ? -3.934 4.560 6.235 1.00 94.25 361 MET A O 1
ATOM 2787 N N . ALA A 1 362 ? -3.584 2.358 6.498 1.00 96.00 362 ALA A N 1
ATOM 2788 C CA . ALA A 1 362 ? -3.595 2.394 7.956 1.00 96.00 362 ALA A CA 1
ATOM 2789 C C . ALA A 1 362 ? -2.468 1.558 8.562 1.00 96.00 362 ALA A C 1
ATOM 2791 O O . ALA A 1 362 ? -1.972 0.619 7.945 1.00 96.00 362 ALA A O 1
ATOM 2792 N N . CYS A 1 363 ? -2.096 1.870 9.799 1.00 97.50 363 CYS A N 1
ATOM 2793 C CA . CYS A 1 363 ? -1.198 1.039 10.595 1.00 97.50 363 CYS A CA 1
ATOM 2794 C C . CYS A 1 363 ? -2.004 0.337 11.684 1.00 97.50 363 CYS A C 1
ATOM 2796 O O . CYS A 1 363 ? -2.756 0.989 12.406 1.00 97.50 363 CYS A O 1
ATOM 2798 N N . ILE A 1 364 ? -1.809 -0.969 11.831 1.00 98.12 364 ILE A N 1
ATOM 2799 C CA . ILE A 1 364 ? -2.415 -1.791 12.874 1.00 98.12 364 ILE A CA 1
ATOM 2800 C C . ILE A 1 364 ? -1.299 -2.269 13.805 1.00 98.12 364 ILE A C 1
ATOM 2802 O O . ILE A 1 364 ? -0.350 -2.929 13.373 1.00 98.12 364 ILE A O 1
ATOM 2806 N N . VAL A 1 365 ? -1.382 -1.894 15.080 1.00 98.62 365 VAL A N 1
ATOM 2807 C CA . VAL A 1 365 ? -0.336 -2.118 16.086 1.00 98.62 365 VAL A CA 1
ATOM 2808 C C . VAL A 1 365 ? -0.872 -2.882 17.298 1.00 98.62 365 VAL A C 1
ATOM 2810 O O . VAL A 1 365 ? -2.030 -2.697 17.681 1.00 98.62 365 VAL A O 1
ATOM 2813 N N . PRO A 1 366 ? -0.045 -3.730 17.935 1.00 98.69 366 PRO A N 1
ATOM 2814 C CA . PRO A 1 366 ? -0.462 -4.493 19.101 1.00 98.69 366 PRO A CA 1
ATOM 2815 C C . PRO A 1 366 ? -0.462 -3.616 20.351 1.00 98.69 366 PRO A C 1
ATOM 2817 O O . PRO A 1 366 ? 0.501 -2.888 20.615 1.00 98.69 366 PRO A O 1
ATOM 2820 N N . ILE A 1 367 ? -1.506 -3.752 21.161 1.00 98.56 367 ILE A N 1
ATOM 2821 C CA . ILE A 1 367 ? -1.574 -3.192 22.508 1.00 98.56 367 ILE A CA 1
ATOM 2822 C C . ILE A 1 367 ? -1.190 -4.282 23.495 1.00 98.56 367 ILE A C 1
ATOM 2824 O O . ILE A 1 367 ? -1.759 -5.375 23.479 1.00 98.56 367 ILE A O 1
ATOM 2828 N N . ARG A 1 368 ? -0.204 -3.975 24.339 1.00 98.50 368 ARG A N 1
ATOM 2829 C CA . ARG A 1 368 ? 0.316 -4.896 25.347 1.00 98.50 368 ARG A CA 1
ATOM 2830 C C . ARG A 1 368 ? -0.058 -4.441 26.749 1.00 98.50 368 ARG A C 1
ATOM 2832 O O . ARG A 1 368 ? -0.043 -3.238 27.019 1.00 98.50 368 ARG A O 1
ATOM 2839 N N . ASP A 1 369 ? -0.367 -5.400 27.610 1.00 97.94 369 ASP A N 1
ATOM 2840 C CA . ASP A 1 369 ? -0.567 -5.173 29.039 1.00 97.94 369 ASP A CA 1
ATOM 2841 C C . ASP A 1 369 ? 0.775 -5.008 29.787 1.00 97.94 369 ASP A C 1
ATOM 2843 O O . ASP A 1 369 ? 1.855 -4.944 29.189 1.00 97.94 369 ASP A O 1
ATOM 2847 N N . GLU A 1 370 ? 0.716 -4.930 31.118 1.00 97.44 370 GLU A N 1
ATOM 2848 C CA . GLU A 1 370 ? 1.906 -4.843 31.977 1.00 97.44 370 GLU A CA 1
ATOM 2849 C C . GLU A 1 370 ? 2.800 -6.094 31.902 1.00 97.44 370 GLU A C 1
ATOM 2851 O O . GLU A 1 370 ? 4.012 -5.997 32.099 1.00 97.44 370 GLU A O 1
ATOM 2856 N N . ASN A 1 371 ? 2.227 -7.251 31.556 1.00 97.56 371 ASN A N 1
ATOM 2857 C CA . ASN A 1 371 ? 2.938 -8.518 31.385 1.00 97.56 371 ASN A CA 1
ATOM 2858 C C . ASN A 1 371 ? 3.545 -8.672 29.984 1.00 97.56 371 ASN A C 1
ATOM 2860 O O . ASN A 1 371 ? 4.175 -9.685 29.694 1.00 97.56 371 ASN A O 1
ATOM 2864 N N . SER A 1 372 ? 3.414 -7.654 29.126 1.00 97.00 372 SER A N 1
ATOM 2865 C CA . SER A 1 372 ? 3.791 -7.688 27.709 1.00 97.00 372 SER A CA 1
ATOM 2866 C C . SER A 1 372 ? 2.947 -8.630 26.840 1.00 97.00 372 SER A C 1
ATOM 2868 O O . SER A 1 372 ? 3.314 -8.861 25.683 1.00 97.00 372 SER A O 1
ATOM 2870 N N . GLU A 1 373 ? 1.810 -9.111 27.335 1.00 98.12 373 GLU A N 1
ATOM 2871 C CA . GLU A 1 373 ? 0.852 -9.919 26.582 1.00 98.12 373 GLU A CA 1
ATOM 2872 C C . GLU A 1 373 ? 0.004 -9.026 25.675 1.00 98.12 373 GLU A C 1
ATOM 2874 O O . GLU A 1 373 ? -0.384 -7.921 26.053 1.00 98.12 373 GLU A O 1
ATOM 2879 N N . VAL A 1 374 ? -0.269 -9.478 24.449 1.00 98.38 374 VAL A N 1
ATOM 2880 C CA . VAL A 1 374 ? -1.068 -8.703 23.488 1.00 98.38 374 VAL A CA 1
ATOM 2881 C C . VAL A 1 374 ? -2.549 -8.889 23.800 1.00 98.38 374 VAL A C 1
ATOM 2883 O O . VAL A 1 374 ? -3.084 -9.984 23.654 1.00 98.38 374 VAL A O 1
ATOM 2886 N N . VAL A 1 375 ? -3.223 -7.815 24.200 1.00 98.31 375 VAL A N 1
ATOM 2887 C CA . VAL A 1 375 ? -4.630 -7.840 24.647 1.00 98.31 375 VAL A CA 1
ATOM 2888 C C . VAL A 1 375 ? -5.600 -7.248 23.628 1.00 98.31 375 VAL A C 1
ATOM 2890 O O . VAL A 1 375 ? -6.788 -7.565 23.637 1.00 98.31 375 VAL A O 1
ATOM 2893 N N . ALA A 1 376 ? -5.102 -6.393 22.736 1.00 98.38 376 ALA A N 1
ATOM 2894 C CA . ALA A 1 376 ? -5.901 -5.738 21.712 1.00 98.38 376 ALA A CA 1
ATOM 2895 C C . ALA A 1 376 ? -5.045 -5.355 20.497 1.00 98.38 376 ALA A C 1
ATOM 2897 O O . ALA A 1 376 ? -3.814 -5.300 20.569 1.00 98.38 376 ALA A O 1
ATOM 2898 N N . ALA A 1 377 ? -5.711 -5.054 19.388 1.00 98.50 377 ALA A N 1
ATOM 2899 C CA . ALA A 1 377 ? -5.129 -4.460 18.193 1.00 98.50 377 ALA A CA 1
ATOM 2900 C C . ALA A 1 377 ? -5.703 -3.051 18.001 1.00 98.50 377 ALA A C 1
ATOM 2902 O O . ALA A 1 377 ? -6.917 -2.871 18.058 1.00 98.50 377 ALA A O 1
ATOM 2903 N N . LEU A 1 378 ? -4.837 -2.063 17.768 1.00 98.50 378 LEU A N 1
ATOM 2904 C CA . LEU A 1 378 ? -5.209 -0.679 17.472 1.00 98.50 378 LEU A CA 1
ATOM 2905 C C . LEU A 1 378 ? -4.891 -0.376 16.008 1.00 98.50 378 LEU A C 1
ATOM 2907 O O . LEU A 1 378 ? -3.726 -0.392 15.615 1.00 98.50 378 LEU A O 1
ATOM 2911 N N . LEU A 1 379 ? -5.911 -0.055 15.221 1.00 97.81 379 LEU A N 1
ATOM 2912 C CA . LEU A 1 379 ? -5.768 0.534 13.896 1.00 97.81 379 LEU A CA 1
ATOM 2913 C C . LEU A 1 379 ? -5.779 2.054 13.998 1.00 97.81 379 LEU A C 1
ATOM 2915 O O . LEU A 1 379 ? -6.647 2.619 14.655 1.00 97.81 379 LEU A O 1
ATOM 2919 N N . VAL A 1 380 ? -4.861 2.713 13.291 1.00 97.19 380 VAL A N 1
ATOM 2920 C CA . VAL A 1 380 ? -4.847 4.169 13.107 1.00 97.19 380 VAL A CA 1
ATOM 2921 C C . VAL A 1 380 ? -4.768 4.504 11.618 1.00 97.19 380 VAL A C 1
ATOM 2923 O O . VAL A 1 380 ? -3.889 4.016 10.905 1.00 97.19 380 VAL A O 1
ATOM 2926 N N . ASN A 1 381 ? -5.685 5.354 11.162 1.00 94.50 381 ASN A N 1
ATOM 2927 C CA . ASN A 1 381 ? -5.846 5.830 9.788 1.00 94.50 381 ASN A CA 1
ATOM 2928 C C . ASN A 1 381 ? -5.892 7.377 9.751 1.00 94.50 381 ASN A C 1
ATOM 2930 O O . ASN A 1 381 ? -5.894 8.043 10.787 1.00 94.50 381 ASN A O 1
ATOM 2934 N N . SER A 1 382 ? -5.911 7.953 8.546 1.00 91.62 382 SER A N 1
ATOM 2935 C CA . SER A 1 382 ? -6.063 9.385 8.264 1.00 91.62 382 SER A CA 1
ATOM 2936 C C . SER A 1 382 ? -4.934 10.254 8.824 1.00 91.62 382 SER A C 1
ATOM 2938 O O . SER A 1 382 ? -5.059 11.459 9.032 1.00 91.62 382 SER A O 1
ATOM 2940 N N . ILE A 1 383 ? -3.757 9.650 8.987 1.00 94.50 383 ILE A N 1
ATOM 2941 C CA . ILE A 1 383 ? -2.511 10.341 9.344 1.00 94.50 383 ILE A CA 1
ATOM 2942 C C . ILE A 1 383 ? -1.736 10.835 8.114 1.00 94.50 383 ILE A C 1
ATOM 2944 O O . ILE A 1 383 ? -0.564 11.182 8.223 1.00 94.50 383 ILE A O 1
ATOM 2948 N N . GLY A 1 384 ? -2.375 10.852 6.936 1.00 93.94 384 GLY A N 1
ATOM 2949 C CA . GLY A 1 384 ? -1.750 11.216 5.660 1.00 93.94 384 GLY A CA 1
ATOM 2950 C C . GLY A 1 384 ? -0.848 10.131 5.063 1.00 93.94 384 GLY A C 1
ATOM 2951 O O . GLY A 1 384 ? -0.059 10.434 4.173 1.00 93.94 384 GLY A O 1
ATOM 2952 N N . LEU A 1 385 ? -0.958 8.882 5.537 1.00 95.44 385 LEU A N 1
ATOM 2953 C CA . LEU A 1 385 ? -0.079 7.780 5.130 1.00 95.44 385 LEU A CA 1
ATOM 2954 C C . LEU A 1 385 ? -0.109 7.551 3.615 1.00 95.44 385 LEU A C 1
ATOM 2956 O O . LEU A 1 385 ? 0.946 7.503 2.992 1.00 95.44 385 LEU A O 1
ATOM 2960 N N . PHE A 1 386 ? -1.306 7.487 3.025 1.00 95.06 386 PHE A N 1
ATOM 2961 C CA . PHE A 1 386 ? -1.470 7.309 1.584 1.00 95.06 386 PHE A CA 1
ATOM 2962 C C . PHE A 1 386 ? -0.913 8.483 0.771 1.00 95.06 386 PHE A C 1
ATOM 2964 O O . PHE A 1 386 ? -0.191 8.273 -0.201 1.00 95.06 386 PHE A O 1
ATOM 2971 N N . LYS A 1 387 ? -1.188 9.722 1.191 1.00 95.31 387 LYS A N 1
ATOM 2972 C CA . LYS A 1 387 ? -0.685 10.919 0.512 1.00 95.31 387 LYS A CA 1
ATOM 2973 C C . LYS A 1 387 ? 0.842 10.950 0.468 1.00 95.31 387 LYS A C 1
ATOM 2975 O O . LYS A 1 387 ? 1.410 11.143 -0.600 1.00 95.31 387 LYS A O 1
ATOM 2980 N N . GLU A 1 388 ? 1.493 10.733 1.609 1.00 96.75 388 GLU A N 1
ATOM 2981 C CA . GLU A 1 388 ? 2.957 10.708 1.691 1.00 96.75 388 GLU A CA 1
ATOM 2982 C C . GLU A 1 388 ? 3.552 9.513 0.927 1.00 96.75 388 GLU A C 1
ATOM 2984 O O . GLU A 1 388 ? 4.569 9.657 0.250 1.00 96.75 388 GLU A O 1
ATOM 2989 N N . PHE A 1 389 ? 2.893 8.350 0.981 1.00 96.75 389 PHE A N 1
ATOM 2990 C CA . PHE A 1 389 ? 3.265 7.183 0.181 1.00 96.75 389 PHE A CA 1
ATOM 2991 C C . PHE A 1 389 ? 3.235 7.517 -1.312 1.00 96.75 389 PHE A C 1
ATOM 2993 O O . PHE A 1 389 ? 4.208 7.279 -2.018 1.00 96.75 389 PHE A O 1
ATOM 3000 N N . ASN A 1 390 ? 2.153 8.124 -1.797 1.00 95.69 390 ASN A N 1
ATOM 3001 C CA . ASN A 1 390 ? 2.007 8.496 -3.199 1.00 95.69 390 ASN A CA 1
ATOM 3002 C C . ASN A 1 390 ? 3.006 9.589 -3.625 1.00 95.69 390 ASN A C 1
ATOM 3004 O O . ASN A 1 390 ? 3.556 9.536 -4.726 1.00 95.69 390 ASN A O 1
ATOM 3008 N N . GLU A 1 391 ? 3.282 10.555 -2.745 1.00 96.50 391 GLU A N 1
ATOM 3009 C CA . GLU A 1 391 ? 4.268 11.617 -2.972 1.00 96.50 391 GLU A CA 1
ATOM 3010 C C . GLU A 1 391 ? 5.682 11.050 -3.177 1.00 96.50 391 GLU A C 1
ATOM 3012 O O . GLU A 1 391 ? 6.385 11.502 -4.079 1.00 96.50 391 GLU A O 1
ATOM 3017 N N . LEU A 1 392 ? 6.061 9.987 -2.454 1.00 97.12 392 LEU A N 1
ATOM 3018 C CA . LEU A 1 392 ? 7.344 9.292 -2.632 1.00 97.12 392 LEU A CA 1
ATOM 3019 C C . LEU A 1 392 ? 7.519 8.746 -4.060 1.00 97.12 392 LEU A C 1
ATOM 3021 O O . LEU A 1 392 ? 8.577 8.925 -4.677 1.00 97.12 392 LEU A O 1
ATOM 3025 N N . PHE A 1 393 ? 6.485 8.104 -4.613 1.00 96.69 393 PHE A N 1
ATOM 3026 C CA . PHE A 1 393 ? 6.507 7.592 -5.991 1.00 96.69 393 PHE A CA 1
ATOM 3027 C C . PHE A 1 393 ? 6.488 8.723 -7.019 1.00 96.69 393 PHE A C 1
ATOM 3029 O O . PHE A 1 393 ? 7.205 8.661 -8.024 1.00 96.69 393 PHE A O 1
ATOM 3036 N N . HIS A 1 394 ? 5.718 9.779 -6.756 1.00 96.00 394 HIS A N 1
ATOM 3037 C CA . HIS A 1 394 ? 5.656 10.951 -7.619 1.00 96.00 394 HIS A CA 1
ATOM 3038 C C . HIS A 1 394 ? 7.012 11.663 -7.714 1.00 96.00 394 HIS A C 1
ATOM 3040 O O . HIS A 1 394 ? 7.506 11.904 -8.815 1.00 96.00 394 HIS A O 1
ATOM 3046 N N . GLU A 1 395 ? 7.654 11.946 -6.581 1.00 96.50 395 GLU A N 1
ATOM 3047 C CA . GLU A 1 395 ? 8.944 12.639 -6.524 1.00 96.50 395 GLU A CA 1
ATOM 3048 C C . GLU A 1 395 ? 10.055 11.810 -7.191 1.00 96.50 395 GLU A C 1
ATOM 3050 O O . GLU A 1 395 ? 10.869 12.338 -7.960 1.00 96.50 395 GLU A O 1
ATOM 3055 N N . SER A 1 396 ? 10.028 10.487 -6.992 1.00 96.19 396 SER A N 1
ATOM 3056 C CA . SER A 1 396 ? 10.936 9.544 -7.657 1.00 96.19 396 SER A CA 1
ATOM 3057 C C . SER A 1 396 ? 10.728 9.517 -9.176 1.00 96.19 396 SER A C 1
ATOM 3059 O O . SER A 1 396 ? 11.699 9.508 -9.938 1.00 96.19 396 SER A O 1
ATOM 3061 N N . SER A 1 397 ? 9.473 9.553 -9.632 1.00 96.12 397 SER A N 1
ATOM 3062 C CA . SER A 1 397 ? 9.125 9.602 -11.058 1.00 96.12 397 SER A CA 1
ATOM 3063 C C . SER A 1 397 ? 9.587 10.904 -11.711 1.00 96.12 397 SER A C 1
ATOM 3065 O O . SER A 1 397 ? 10.231 10.886 -12.757 1.00 96.12 397 SER A O 1
ATOM 3067 N N . VAL A 1 398 ? 9.328 12.050 -11.072 1.00 95.38 398 VAL A N 1
ATOM 3068 C CA . VAL A 1 398 ? 9.744 13.369 -11.576 1.00 95.38 398 VAL A CA 1
ATOM 3069 C C . VAL A 1 398 ? 11.268 13.479 -11.646 1.00 95.38 398 VAL A C 1
ATOM 3071 O O . VAL A 1 398 ? 11.800 13.991 -12.629 1.00 95.38 398 VAL A O 1
ATOM 3074 N N . THR A 1 399 ? 11.977 12.973 -10.634 1.00 95.81 399 THR A N 1
ATOM 3075 C CA . THR A 1 399 ? 13.446 13.043 -10.566 1.00 95.81 399 THR A CA 1
ATOM 3076 C C . THR A 1 399 ? 14.122 12.157 -11.612 1.00 95.81 399 THR A C 1
ATOM 3078 O O . THR A 1 399 ? 15.125 12.558 -12.198 1.00 95.81 399 THR A O 1
ATOM 3081 N N . SER A 1 400 ? 13.585 10.958 -11.850 1.00 95.19 400 SER A N 1
ATOM 3082 C CA . SER A 1 400 ? 14.146 10.000 -12.814 1.00 95.19 400 SER A CA 1
ATOM 3083 C C . SER A 1 400 ? 13.657 10.213 -14.249 1.00 95.19 400 SER A C 1
ATOM 3085 O O . SER A 1 400 ? 14.282 9.728 -15.188 1.00 95.19 400 SER A O 1
ATOM 3087 N N . GLY A 1 401 ? 12.536 10.915 -14.441 1.00 95.19 401 GLY A N 1
ATOM 3088 C CA . GLY A 1 401 ? 11.843 10.978 -15.729 1.00 95.19 401 GLY A CA 1
ATOM 3089 C C . GLY A 1 401 ? 11.183 9.653 -16.137 1.00 95.19 401 GLY A C 1
ATOM 3090 O O . GLY A 1 401 ? 10.796 9.504 -17.296 1.00 95.19 401 GLY A O 1
ATOM 3091 N N . LEU A 1 402 ? 11.070 8.695 -15.211 1.00 95.06 402 LEU A N 1
ATOM 3092 C CA . LEU A 1 402 ? 10.429 7.396 -15.410 1.00 95.06 402 LEU A CA 1
ATOM 3093 C C . LEU A 1 402 ? 9.014 7.398 -14.823 1.00 95.06 402 LEU A C 1
ATOM 3095 O O . LEU A 1 402 ? 8.691 8.188 -13.940 1.00 95.06 402 LEU A O 1
ATOM 3099 N N . ASP A 1 403 ? 8.172 6.483 -15.296 1.00 95.19 403 ASP A N 1
ATOM 3100 C CA . ASP A 1 403 ? 6.865 6.224 -14.693 1.00 95.19 403 ASP A CA 1
ATOM 3101 C C . ASP A 1 403 ? 7.014 5.185 -13.579 1.00 95.19 403 ASP A C 1
ATOM 3103 O O . ASP A 1 403 ? 7.203 4.000 -13.859 1.00 95.19 403 ASP A O 1
ATOM 3107 N N . ILE A 1 404 ? 6.975 5.631 -12.323 1.00 96.25 404 ILE A N 1
ATOM 3108 C CA . ILE A 1 404 ? 7.163 4.773 -11.152 1.00 96.25 404 ILE A CA 1
ATOM 3109 C C . ILE A 1 404 ? 5.855 4.707 -10.372 1.00 96.25 404 ILE A C 1
ATOM 3111 O O . ILE A 1 404 ? 5.293 5.724 -9.972 1.00 96.25 404 ILE A O 1
ATOM 3115 N N . TYR A 1 405 ? 5.388 3.488 -10.131 1.00 96.62 405 TYR A N 1
ATOM 3116 C CA . TYR A 1 405 ? 4.188 3.218 -9.355 1.00 96.62 405 TYR A CA 1
ATOM 3117 C C . TYR A 1 405 ? 4.314 1.884 -8.619 1.00 96.62 405 TYR A C 1
ATOM 3119 O O . TYR A 1 405 ? 5.134 1.035 -8.968 1.00 96.62 405 TYR A O 1
ATOM 3127 N N . ALA A 1 406 ? 3.480 1.697 -7.603 1.00 96.19 406 ALA A N 1
ATOM 3128 C CA . ALA A 1 406 ? 3.356 0.459 -6.856 1.00 96.19 406 ALA A CA 1
ATOM 3129 C C . ALA A 1 406 ? 2.130 -0.336 -7.316 1.00 96.19 406 ALA A C 1
ATOM 3131 O O . ALA A 1 406 ? 1.119 0.235 -7.737 1.00 96.19 406 ALA A O 1
ATOM 3132 N N . ILE A 1 407 ? 2.205 -1.661 -7.189 1.00 96.06 407 ILE A N 1
ATOM 3133 C CA . ILE A 1 407 ? 1.092 -2.585 -7.433 1.00 96.06 407 ILE A CA 1
ATOM 3134 C C . ILE A 1 407 ? 0.930 -3.558 -6.262 1.00 96.06 407 ILE A C 1
ATOM 3136 O O . ILE A 1 407 ? 1.893 -3.848 -5.553 1.00 96.06 407 ILE A O 1
ATOM 3140 N N . ASN A 1 408 ? -0.279 -4.081 -6.067 1.00 94.19 408 ASN A N 1
ATOM 3141 C CA . ASN A 1 408 ? -0.537 -5.178 -5.139 1.00 94.19 408 ASN A CA 1
ATOM 3142 C C . ASN A 1 408 ? -0.263 -6.548 -5.796 1.00 94.19 408 ASN A C 1
ATOM 3144 O O . ASN A 1 408 ? 0.051 -6.636 -6.983 1.00 94.19 408 ASN A O 1
ATOM 3148 N N . ARG A 1 409 ? -0.437 -7.634 -5.030 1.00 93.56 409 ARG A N 1
ATOM 3149 C CA . ARG A 1 409 ? -0.250 -9.019 -5.508 1.00 93.56 409 ARG A CA 1
ATOM 3150 C C . ARG A 1 409 ? -1.196 -9.432 -6.642 1.00 93.56 409 ARG A C 1
ATOM 3152 O O . ARG A 1 409 ? -0.858 -10.335 -7.397 1.00 93.56 409 ARG A O 1
ATOM 3159 N N . ASP A 1 410 ? -2.332 -8.757 -6.800 1.00 93.31 410 ASP A N 1
ATOM 3160 C CA . ASP A 1 410 ? -3.282 -8.995 -7.896 1.00 93.31 410 ASP A CA 1
ATOM 3161 C C . ASP A 1 410 ? -2.912 -8.221 -9.177 1.00 93.31 410 ASP A C 1
ATOM 3163 O O . ASP A 1 410 ? -3.633 -8.267 -10.180 1.00 93.31 410 ASP A O 1
ATOM 3167 N N . GLY A 1 411 ? -1.818 -7.453 -9.140 1.00 95.12 411 GLY A N 1
ATOM 3168 C CA . GLY A 1 411 ? -1.393 -6.566 -10.217 1.00 95.12 411 GLY A CA 1
ATOM 3169 C C . GLY A 1 411 ? -2.272 -5.324 -10.372 1.00 95.12 411 GLY A C 1
ATOM 3170 O O . GLY A 1 411 ? -2.307 -4.725 -11.449 1.00 95.12 411 GLY A O 1
ATOM 3171 N N . LYS A 1 412 ? -3.010 -4.932 -9.328 1.00 94.50 412 LYS A N 1
ATOM 3172 C CA . LYS A 1 412 ? -3.717 -3.647 -9.271 1.00 94.50 412 LYS A CA 1
ATOM 3173 C C . LYS A 1 412 ? -2.775 -2.557 -8.793 1.00 94.50 412 LYS A C 1
ATOM 3175 O O . LYS A 1 412 ? -2.016 -2.765 -7.852 1.00 94.50 412 LYS A O 1
ATOM 3180 N N . MET A 1 413 ? -2.842 -1.393 -9.421 1.00 95.25 413 MET A N 1
ATOM 3181 C CA . MET A 1 413 ? -2.040 -0.236 -9.051 1.00 95.25 413 MET A CA 1
ATOM 3182 C C . MET A 1 413 ? -2.454 0.274 -7.668 1.00 95.25 413 MET A C 1
ATOM 3184 O O . MET A 1 413 ? -3.639 0.460 -7.431 1.00 95.25 413 MET A O 1
ATOM 3188 N N . ILE A 1 414 ? -1.504 0.488 -6.759 1.00 95.38 414 ILE A N 1
ATOM 3189 C CA . ILE A 1 414 ? -1.752 1.001 -5.399 1.00 95.38 414 ILE A CA 1
ATOM 3190 C C . ILE A 1 414 ? -1.151 2.394 -5.160 1.00 95.38 414 ILE A C 1
ATOM 3192 O O . ILE A 1 414 ? -1.439 3.020 -4.152 1.00 95.38 414 ILE A O 1
ATOM 3196 N N . SER A 1 415 ? -0.389 2.942 -6.101 1.00 95.62 415 SER A N 1
ATOM 3197 C CA . SER A 1 415 ? -0.043 4.371 -6.127 1.00 95.62 415 SER A CA 1
ATOM 3198 C C . SER A 1 415 ? -0.552 5.012 -7.417 1.00 95.62 415 SER A C 1
ATOM 3200 O O . SER A 1 415 ? -0.980 4.318 -8.333 1.00 95.62 415 SER A O 1
ATOM 3202 N N . VAL A 1 416 ? -0.518 6.335 -7.526 1.00 94.12 416 VAL A N 1
ATOM 3203 C CA . VAL A 1 416 ? -0.845 7.023 -8.779 1.00 94.12 416 VAL A CA 1
ATOM 3204 C C . VAL A 1 416 ? 0.363 6.952 -9.712 1.00 94.12 416 VAL A C 1
ATOM 3206 O O . VAL A 1 416 ? 1.469 7.322 -9.325 1.00 94.12 416 VAL A O 1
ATOM 3209 N N . SER A 1 417 ? 0.153 6.515 -10.954 1.00 95.19 417 SER A N 1
ATOM 3210 C CA . SER A 1 417 ? 1.142 6.659 -12.028 1.00 95.19 417 SER A CA 1
ATOM 3211 C C . SER A 1 417 ? 1.077 8.077 -12.618 1.00 95.19 417 SER A C 1
ATOM 3213 O O . SER A 1 417 ? 0.025 8.473 -13.142 1.00 95.19 417 SER A O 1
ATOM 3215 N N . PRO A 1 418 ? 2.183 8.849 -12.612 1.00 94.50 418 PRO A N 1
ATOM 3216 C CA . PRO A 1 418 ? 2.229 10.149 -13.281 1.00 94.50 418 PRO A CA 1
ATOM 3217 C C . PRO A 1 418 ? 1.972 10.050 -14.788 1.00 94.50 418 PRO A C 1
ATOM 3219 O O . PRO A 1 418 ? 1.366 10.952 -15.371 1.00 94.50 418 PRO A O 1
ATOM 3222 N N . HIS A 1 419 ? 2.390 8.953 -15.431 1.00 94.12 419 HIS A N 1
ATOM 3223 C CA . HIS A 1 419 ? 2.110 8.738 -16.846 1.00 94.12 419 HIS A CA 1
ATOM 3224 C C . HIS A 1 419 ? 0.615 8.536 -17.100 1.00 94.12 419 HIS A C 1
ATOM 3226 O O . HIS A 1 419 ? 0.052 9.226 -17.952 1.00 94.12 419 HIS A O 1
ATOM 3232 N N . ALA A 1 420 ? -0.042 7.662 -16.337 1.00 92.62 420 ALA A N 1
ATOM 3233 C CA . ALA A 1 420 ? -1.473 7.409 -16.458 1.00 92.62 420 ALA A CA 1
ATOM 3234 C C . ALA A 1 420 ? -2.297 8.684 -16.215 1.00 92.62 420 ALA A C 1
ATOM 3236 O O . ALA A 1 420 ? -3.172 9.019 -17.016 1.00 92.62 420 ALA A O 1
ATOM 3237 N N . ALA A 1 421 ? -1.938 9.462 -15.187 1.00 92.94 421 ALA A N 1
ATOM 3238 C CA . ALA A 1 421 ? -2.544 10.765 -14.925 1.00 92.94 421 ALA A CA 1
ATOM 3239 C C . ALA A 1 421 ? -2.344 11.746 -16.098 1.00 92.94 421 ALA A C 1
ATOM 3241 O O . ALA A 1 421 ? -3.275 12.433 -16.522 1.00 92.94 421 ALA A O 1
ATOM 3242 N N . SER A 1 422 ? -1.149 11.770 -16.701 1.00 93.62 422 SER A N 1
ATOM 3243 C CA . SER A 1 422 ? -0.880 12.615 -17.871 1.00 93.62 422 SER A CA 1
ATOM 3244 C C . SER A 1 422 ? -1.699 12.218 -19.105 1.00 93.62 422 SER A C 1
ATOM 3246 O O . SER A 1 422 ? -2.092 13.087 -19.885 1.00 93.62 422 SER A O 1
ATOM 3248 N N . LEU A 1 423 ? -1.978 10.923 -19.288 1.00 90.50 423 LEU A N 1
ATOM 3249 C CA . LEU A 1 423 ? -2.808 10.426 -20.385 1.00 90.50 423 LEU A CA 1
ATOM 3250 C C . LEU A 1 423 ? -4.281 10.768 -20.176 1.00 90.50 423 LEU A C 1
ATOM 3252 O O . LEU A 1 423 ? -4.959 11.104 -21.148 1.00 90.50 423 LEU A O 1
ATOM 3256 N N . PHE A 1 424 ? -4.757 10.756 -18.930 1.00 88.44 424 PHE A N 1
ATOM 3257 C CA . PHE A 1 424 ? -6.102 11.217 -18.592 1.00 88.44 424 PHE A CA 1
ATOM 3258 C C . PHE A 1 424 ? -6.302 12.687 -18.977 1.00 88.44 424 PHE A C 1
ATOM 3260 O O . PHE A 1 424 ? -7.223 13.014 -19.723 1.00 88.44 424 PHE A O 1
ATOM 3267 N N . HIS A 1 425 ? -5.371 13.572 -18.601 1.00 88.75 425 HIS A N 1
ATOM 3268 C CA . HIS A 1 425 ? -5.439 14.994 -18.973 1.00 88.75 425 HIS A CA 1
ATOM 3269 C C . HIS A 1 425 ? -5.364 15.254 -20.486 1.00 88.75 425 HIS A C 1
ATOM 3271 O O . HIS A 1 425 ? -5.750 16.325 -20.950 1.00 88.75 425 HIS A O 1
ATOM 3277 N N . ARG A 1 426 ? -4.873 14.287 -21.269 1.00 90.88 426 ARG A N 1
ATOM 3278 C CA . ARG A 1 426 ? -4.854 14.331 -22.740 1.00 90.88 426 ARG A CA 1
ATOM 3279 C C . ARG A 1 426 ? -6.077 13.666 -23.377 1.00 90.88 426 ARG A C 1
ATOM 3281 O O . ARG A 1 426 ? -6.096 13.516 -24.597 1.00 90.88 426 ARG A O 1
ATOM 3288 N N . SER A 1 427 ? -7.052 13.227 -22.577 1.00 85.62 427 SER A N 1
ATOM 3289 C CA . SER A 1 427 ? -8.216 12.441 -23.014 1.00 85.62 427 SER A CA 1
ATOM 3290 C C . SER A 1 427 ? -7.833 11.145 -23.743 1.00 85.62 427 SER A C 1
ATOM 3292 O O . SER A 1 427 ? -8.546 10.669 -24.622 1.00 85.62 427 SER A O 1
ATOM 3294 N N . GLN A 1 428 ? -6.672 10.575 -23.403 1.00 84.50 428 GLN A N 1
ATOM 3295 C CA . GLN A 1 428 ? -6.177 9.298 -23.935 1.00 84.50 428 GLN A CA 1
ATOM 3296 C C . GLN A 1 428 ? -6.433 8.132 -22.971 1.00 84.50 428 GLN A C 1
ATOM 3298 O O . GLN A 1 428 ? -6.275 6.967 -23.346 1.00 84.50 428 GLN A O 1
ATOM 3303 N N . PHE A 1 429 ? -6.869 8.447 -21.753 1.00 84.69 429 PHE A N 1
ATOM 3304 C CA . PHE A 1 429 ? -7.184 7.517 -20.682 1.00 84.69 429 PHE A CA 1
ATOM 3305 C C . PHE A 1 429 ? -8.483 7.965 -20.011 1.00 84.69 429 PHE A C 1
ATOM 3307 O O . PHE A 1 429 ? -8.646 9.152 -19.755 1.00 84.69 429 PHE A O 1
ATOM 3314 N N . ASP A 1 430 ? -9.399 7.036 -19.751 1.00 84.62 430 ASP A N 1
ATOM 3315 C CA . ASP A 1 430 ? -10.768 7.383 -19.325 1.00 84.62 430 ASP A CA 1
ATOM 3316 C C . ASP A 1 430 ? -10.962 7.288 -17.809 1.00 84.62 430 ASP A C 1
ATOM 3318 O O . ASP A 1 430 ? -12.015 7.634 -17.285 1.00 84.62 430 ASP A O 1
ATOM 3322 N N . MET A 1 431 ? -9.950 6.789 -17.103 1.00 85.12 431 MET A N 1
ATOM 3323 C CA . MET A 1 431 ? -9.985 6.637 -15.658 1.00 85.12 431 MET A CA 1
ATOM 3324 C C . MET A 1 431 ? -9.377 7.876 -15.018 1.00 85.12 431 MET A C 1
ATOM 3326 O O . MET A 1 431 ? -8.225 8.217 -15.298 1.00 85.12 431 MET A O 1
ATOM 3330 N N . ASP A 1 432 ? -10.163 8.527 -14.167 1.00 87.31 432 ASP A N 1
ATOM 3331 C CA . ASP A 1 432 ? -9.716 9.676 -13.391 1.00 87.31 432 ASP A CA 1
ATOM 3332 C C . ASP A 1 432 ? -8.504 9.287 -12.521 1.00 87.31 432 ASP A C 1
ATOM 3334 O O . ASP A 1 432 ? -8.515 8.178 -11.977 1.00 87.31 432 ASP A O 1
ATOM 3338 N N . PRO A 1 433 ? -7.460 10.126 -12.377 1.00 86.12 433 PRO A N 1
ATOM 3339 C CA . PRO A 1 433 ? -6.267 9.809 -11.593 1.00 86.12 433 PRO A CA 1
ATOM 3340 C C . PRO A 1 433 ? -6.587 9.380 -10.161 1.00 86.12 433 PRO A C 1
ATOM 3342 O O . PRO A 1 433 ? -5.981 8.432 -9.652 1.00 86.12 433 PRO A O 1
ATOM 3345 N N . ASP A 1 434 ? -7.603 9.998 -9.561 1.00 83.44 434 ASP A N 1
ATOM 3346 C CA . ASP A 1 434 ? -8.080 9.679 -8.223 1.00 83.44 434 ASP A CA 1
ATOM 3347 C C . ASP A 1 434 ? -8.909 8.405 -8.213 1.00 83.44 434 ASP A C 1
ATOM 3349 O O . ASP A 1 434 ? -9.192 7.892 -7.146 1.00 83.44 434 ASP A O 1
ATOM 3353 N N . THR A 1 435 ? -9.254 7.824 -9.362 1.00 85.44 435 THR A N 1
ATOM 3354 C CA . THR A 1 435 ? -9.857 6.487 -9.481 1.00 85.44 435 THR A CA 1
ATOM 3355 C C . THR A 1 435 ? -8.853 5.404 -9.892 1.00 85.44 435 THR A C 1
ATOM 3357 O O . THR A 1 435 ? -9.127 4.221 -9.711 1.00 85.44 435 THR A O 1
ATOM 3360 N N . ILE A 1 436 ? -7.645 5.759 -10.344 1.00 86.62 436 ILE A N 1
ATOM 3361 C CA . ILE A 1 436 ? -6.630 4.784 -10.790 1.00 86.62 436 ILE A CA 1
ATOM 3362 C C . ILE A 1 436 ? -6.214 3.833 -9.668 1.00 86.62 436 ILE A C 1
ATOM 3364 O O . ILE A 1 436 ? -6.108 2.619 -9.871 1.00 86.62 436 ILE A O 1
ATOM 3368 N N . VAL A 1 437 ? -6.010 4.373 -8.472 1.00 87.19 437 VAL A N 1
ATOM 3369 C CA . VAL A 1 437 ? -5.482 3.607 -7.341 1.00 87.19 437 VAL A CA 1
ATOM 3370 C C . VAL A 1 437 ? -6.483 2.542 -6.881 1.00 87.19 437 VAL A C 1
ATOM 3372 O O . VAL A 1 437 ? -7.680 2.765 -6.863 1.00 87.19 437 VAL A O 1
ATOM 3375 N N . ALA A 1 438 ? -6.035 1.331 -6.585 1.00 81.94 438 ALA A N 1
ATOM 3376 C CA . ALA A 1 438 ? -6.836 0.14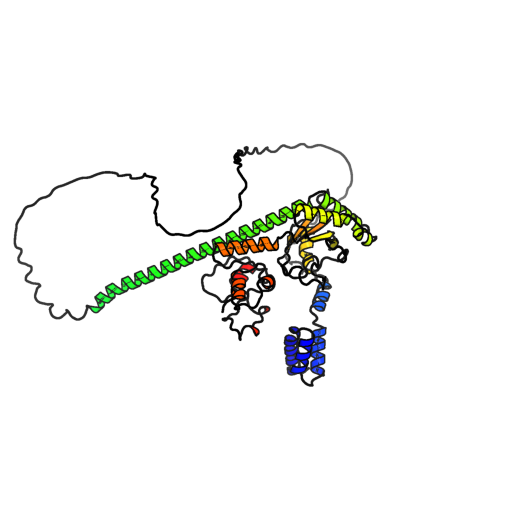1 -6.275 1.00 81.94 438 ALA A CA 1
ATOM 3377 C C . ALA A 1 438 ? -7.848 -0.331 -7.352 1.00 81.94 438 ALA A C 1
ATOM 3379 O O . ALA A 1 438 ? -8.411 -1.418 -7.208 1.00 81.94 438 ALA A O 1
ATOM 3380 N N . SER A 1 439 ? -8.061 0.409 -8.450 1.00 86.88 439 SER A N 1
ATOM 3381 C CA . SER A 1 439 ? -9.042 0.049 -9.494 1.00 86.88 439 SER A CA 1
ATOM 3382 C C . SER A 1 439 ? -8.387 -0.366 -10.810 1.00 86.88 439 SER A C 1
ATOM 3384 O O . SER A 1 439 ? -8.864 -1.286 -11.481 1.00 86.88 439 SER A O 1
ATOM 3386 N N . LEU A 1 440 ? -7.266 0.261 -11.180 1.00 91.81 440 LEU A N 1
ATOM 3387 C CA . LEU A 1 440 ? -6.557 -0.062 -12.412 1.00 91.81 440 LEU A CA 1
ATOM 3388 C C . LEU A 1 440 ? -5.714 -1.328 -12.245 1.00 91.81 440 LEU A C 1
ATOM 3390 O O . LEU A 1 440 ? -4.699 -1.326 -11.551 1.00 91.81 440 LEU A O 1
ATOM 3394 N N . ARG A 1 441 ? -6.083 -2.398 -12.952 1.00 94.00 441 ARG A N 1
ATOM 3395 C CA . ARG A 1 441 ? -5.202 -3.558 -13.143 1.00 94.00 441 ARG A CA 1
ATOM 3396 C C . ARG A 1 441 ? -4.192 -3.285 -14.258 1.00 94.00 441 ARG A C 1
ATOM 3398 O O . ARG A 1 441 ? -4.569 -2.863 -15.357 1.00 94.00 441 ARG A O 1
ATOM 3405 N N . VAL A 1 442 ? -2.919 -3.545 -13.972 1.00 95.62 442 VAL A N 1
ATOM 3406 C CA . VAL A 1 442 ? -1.782 -3.325 -14.873 1.00 95.62 442 VAL A CA 1
ATOM 3407 C C . VAL A 1 442 ? -1.637 -4.529 -15.808 1.00 95.62 442 VAL A C 1
ATOM 3409 O O . VAL A 1 442 ? -0.770 -5.385 -15.646 1.00 95.62 442 VAL A O 1
ATOM 3412 N N . SER A 1 443 ? -2.552 -4.612 -16.771 1.00 95.25 443 SER A N 1
ATOM 3413 C CA . SER A 1 443 ? -2.634 -5.714 -17.732 1.00 95.25 443 SER A CA 1
ATOM 3414 C C . SER A 1 443 ? -2.058 -5.349 -19.100 1.00 95.25 443 SER A C 1
ATOM 3416 O O . SER A 1 443 ? -2.128 -4.191 -19.519 1.00 95.25 443 SER A O 1
ATOM 3418 N N . ASP A 1 444 ? -1.515 -6.347 -19.797 1.00 94.94 444 ASP A N 1
ATOM 3419 C CA . ASP A 1 444 ? -1.074 -6.246 -21.186 1.00 94.94 444 ASP A CA 1
ATOM 3420 C C . ASP A 1 444 ? -2.284 -6.411 -22.126 1.00 94.94 444 ASP A C 1
ATOM 3422 O O . ASP A 1 444 ? -2.912 -7.475 -22.137 1.00 94.94 444 ASP A O 1
ATOM 3426 N N . PRO A 1 445 ? -2.645 -5.383 -22.917 1.00 92.06 445 PRO A N 1
ATOM 3427 C CA . PRO A 1 445 ? -3.732 -5.487 -23.886 1.00 92.06 445 PRO A CA 1
ATOM 3428 C C . PRO A 1 445 ? -3.413 -6.396 -25.084 1.00 92.06 445 PRO A C 1
ATOM 3430 O O . PRO A 1 445 ? -4.308 -6.678 -25.876 1.00 92.06 445 PRO A O 1
ATOM 3433 N N . GLY A 1 446 ? -2.157 -6.812 -25.285 1.00 91.44 446 GLY A N 1
ATOM 3434 C CA . GLY A 1 446 ? -1.698 -7.622 -26.422 1.00 91.44 446 GLY A CA 1
ATOM 3435 C C . GLY A 1 446 ? -1.681 -6.883 -27.768 1.00 91.44 446 GLY A C 1
ATOM 3436 O O . GLY A 1 446 ? -0.967 -7.275 -28.688 1.00 91.44 446 GLY A O 1
ATOM 3437 N N . ALA A 1 447 ? -2.416 -5.778 -27.880 1.00 88.44 447 ALA A N 1
ATOM 3438 C CA . ALA A 1 447 ? -2.492 -4.914 -29.046 1.00 88.44 447 ALA A CA 1
ATOM 3439 C C . ALA A 1 447 ? -2.590 -3.442 -28.627 1.00 88.44 447 ALA A C 1
ATOM 3441 O O . ALA A 1 447 ? -2.839 -3.108 -27.469 1.00 88.44 447 ALA A O 1
ATOM 3442 N N . VAL A 1 448 ? -2.401 -2.553 -29.599 1.00 88.81 448 VAL A N 1
ATOM 3443 C CA . VAL A 1 448 ? -2.612 -1.117 -29.421 1.00 88.81 448 VAL A CA 1
ATOM 3444 C C . VAL A 1 448 ? -4.075 -0.852 -29.058 1.00 88.81 448 VAL A C 1
ATOM 3446 O O . VAL A 1 448 ? -4.983 -1.285 -29.772 1.00 88.81 448 VAL A O 1
ATOM 3449 N N . ILE A 1 449 ? -4.305 -0.129 -27.960 1.00 85.94 449 ILE A N 1
ATOM 3450 C CA . ILE A 1 449 ? -5.656 0.193 -27.494 1.00 85.94 449 ILE A CA 1
ATOM 3451 C C . ILE A 1 449 ? -6.253 1.251 -28.428 1.00 85.94 449 ILE A C 1
ATOM 3453 O O . ILE A 1 449 ? -5.961 2.437 -28.318 1.00 85.94 449 ILE A O 1
ATOM 3457 N N . THR A 1 450 ? -7.105 0.824 -29.355 1.00 87.69 450 THR A N 1
ATOM 3458 C CA . THR A 1 450 ? -7.928 1.721 -30.180 1.00 87.69 450 THR A CA 1
ATOM 3459 C C . THR A 1 450 ? -9.284 1.954 -29.519 1.00 87.69 450 THR A C 1
ATOM 3461 O O . THR A 1 450 ? -9.721 1.136 -28.706 1.00 87.69 450 THR A O 1
ATOM 3464 N N . ASP A 1 451 ? -9.976 3.038 -29.881 1.00 84.81 451 ASP A N 1
ATOM 3465 C CA . ASP A 1 451 ? -11.302 3.353 -29.322 1.00 84.81 451 ASP A CA 1
ATOM 3466 C C . ASP A 1 451 ? -12.308 2.206 -29.548 1.00 84.81 451 ASP A C 1
ATOM 3468 O O . ASP A 1 451 ? -13.117 1.924 -28.676 1.00 84.81 451 ASP A O 1
ATOM 3472 N N . SER A 1 452 ? -12.197 1.461 -30.656 1.00 86.19 452 SER A N 1
ATOM 3473 C CA . SER A 1 452 ? -13.053 0.296 -30.935 1.00 86.19 452 SER A CA 1
ATOM 3474 C C . SER A 1 452 ? -12.757 -0.934 -30.072 1.00 86.19 452 SER A C 1
ATOM 3476 O O . SER A 1 452 ? -13.646 -1.749 -29.849 1.00 86.19 452 SER A O 1
ATOM 3478 N N . ILE A 1 453 ? -11.504 -1.112 -29.637 1.00 83.94 453 ILE A N 1
ATOM 3479 C CA . ILE A 1 453 ? -11.084 -2.266 -28.821 1.00 83.94 453 ILE A CA 1
ATOM 3480 C C . ILE A 1 453 ? -11.317 -1.981 -27.335 1.00 83.94 453 ILE A C 1
ATOM 3482 O O . ILE A 1 453 ? -11.559 -2.901 -26.559 1.00 83.94 453 ILE A O 1
ATOM 3486 N N . ARG A 1 454 ? -11.269 -0.708 -26.935 1.00 82.31 454 ARG A N 1
ATOM 3487 C CA . ARG A 1 454 ? -11.373 -0.267 -25.544 1.00 82.31 454 ARG A CA 1
ATOM 3488 C C . ARG A 1 454 ? -12.590 -0.841 -24.816 1.00 82.31 454 ARG A C 1
ATOM 3490 O O . ARG A 1 454 ? -12.411 -1.408 -23.743 1.00 82.31 454 ARG A O 1
ATOM 3497 N N . ASP A 1 455 ? -13.772 -0.742 -25.415 1.00 82.81 455 ASP A N 1
ATOM 3498 C CA . ASP A 1 455 ? -15.028 -1.190 -24.793 1.00 82.81 455 ASP A CA 1
ATOM 3499 C C . ASP A 1 455 ? -15.135 -2.721 -24.710 1.00 82.81 455 ASP A C 1
ATOM 3501 O O . ASP A 1 455 ? -15.908 -3.256 -23.923 1.00 82.81 455 ASP A O 1
ATOM 3505 N N . GLN A 1 456 ? -14.328 -3.438 -25.497 1.00 82.69 456 GLN A N 1
ATOM 3506 C CA . GLN A 1 456 ? -14.284 -4.901 -25.520 1.00 82.69 456 GLN A CA 1
ATOM 3507 C C . GLN A 1 456 ? -13.244 -5.471 -24.539 1.00 82.69 456 GLN A C 1
ATOM 3509 O O . GLN A 1 456 ? -13.233 -6.675 -24.277 1.00 82.69 456 GLN A O 1
ATOM 3514 N N . LEU A 1 457 ? -12.342 -4.640 -23.998 1.00 84.25 457 LEU A N 1
ATOM 3515 C CA . LEU A 1 457 ? -11.257 -5.097 -23.128 1.00 84.25 457 LEU A CA 1
ATOM 3516 C C . LEU A 1 457 ? -11.750 -5.352 -21.701 1.00 84.25 457 LEU A C 1
ATOM 3518 O O . LEU A 1 457 ? -11.726 -4.476 -20.834 1.00 84.25 457 LEU A O 1
ATOM 3522 N N . VAL A 1 458 ? -12.061 -6.612 -21.409 1.00 87.94 458 VAL A N 1
ATOM 3523 C CA . VAL A 1 458 ? -12.268 -7.077 -20.034 1.00 87.94 458 VAL A CA 1
ATOM 3524 C C . VAL A 1 458 ? -10.910 -7.217 -19.338 1.00 87.94 458 VAL A C 1
ATOM 3526 O O . VAL A 1 458 ? -10.310 -8.293 -19.314 1.00 87.94 458 VAL A O 1
ATOM 3529 N N . ARG A 1 459 ? -10.406 -6.127 -18.737 1.00 84.06 459 ARG A N 1
ATOM 3530 C CA . ARG A 1 459 ? -9.068 -6.067 -18.097 1.00 84.06 459 ARG A CA 1
ATOM 3531 C C . ARG A 1 459 ? -8.791 -7.191 -17.095 1.00 84.06 459 ARG A C 1
ATOM 3533 O O . ARG A 1 459 ? -7.644 -7.590 -16.931 1.00 84.06 459 ARG A O 1
ATOM 3540 N N . ARG A 1 460 ? -9.824 -7.718 -16.426 1.00 87.19 460 ARG A N 1
ATOM 3541 C CA . ARG A 1 460 ? -9.690 -8.830 -15.466 1.00 87.19 460 ARG A CA 1
ATOM 3542 C C . ARG A 1 460 ? -9.237 -10.144 -16.117 1.00 87.19 460 ARG A C 1
ATOM 3544 O O . ARG A 1 460 ? -8.616 -10.952 -15.432 1.00 87.19 460 ARG A O 1
ATOM 3551 N N . SER A 1 461 ? -9.529 -10.331 -17.404 1.00 91.25 461 SER A N 1
ATOM 3552 C CA . SER A 1 461 ? -9.175 -11.529 -18.179 1.00 91.25 461 SER A CA 1
ATOM 3553 C C . SER A 1 461 ? -7.802 -11.438 -18.852 1.00 91.25 461 SER A C 1
ATOM 3555 O O . SER A 1 461 ? -7.254 -12.451 -19.282 1.00 91.25 461 SER A O 1
ATOM 3557 N N . LEU A 1 462 ? -7.233 -10.233 -18.933 1.00 94.25 462 LEU A N 1
ATOM 3558 C CA . LEU A 1 462 ? -5.963 -9.992 -19.604 1.00 94.25 462 LEU A CA 1
ATOM 3559 C C . LEU A 1 462 ? -4.780 -10.370 -18.702 1.00 94.25 462 LEU A C 1
ATOM 3561 O O . LEU A 1 462 ? -4.837 -10.128 -17.487 1.00 94.25 462 LEU A O 1
ATOM 3565 N N . PRO A 1 463 ? -3.689 -10.908 -19.279 1.00 96.25 463 PRO A N 1
ATOM 3566 C CA . PRO A 1 463 ? -2.465 -11.162 -18.531 1.00 96.25 463 PRO A CA 1
ATOM 3567 C C . PRO A 1 463 ? -1.906 -9.854 -17.962 1.00 96.25 463 PRO A C 1
ATOM 3569 O O . PRO A 1 463 ? -2.136 -8.773 -18.504 1.00 96.25 463 PRO A O 1
ATOM 3572 N N . LEU A 1 464 ? -1.168 -9.943 -16.855 1.00 96.62 464 LEU A N 1
ATOM 3573 C CA . LEU A 1 464 ? -0.429 -8.794 -16.333 1.00 96.62 464 LEU A CA 1
ATOM 3574 C C . LEU A 1 464 ? 0.655 -8.375 -17.333 1.00 96.62 464 LEU A C 1
ATOM 3576 O O . LEU A 1 464 ? 1.166 -9.213 -18.079 1.00 96.62 464 LEU A O 1
ATOM 3580 N N . THR A 1 465 ? 1.032 -7.095 -17.335 1.00 95.62 465 THR A N 1
ATOM 3581 C CA . THR A 1 465 ? 2.257 -6.693 -18.041 1.00 95.62 465 THR A CA 1
ATOM 3582 C C . THR A 1 465 ? 3.449 -7.435 -17.447 1.00 95.62 465 THR A C 1
ATOM 3584 O O . THR A 1 465 ? 3.428 -7.811 -16.279 1.00 95.62 465 THR A O 1
ATOM 3587 N N . GLU A 1 466 ? 4.519 -7.629 -18.212 1.00 93.62 466 GLU A N 1
ATOM 3588 C CA . GLU A 1 466 ? 5.690 -8.355 -17.704 1.00 93.62 466 GLU A CA 1
ATOM 3589 C C . GLU A 1 466 ? 6.299 -7.703 -16.457 1.00 93.62 466 GLU A C 1
ATOM 3591 O O . GLU A 1 466 ? 6.629 -8.394 -15.498 1.00 93.62 466 GLU A O 1
ATOM 3596 N N . SER A 1 467 ? 6.362 -6.369 -16.430 1.00 93.12 467 SER A N 1
ATOM 3597 C CA . SER A 1 467 ? 6.778 -5.599 -15.253 1.00 93.12 467 SER A CA 1
ATOM 3598 C C . SER A 1 467 ? 5.879 -5.850 -14.045 1.00 93.12 467 SER A C 1
ATOM 3600 O O . SER A 1 467 ? 6.381 -6.085 -12.947 1.00 93.12 467 SER A O 1
ATOM 3602 N N . ALA A 1 468 ? 4.559 -5.852 -14.242 1.00 95.31 468 ALA A N 1
ATOM 3603 C CA . ALA A 1 468 ? 3.619 -6.117 -13.165 1.00 95.31 468 ALA A CA 1
ATOM 3604 C C . ALA A 1 468 ? 3.691 -7.574 -12.697 1.00 95.31 468 ALA A C 1
ATOM 3606 O O . ALA A 1 468 ? 3.752 -7.827 -11.501 1.00 95.31 468 ALA A O 1
ATOM 3607 N N . SER A 1 469 ? 3.770 -8.529 -13.624 1.00 95.88 469 SER A N 1
ATOM 3608 C CA . SER A 1 469 ? 3.935 -9.949 -13.318 1.00 95.88 469 SER A CA 1
ATOM 3609 C C . SER A 1 469 ? 5.208 -10.198 -12.505 1.00 95.88 469 SER A C 1
ATOM 3611 O O . SER A 1 469 ? 5.146 -10.845 -11.462 1.00 95.88 469 SER A O 1
ATOM 3613 N N . SER A 1 470 ? 6.346 -9.640 -12.928 1.00 94.19 470 SER A N 1
ATOM 3614 C CA . SER A 1 470 ? 7.619 -9.733 -12.200 1.00 94.19 470 SER A CA 1
ATOM 3615 C C . SER A 1 470 ? 7.488 -9.175 -10.782 1.00 94.19 470 SER A C 1
ATOM 3617 O O . SER A 1 470 ? 7.829 -9.854 -9.815 1.00 94.19 470 SER A O 1
ATOM 3619 N N . ALA A 1 471 ? 6.919 -7.976 -10.633 1.00 93.75 471 ALA A N 1
ATOM 3620 C CA . ALA A 1 471 ? 6.738 -7.352 -9.326 1.00 93.75 471 ALA A CA 1
ATOM 3621 C C . ALA A 1 471 ? 5.785 -8.151 -8.413 1.00 93.75 471 ALA A C 1
ATOM 3623 O O . ALA A 1 471 ? 6.064 -8.289 -7.224 1.00 93.75 471 ALA A O 1
ATOM 3624 N N . THR A 1 472 ? 4.712 -8.754 -8.946 1.00 95.44 472 THR A N 1
ATOM 3625 C CA . THR A 1 472 ? 3.822 -9.630 -8.153 1.00 95.44 472 THR A CA 1
ATOM 3626 C C . THR A 1 472 ? 4.507 -10.902 -7.653 1.00 95.44 472 THR A C 1
ATOM 3628 O O . THR A 1 472 ? 4.132 -11.422 -6.603 1.00 95.44 472 THR A O 1
ATOM 3631 N N . LEU A 1 473 ? 5.533 -11.376 -8.367 1.00 95.19 473 LEU A N 1
ATOM 3632 C CA . LEU A 1 473 ? 6.362 -12.519 -7.976 1.00 95.19 473 LEU A CA 1
ATOM 3633 C C . LEU A 1 473 ? 7.517 -12.127 -7.035 1.00 95.19 473 LEU A C 1
ATOM 3635 O O . LEU A 1 473 ? 8.229 -13.003 -6.550 1.00 95.19 473 LEU A O 1
ATOM 3639 N N . GLY A 1 474 ? 7.699 -10.831 -6.749 1.00 91.56 474 GLY A N 1
ATOM 3640 C CA . GLY A 1 474 ? 8.834 -10.325 -5.973 1.00 91.56 474 GLY A CA 1
ATOM 3641 C C . GLY A 1 474 ? 10.156 -10.340 -6.748 1.00 91.56 474 GLY A C 1
ATOM 3642 O O . GLY A 1 474 ? 11.226 -10.303 -6.145 1.00 91.56 474 GLY A O 1
ATOM 3643 N N . GLU A 1 475 ? 10.096 -10.411 -8.077 1.00 92.38 475 GLU A N 1
ATOM 3644 C CA . GLU A 1 475 ? 11.261 -10.395 -8.954 1.00 92.38 475 GLU A CA 1
ATOM 3645 C C . GLU A 1 475 ? 11.535 -8.973 -9.465 1.00 92.38 475 GLU A C 1
ATOM 3647 O O . GLU A 1 475 ? 10.618 -8.241 -9.847 1.00 92.38 475 GLU A O 1
ATOM 3652 N N . SER A 1 476 ? 12.815 -8.596 -9.534 1.00 86.62 476 SER A N 1
ATOM 3653 C CA . SER A 1 476 ? 13.275 -7.335 -10.132 1.00 86.62 476 SER A CA 1
ATOM 3654 C C . SER A 1 476 ? 13.810 -7.594 -11.542 1.00 86.62 476 SER A C 1
ATOM 3656 O O . SER A 1 476 ? 15.021 -7.635 -11.787 1.00 86.62 476 SER A O 1
ATOM 3658 N N . LEU A 1 477 ? 12.897 -7.868 -12.479 1.00 90.12 477 LEU A N 1
ATOM 3659 C CA . LEU A 1 477 ? 13.247 -8.108 -13.874 1.00 90.12 477 LEU A CA 1
ATOM 3660 C C . LEU A 1 477 ? 13.266 -6.791 -14.656 1.00 90.12 477 LEU A C 1
ATOM 3662 O O . LEU A 1 477 ? 12.276 -6.067 -14.740 1.00 90.12 477 LEU A O 1
ATOM 3666 N N . VAL A 1 478 ? 14.411 -6.495 -15.271 1.00 91.81 478 VAL A N 1
ATOM 3667 C CA . VAL A 1 478 ? 14.576 -5.329 -16.143 1.00 91.81 478 VAL A CA 1
ATOM 3668 C C . VAL A 1 478 ? 14.531 -5.778 -17.596 1.00 91.81 478 VAL A C 1
ATOM 3670 O O . VAL A 1 478 ? 15.430 -6.485 -18.058 1.00 91.81 478 VAL A O 1
ATOM 3673 N N . ARG A 1 479 ? 13.509 -5.321 -18.326 1.00 92.12 479 ARG A N 1
ATOM 3674 C CA . ARG A 1 479 ? 13.364 -5.519 -19.771 1.00 92.12 479 ARG A CA 1
ATOM 3675 C C . ARG A 1 479 ? 13.545 -4.196 -20.508 1.00 92.12 479 ARG A C 1
ATOM 3677 O O . ARG A 1 479 ? 12.928 -3.196 -20.155 1.00 92.12 479 ARG A O 1
ATOM 3684 N N . LEU A 1 480 ? 14.390 -4.212 -21.538 1.00 93.75 480 LEU A N 1
ATOM 3685 C CA . LEU A 1 480 ? 14.656 -3.051 -22.396 1.00 93.75 480 LEU A CA 1
ATOM 3686 C C . LEU A 1 480 ? 13.902 -3.116 -23.726 1.00 93.75 480 LEU A C 1
ATOM 3688 O O . LEU A 1 480 ? 13.697 -2.085 -24.364 1.00 93.75 480 LEU A O 1
ATOM 3692 N N . ASP A 1 481 ? 13.488 -4.314 -24.145 1.00 93.00 481 ASP A N 1
ATOM 3693 C CA . ASP A 1 481 ? 12.691 -4.461 -25.356 1.00 93.00 481 ASP A CA 1
ATOM 3694 C C . ASP A 1 481 ? 11.317 -3.810 -25.160 1.00 93.00 481 ASP A C 1
ATOM 3696 O O . ASP A 1 481 ? 10.669 -4.049 -24.136 1.00 93.00 481 ASP A O 1
ATOM 3700 N N . PRO A 1 482 ? 10.830 -3.024 -26.132 1.00 91.12 482 PRO A N 1
ATOM 3701 C CA . PRO A 1 482 ? 9.502 -2.440 -26.054 1.00 91.12 482 PRO A CA 1
ATOM 3702 C C . PRO A 1 482 ? 8.422 -3.522 -25.950 1.00 91.12 482 PRO A C 1
ATOM 3704 O O . PRO A 1 482 ? 8.402 -4.463 -26.741 1.00 91.12 482 PRO A O 1
ATOM 3707 N N . TYR A 1 483 ? 7.471 -3.337 -25.039 1.00 91.31 483 TYR A N 1
ATOM 3708 C CA . TYR A 1 483 ? 6.291 -4.193 -24.904 1.00 91.31 483 TYR A CA 1
ATOM 3709 C C . TYR A 1 483 ? 5.008 -3.354 -24.813 1.00 91.31 483 TYR A C 1
ATOM 3711 O O . TYR A 1 483 ? 5.048 -2.119 -24.744 1.00 91.31 483 TYR A O 1
ATOM 3719 N N . SER A 1 484 ? 3.856 -4.011 -24.924 1.00 90.94 484 SER A N 1
ATOM 3720 C CA . SER A 1 484 ? 2.548 -3.376 -24.762 1.00 90.94 484 SER A CA 1
ATOM 3721 C C . SER A 1 484 ? 2.270 -3.181 -23.275 1.00 90.94 484 SER A C 1
ATOM 3723 O O . SER A 1 484 ? 2.369 -4.114 -22.484 1.00 90.94 484 SER A O 1
ATOM 3725 N N . ASN A 1 485 ? 1.974 -1.948 -22.871 1.00 90.44 485 ASN A N 1
ATOM 3726 C CA . ASN A 1 485 ? 1.642 -1.635 -21.485 1.00 90.44 485 ASN A CA 1
ATOM 3727 C C . ASN A 1 485 ? 0.159 -1.262 -21.359 1.00 90.44 485 ASN A C 1
ATOM 3729 O O . ASN A 1 485 ? -0.548 -1.080 -22.351 1.00 90.44 485 ASN A O 1
ATOM 3733 N N . TYR A 1 486 ? -0.285 -1.091 -20.117 1.00 89.19 486 TYR A N 1
ATOM 3734 C CA . TYR A 1 486 ? -1.658 -0.748 -19.738 1.00 89.19 486 TYR A CA 1
ATOM 3735 C C . TYR A 1 486 ? -2.197 0.571 -20.340 1.00 89.19 486 TYR A C 1
ATOM 3737 O O . TYR A 1 486 ? -3.388 0.872 -20.190 1.00 89.19 486 TYR A O 1
ATOM 3745 N N . ALA A 1 487 ? -1.321 1.353 -20.977 1.00 82.19 487 ALA A N 1
ATOM 3746 C CA . ALA A 1 487 ? -1.511 2.725 -21.429 1.00 82.19 487 ALA A CA 1
ATOM 3747 C C . ALA A 1 487 ? -1.209 2.934 -22.932 1.00 82.19 487 ALA A C 1
ATOM 3749 O O . ALA A 1 487 ? -1.376 4.045 -23.438 1.00 82.19 487 ALA A O 1
ATOM 3750 N N . ARG A 1 488 ? -0.759 1.903 -23.666 1.00 71.88 488 ARG A N 1
ATOM 3751 C CA . ARG A 1 488 ? -0.224 2.070 -25.025 1.00 71.88 488 ARG A CA 1
ATOM 3752 C C . ARG A 1 488 ? -1.336 2.211 -26.072 1.00 71.88 488 ARG A C 1
ATOM 3754 O O . ARG A 1 488 ? -2.008 1.237 -26.419 1.00 71.88 488 ARG A O 1
ATOM 3761 N N . ARG A 1 489 ? -1.471 3.438 -26.583 1.00 59.03 489 ARG A N 1
ATOM 3762 C CA . ARG A 1 489 ? -2.114 3.785 -27.861 1.00 59.03 489 ARG A CA 1
ATOM 3763 C C . ARG A 1 489 ? -1.113 3.782 -29.016 1.00 59.03 489 ARG A C 1
ATOM 3765 O O . ARG A 1 489 ? 0.112 3.817 -28.751 1.00 59.03 489 ARG A O 1
#

pLDDT: mean 79.69, std 21.87, range [31.3, 98.69]

Secondary structure (DSSP, 8-state):
--HHHHHHHHHHHHHHHTS-HHHHHHHHHHHHTT-HHHHHHHHHHHHHT-HHHHHHHHHHSPPPPP---TT-------------------------------PPPPP-----------------------------------------------------------TTSS-SS-TTSTTSSHHHHHHHHHHHHHHHHHHHHHHHHHHHHHHHHHHHHHHHHHHHHHHHHHHHHHHHHHHHHHTSHHHHHHHHHHHHHHHS-S-THHHHT-HHHHHHHHHHHHHHT-TT-EEEEEETTSBEEEES-TT-TTTTPBPPHHHHHHHHHHHTT--EEEEEE-SSTTTTTT---TT-TTS--SPEEEEEEEEE-TTS-EEEEEEEE-SSHHHHHHHHHHHHHHHHTS----B-TTSBB-S--HHHHHHHHTTS--S-HHHHTTT-B-B--SS---HHHHTT--GGGSPBPHHHHHHHTT------S----TT--

Organism: NCBI:txid1265738

Radius of gyration: 39.04 Å; chains: 1; bounding box: 120×94×121 Å